Protein AF-0000000067175088 (afdb_homodimer)

Solvent-accessible surface area (backbone atoms only — not comparable to full-atom values): 27305 Å² total; per-residue (Å²): 88,80,37,66,80,88,48,68,44,28,34,41,35,31,37,27,53,50,49,50,32,29,42,34,52,53,53,39,37,74,75,57,24,34,36,32,36,27,20,91,39,57,65,51,31,52,63,72,42,65,93,52,76,58,84,48,52,44,77,38,69,52,56,45,64,36,52,68,51,34,35,51,52,48,48,51,40,31,70,73,68,71,47,64,38,35,38,35,45,47,43,73,65,45,39,50,39,48,75,67,41,55,49,71,67,56,53,52,52,47,38,32,47,39,36,45,13,46,49,29,46,45,48,48,44,46,64,57,22,49,72,65,44,24,35,31,38,35,42,51,54,28,37,45,30,76,41,52,42,56,26,31,15,67,38,11,16,28,25,11,17,40,47,22,28,48,51,4,45,32,58,62,30,50,88,31,44,27,47,47,34,37,36,17,38,40,56,47,50,39,61,52,46,34,76,86,29,26,44,66,58,95,56,74,70,85,84,44,60,68,44,55,49,50,51,52,52,47,45,65,40,53,79,67,38,53,17,26,37,67,44,43,26,50,49,55,51,48,43,51,49,65,45,60,75,43,49,49,30,41,32,11,55,64,15,48,51,53,50,52,51,39,51,52,51,51,52,48,15,49,61,70,23,41,68,65,7,54,63,14,36,61,130,89,80,36,65,79,86,47,66,41,29,34,41,35,31,37,28,54,49,48,50,32,29,43,34,52,54,54,40,37,74,74,57,26,34,35,32,35,27,20,92,40,56,66,51,32,53,63,70,40,66,94,54,76,59,85,49,52,45,77,38,70,52,56,45,64,38,51,69,51,32,35,50,52,48,49,51,40,31,69,73,68,70,47,66,38,33,39,35,45,48,44,72,65,45,39,49,37,48,75,67,39,55,49,73,66,57,54,50,52,48,38,31,47,39,35,47,13,46,50,30,47,46,48,48,44,44,64,57,22,50,73,66,44,25,34,32,40,36,40,52,54,27,36,44,30,76,41,53,42,59,28,31,14,67,38,11,15,30,25,12,17,40,46,22,29,47,51,4,44,33,59,62,30,49,88,30,44,26,46,50,34,38,36,18,38,38,56,47,49,39,59,51,45,35,76,86,28,25,43,65,57,95,57,74,70,85,85,45,62,68,46,55,50,50,50,53,52,48,46,66,42,54,80,66,36,52,18,27,37,67,45,44,27,50,48,54,52,47,44,50,50,64,43,62,75,43,48,48,30,42,31,11,54,63,16,48,52,53,51,52,50,39,51,52,51,51,52,50,17,51,62,72,24,40,69,66,7,54,64,13,36,62,130

Foldseek 3Di:
DADDDPDAAEEEEEDQLWFLNVLLVQVSVVVVHAYEYEDCDVVSSVVSNPPGDCPRYRYHYAQLLDLVRLLVSLVVSCVVPVAHAEYEYDDAFFEFDAPVLDDPVNLVVRCSTQPNSVVSNCVNRVVRCLVVLHHEYEYEAALLLLPPDGRRVSNSVSRVNVLVVQVVVQVVSVVSHYHYAYEHEYFEQICRLPCVRYPYGPDHDPPCVVSVVVNVVSNVCHRVTQHYSNVVSVVVVVCRNVSDDDRYHYGDPVSVVSNVVSVVVVVVVCVVCVVVVVVPDDD/DADDDPDAAEEEEEDQLWFLNVLLVQVSVVVVHAYEYEDCDVVSSVVSNPPGDCPRYRYHYAQLLDLVRLLVSLVVSCVVPVAHAEYEYDDAFFEFDAPVLDDPVRLVVRCSTQPNSVVSNCVNRVVRCLVVLHHEYEYEAALLLLPPDGRRVSNSVSRVNVLVVQVVVQVVSVVSHYHYAYEHEYFEQICRLPCVRYPYGPDHDPPCVVSVVVNVVSNVCHPVTQHYSNVVSVVVVVCRNVSDDDRYHYGDPVSVVSNVVSVVVVVVVCVVCVVVVVVPDDD

Structure (mmCIF, N/CA/C/O backbone):
data_AF-0000000067175088-model_v1
#
loop_
_entity.id
_entity.type
_entity.pdbx_description
1 polymer 'Oxidoreductase, short chain dehydrogenase/reductase family protein'
#
loop_
_atom_site.group_PDB
_atom_site.id
_atom_site.type_symbol
_atom_site.label_atom_id
_atom_site.label_alt_id
_atom_site.label_comp_id
_atom_site.label_asym_id
_atom_site.label_entity_id
_atom_site.label_seq_id
_atom_site.pdbx_PDB_ins_code
_atom_site.Cartn_x
_atom_site.Cartn_y
_atom_site.Cartn_z
_atom_site.occupancy
_atom_site.B_iso_or_equiv
_atom_site.auth_seq_id
_atom_site.auth_comp_id
_atom_site.auth_asym_id
_atom_site.auth_atom_id
_atom_site.pdbx_PDB_model_num
ATOM 1 N N . MET A 1 1 ? -9.602 -26.938 -1.394 1 47.47 1 MET A N 1
ATOM 2 C CA . MET A 1 1 ? -9.727 -27.438 -2.758 1 47.47 1 MET A CA 1
ATOM 3 C C . MET A 1 1 ? -8.477 -28.203 -3.174 1 47.47 1 MET A C 1
ATOM 5 O O . MET A 1 1 ? -7.355 -27.781 -2.881 1 47.47 1 MET A O 1
ATOM 9 N N . SER A 1 2 ? -8.758 -29.5 -3.451 1 56.66 2 SER A N 1
ATOM 10 C CA . SER A 1 2 ? -7.699 -30.422 -3.842 1 56.66 2 SER A CA 1
ATOM 11 C C . SER A 1 2 ? -7.027 -29.969 -5.137 1 56.66 2 SER A C 1
ATOM 13 O O . SER A 1 2 ? -7.691 -29.438 -6.035 1 56.66 2 SER A O 1
ATOM 15 N N . TYR A 1 3 ? -5.809 -29.5 -4.988 1 67.62 3 TYR A N 1
ATOM 16 C CA . TYR A 1 3 ? -4.992 -29.359 -6.188 1 67.62 3 TYR A CA 1
ATOM 17 C C . TYR A 1 3 ? -5.371 -30.406 -7.234 1 67.62 3 TYR A C 1
ATOM 19 O O . TYR A 1 3 ? -5.723 -31.531 -6.891 1 67.62 3 TYR A O 1
ATOM 27 N N . PRO A 1 4 ? -5.625 -29.922 -8.445 1 71.56 4 PRO A N 1
ATOM 28 C CA . PRO A 1 4 ? -6.078 -30.922 -9.414 1 71.56 4 PRO A CA 1
ATOM 29 C C . PRO A 1 4 ? -5.277 -32.219 -9.344 1 71.56 4 PRO A C 1
ATOM 31 O O . PRO A 1 4 ? -4.055 -32.188 -9.203 1 71.56 4 PRO A O 1
ATOM 34 N N . THR A 1 5 ? -6.035 -33.188 -9.188 1 71.5 5 THR A N 1
ATOM 35 C CA . THR A 1 5 ? -5.383 -34.5 -9.039 1 71.5 5 THR A CA 1
ATOM 36 C C . THR A 1 5 ? -5.656 -35.375 -10.25 1 71.5 5 THR A C 1
ATOM 38 O O . THR A 1 5 ? -4.945 -36.375 -10.484 1 71.5 5 THR A O 1
ATOM 41 N N . THR A 1 6 ? -6.484 -35 -11.078 1 80.38 6 THR A N 1
ATOM 42 C CA . THR A 1 6 ? -6.887 -35.906 -12.148 1 80.38 6 THR A CA 1
ATOM 43 C C . THR A 1 6 ? -6.414 -35.406 -13.508 1 80.38 6 THR A C 1
ATOM 45 O O . THR A 1 6 ? -6.672 -36 -14.539 1 80.38 6 THR A O 1
ATOM 48 N N . ARG A 1 7 ? -5.875 -34.312 -13.422 1 88.19 7 ARG A N 1
ATOM 49 C CA . ARG A 1 7 ? -5.348 -33.688 -14.625 1 88.19 7 ARG A CA 1
ATOM 50 C C . ARG A 1 7 ? -4.207 -32.719 -14.281 1 88.19 7 ARG A C 1
ATOM 52 O O . ARG A 1 7 ? -4.059 -32.312 -13.133 1 88.19 7 ARG A O 1
ATOM 59 N N . PRO A 1 8 ? -3.42 -32.438 -15.336 1 94.69 8 PRO A N 1
ATOM 60 C CA . PRO A 1 8 ? -2.461 -31.344 -15.078 1 94.69 8 PRO A CA 1
ATOM 61 C C . PRO A 1 8 ? -3.139 -30.047 -14.688 1 94.69 8 PRO A C 1
ATOM 63 O O . PRO A 1 8 ? -4.191 -29.703 -15.227 1 94.69 8 PRO A O 1
ATOM 66 N N . ALA A 1 9 ? -2.576 -29.469 -13.711 1 97.12 9 ALA A N 1
ATOM 67 C CA . ALA A 1 9 ? -3.08 -28.141 -13.344 1 97.12 9 ALA A CA 1
ATOM 68 C C . ALA A 1 9 ? -2.643 -27.094 -14.359 1 97.12 9 ALA A C 1
ATOM 70 O O . ALA A 1 9 ? -1.621 -27.25 -15.031 1 97.12 9 ALA A O 1
ATOM 71 N N . THR A 1 10 ? -3.438 -26.062 -14.562 1 98.25 10 THR A N 1
ATOM 72 C CA . THR A 1 10 ? -3.088 -24.922 -15.406 1 98.25 10 THR A CA 1
ATOM 73 C C . THR A 1 10 ? -2.717 -23.719 -14.562 1 98.25 10 THR A C 1
ATOM 75 O O . THR A 1 10 ? -3.543 -23.203 -13.797 1 98.25 10 THR A O 1
ATOM 78 N N . TRP A 1 11 ? -1.443 -23.281 -14.719 1 98.75 11 TRP A N 1
ATOM 79 C CA . TRP A 1 11 ? -0.876 -22.156 -13.984 1 98.75 11 TRP A CA 1
ATOM 80 C C . TRP A 1 11 ? -0.711 -20.938 -14.891 1 98.75 11 TRP A C 1
ATOM 82 O O . TRP A 1 11 ? -0.259 -21.062 -16.031 1 98.75 11 TRP A O 1
ATOM 92 N N . PHE A 1 12 ? -1.178 -19.766 -14.438 1 98.94 12 PHE A N 1
ATOM 93 C CA . PHE A 1 12 ? -0.837 -18.484 -15.031 1 98.94 12 PHE A CA 1
ATOM 94 C C . PHE A 1 12 ? 0.173 -17.734 -14.164 1 98.94 12 PHE A C 1
ATOM 96 O O . PHE A 1 12 ? -0.142 -17.328 -13.047 1 98.94 12 PHE A O 1
ATOM 103 N N . VAL A 1 13 ? 1.416 -17.562 -14.672 1 98.94 13 VAL A N 1
ATOM 104 C CA . VAL A 1 13 ? 2.508 -16.984 -13.891 1 98.94 13 VAL A CA 1
ATOM 105 C C . VAL A 1 13 ? 3.021 -15.719 -14.562 1 98.94 13 VAL A C 1
ATOM 107 O O . VAL A 1 13 ? 3.332 -15.727 -15.758 1 98.94 13 VAL A O 1
ATOM 110 N N . THR A 1 14 ? 3.096 -14.656 -13.789 1 98.88 14 THR A N 1
ATOM 111 C CA . THR A 1 14 ? 3.625 -13.43 -14.367 1 98.88 14 THR A CA 1
ATOM 112 C C . THR A 1 14 ? 5.086 -13.227 -13.969 1 98.88 14 THR A C 1
ATOM 114 O O . THR A 1 14 ? 5.504 -13.648 -12.891 1 98.88 14 THR A O 1
ATOM 117 N N . GLY A 1 15 ? 5.871 -12.5 -14.844 1 97.75 15 GLY A N 1
ATOM 118 C CA . GLY A 1 15 ? 7.27 -12.227 -14.555 1 97.75 15 GLY A CA 1
ATOM 119 C C . GLY A 1 15 ? 8.125 -13.477 -14.5 1 97.75 15 GLY A C 1
ATOM 120 O O . GLY A 1 15 ? 8.586 -13.875 -13.43 1 97.75 15 GLY A O 1
ATOM 121 N N . THR A 1 16 ? 8.469 -14.078 -15.758 1 98.25 16 THR A N 1
ATOM 122 C CA . THR A 1 16 ? 9.008 -15.43 -15.719 1 98.25 16 THR A CA 1
ATOM 123 C C . THR A 1 16 ? 10.336 -15.508 -16.469 1 98.25 16 THR A C 1
ATOM 125 O O . THR A 1 16 ? 10.812 -16.594 -16.797 1 98.25 16 THR A O 1
ATOM 128 N N . SER A 1 17 ? 10.953 -14.352 -16.688 1 94.31 17 SER A N 1
ATOM 129 C CA . SER A 1 17 ? 12.156 -14.375 -17.516 1 94.31 17 SER A CA 1
ATOM 130 C C . SER A 1 17 ? 13.406 -14.609 -16.672 1 94.31 17 SER A C 1
ATOM 132 O O . SER A 1 17 ? 14.484 -14.867 -17.203 1 94.31 17 SER A O 1
ATOM 134 N N . LYS A 1 18 ? 13.344 -14.477 -15.367 1 94.06 18 LYS A N 1
ATOM 135 C CA . LYS A 1 18 ? 14.469 -14.695 -14.461 1 94.06 18 LYS A CA 1
ATOM 136 C C . LYS A 1 18 ? 13.984 -14.938 -13.039 1 94.06 18 LYS A C 1
ATOM 138 O O . LYS A 1 18 ? 12.781 -14.883 -12.766 1 94.06 18 LYS A O 1
ATOM 143 N N . GLY A 1 19 ? 14.859 -15.328 -12.25 1 95.19 19 GLY A N 1
ATOM 144 C CA . GLY A 1 19 ? 14.625 -15.375 -10.812 1 95.19 19 GLY A CA 1
ATOM 145 C C . GLY A 1 19 ? 13.602 -16.422 -10.406 1 95.19 19 GLY A C 1
ATOM 146 O O . GLY A 1 19 ? 13.609 -17.547 -10.914 1 95.19 19 GLY A O 1
ATOM 147 N N . LEU A 1 20 ? 12.773 -16.062 -9.43 1 97.38 20 LEU A N 1
ATOM 148 C CA . LEU A 1 20 ? 11.773 -16.953 -8.859 1 97.38 20 LEU A CA 1
ATOM 149 C C . LEU A 1 20 ? 10.766 -17.406 -9.922 1 97.38 20 LEU A C 1
ATOM 151 O O . LEU A 1 20 ? 10.359 -18.562 -9.953 1 97.38 20 LEU A O 1
ATOM 155 N N . GLY A 1 21 ? 10.391 -16.469 -10.805 1 98.12 21 GLY A N 1
ATOM 156 C CA . GLY A 1 21 ? 9.43 -16.781 -11.852 1 98.12 21 GLY A CA 1
ATOM 157 C C . GLY A 1 21 ? 9.914 -17.844 -12.82 1 98.12 21 GLY A C 1
ATOM 158 O O . GLY A 1 21 ? 9.18 -18.781 -13.141 1 98.12 21 GLY A O 1
ATOM 159 N N . LEU A 1 22 ? 11.141 -17.688 -13.242 1 98.31 22 LEU A N 1
ATOM 160 C CA . LEU A 1 22 ? 11.719 -18.656 -14.164 1 98.31 22 LEU A CA 1
ATOM 161 C C . LEU A 1 22 ? 11.836 -20.031 -13.516 1 98.31 22 LEU A C 1
ATOM 163 O O . LEU A 1 22 ? 11.516 -21.047 -14.133 1 98.31 22 LEU A O 1
ATOM 167 N N . GLU A 1 23 ? 12.289 -20.031 -12.25 1 98.38 23 GLU A N 1
ATOM 168 C CA . GLU A 1 23 ? 12.422 -21.281 -11.523 1 98.38 23 GLU A CA 1
ATOM 169 C C . GLU A 1 23 ? 11.07 -21.953 -11.32 1 98.38 23 GLU A C 1
ATOM 171 O O . GLU A 1 23 ? 10.953 -23.188 -11.414 1 98.38 23 GLU A O 1
ATOM 176 N N . LEU A 1 24 ? 10.055 -21.188 -11.07 1 98.69 24 LEU A N 1
ATOM 177 C CA . LEU A 1 24 ? 8.703 -21.703 -10.914 1 98.69 24 LEU A CA 1
ATOM 178 C C . LEU A 1 24 ? 8.227 -22.391 -12.203 1 98.69 24 LEU A C 1
ATOM 180 O O . LEU A 1 24 ? 7.703 -23.5 -12.164 1 98.69 24 LEU A O 1
ATOM 184 N N . VAL A 1 25 ? 8.445 -21.719 -13.32 1 98.81 25 VAL A N 1
ATOM 185 C CA . VAL A 1 25 ? 8.023 -22.266 -14.602 1 98.81 25 VAL A CA 1
ATOM 186 C C . VAL A 1 25 ? 8.766 -23.578 -14.867 1 98.81 25 VAL A C 1
ATOM 188 O O . VAL A 1 25 ? 8.148 -24.578 -15.273 1 98.81 25 VAL A O 1
ATOM 191 N N . ARG A 1 26 ? 10.039 -23.625 -14.594 1 98.62 26 ARG A N 1
ATOM 192 C CA . ARG A 1 26 ? 10.852 -24.812 -14.781 1 98.62 26 ARG A CA 1
ATOM 193 C C . ARG A 1 26 ? 10.289 -25.984 -13.984 1 98.62 26 ARG A C 1
ATOM 195 O O . ARG A 1 26 ? 10.102 -27.078 -14.516 1 98.62 26 ARG A O 1
ATOM 202 N N . GLN A 1 27 ? 10 -25.766 -12.758 1 98.5 27 GLN A N 1
ATOM 203 C CA . GLN A 1 27 ? 9.539 -26.844 -11.875 1 98.5 27 GLN A CA 1
ATOM 204 C C . GLN A 1 27 ? 8.125 -27.281 -12.234 1 98.5 27 GLN A C 1
ATOM 206 O O . GLN A 1 27 ? 7.801 -28.469 -12.18 1 98.5 27 GLN A O 1
ATOM 211 N N . LEU A 1 28 ? 7.281 -26.359 -12.609 1 98.44 28 LEU A N 1
ATOM 212 C CA . LEU A 1 28 ? 5.91 -26.688 -12.984 1 98.44 28 LEU A CA 1
ATOM 213 C C . LEU A 1 28 ? 5.887 -27.547 -14.234 1 98.44 28 LEU A C 1
ATOM 215 O O . LEU A 1 28 ? 5.137 -28.531 -14.305 1 98.44 28 LEU A O 1
ATOM 219 N N . LEU A 1 29 ? 6.707 -27.203 -15.203 1 98.44 29 LEU A N 1
ATOM 220 C CA . LEU A 1 29 ? 6.785 -28 -16.422 1 98.44 29 LEU A CA 1
ATOM 221 C C . LEU A 1 29 ? 7.324 -29.391 -16.125 1 98.44 29 LEU A C 1
ATOM 223 O O . LEU A 1 29 ? 6.824 -30.391 -16.672 1 98.44 29 LEU A O 1
ATOM 227 N N . ALA A 1 30 ? 8.305 -29.453 -15.266 1 97.56 30 ALA A N 1
ATOM 228 C CA . ALA A 1 30 ? 8.875 -30.734 -14.883 1 97.56 30 ALA A CA 1
ATOM 229 C C . ALA A 1 30 ? 7.832 -31.625 -14.211 1 97.56 30 ALA A C 1
ATOM 231 O O . ALA A 1 30 ? 7.867 -32.844 -14.352 1 97.56 30 ALA A O 1
ATOM 232 N N . ARG A 1 31 ? 6.879 -31.047 -13.547 1 96.12 31 ARG A N 1
ATOM 233 C CA . ARG A 1 31 ? 5.805 -31.766 -12.859 1 96.12 31 ARG A CA 1
ATOM 234 C C . ARG A 1 31 ? 4.738 -32.219 -13.844 1 96.12 31 ARG A C 1
ATOM 236 O O . ARG A 1 31 ? 3.879 -33.031 -13.492 1 96.12 31 ARG A O 1
ATOM 243 N N . GLY A 1 32 ? 4.758 -31.594 -15.07 1 96.62 32 GLY A N 1
ATOM 244 C CA . GLY A 1 32 ? 3.777 -31.953 -16.078 1 96.62 32 GLY A CA 1
ATOM 245 C C . GLY A 1 32 ? 2.574 -31.031 -16.109 1 96.62 32 GLY A C 1
ATOM 246 O O . GLY A 1 32 ? 1.559 -31.344 -16.734 1 96.62 32 GLY A O 1
ATOM 247 N N . ASP A 1 33 ? 2.637 -29.891 -15.406 1 97.88 33 ASP A N 1
ATOM 248 C CA . ASP A 1 33 ? 1.543 -28.922 -15.375 1 97.88 33 ASP A CA 1
ATOM 249 C C . ASP A 1 33 ? 1.532 -28.078 -16.641 1 97.88 33 ASP A C 1
ATOM 251 O O . ASP A 1 33 ? 2.529 -28.016 -17.359 1 97.88 33 ASP A O 1
ATOM 255 N N . ASN A 1 34 ? 0.35 -27.5 -16.969 1 98.5 34 ASN A N 1
ATOM 256 C CA . ASN A 1 34 ? 0.241 -26.453 -17.984 1 98.5 34 ASN A CA 1
ATOM 257 C C . ASN A 1 34 ? 0.651 -25.094 -17.453 1 98.5 34 ASN A C 1
ATOM 259 O O . ASN A 1 34 ? 0.233 -24.703 -16.359 1 98.5 34 ASN A O 1
ATOM 263 N N . VAL A 1 35 ? 1.502 -24.422 -18.219 1 98.88 35 VAL A N 1
ATOM 264 C CA . VAL A 1 35 ? 2.008 -23.156 -17.688 1 98.88 35 VAL A CA 1
ATOM 265 C C . VAL A 1 35 ? 1.864 -22.062 -18.75 1 98.88 35 VAL A C 1
ATOM 267 O O . VAL A 1 35 ? 2.486 -22.125 -19.812 1 98.88 35 VAL A O 1
ATOM 270 N N . ALA A 1 36 ? 0.963 -21.109 -18.516 1 98.94 36 ALA A N 1
ATOM 271 C CA . ALA A 1 36 ? 1.033 -19.828 -19.203 1 98.94 36 ALA A CA 1
ATOM 272 C C . ALA A 1 36 ? 1.994 -18.875 -18.5 1 98.94 36 ALA A C 1
ATOM 274 O O . ALA A 1 36 ? 1.766 -18.484 -17.359 1 98.94 36 ALA A O 1
ATOM 275 N N . ALA A 1 37 ? 3.08 -18.547 -19.172 1 98.88 37 ALA A N 1
ATOM 276 C CA . ALA A 1 37 ? 4.148 -17.75 -18.578 1 98.88 37 ALA A CA 1
ATOM 277 C C . ALA A 1 37 ? 4.262 -16.391 -19.266 1 98.88 37 ALA A C 1
ATOM 279 O O . ALA A 1 37 ? 4.527 -16.312 -20.469 1 98.88 37 ALA A O 1
ATOM 280 N N . THR A 1 38 ? 4.055 -15.344 -18.469 1 98.62 38 THR A N 1
ATOM 281 C CA . THR A 1 38 ? 4.156 -14.023 -19.078 1 98.62 38 THR A CA 1
ATOM 282 C C . THR A 1 38 ? 5.57 -13.469 -18.938 1 98.62 38 THR A C 1
ATOM 284 O O . THR A 1 38 ? 6.266 -13.773 -17.969 1 98.62 38 THR A O 1
ATOM 287 N N . THR A 1 39 ? 5.965 -12.688 -19.891 1 96.69 39 THR A N 1
ATOM 288 C CA . THR A 1 39 ? 7.297 -12.102 -19.938 1 96.69 39 THR A CA 1
ATOM 289 C C . THR A 1 39 ? 7.309 -10.859 -20.828 1 96.69 39 THR A C 1
ATOM 291 O O . THR A 1 39 ? 6.34 -10.594 -21.547 1 96.69 39 THR A O 1
ATOM 294 N N . ARG A 1 40 ? 8.422 -10.086 -20.703 1 92.69 40 ARG A N 1
ATOM 295 C CA . ARG A 1 40 ? 8.648 -8.969 -21.609 1 92.69 40 ARG A CA 1
ATOM 296 C C . ARG A 1 40 ? 9.383 -9.422 -22.875 1 92.69 40 ARG A C 1
ATOM 298 O O . ARG A 1 40 ? 9.398 -8.711 -23.875 1 92.69 40 ARG A O 1
ATOM 305 N N . SER A 1 41 ? 9.898 -10.664 -22.719 1 94.12 41 SER A N 1
ATOM 306 C CA . SER A 1 41 ? 10.633 -11.227 -23.844 1 94.12 41 SER A CA 1
ATOM 307 C C . SER A 1 41 ? 10.539 -12.75 -23.859 1 94.12 41 SER A C 1
ATOM 309 O O . SER A 1 41 ? 11.172 -13.43 -23.047 1 94.12 41 SER A O 1
ATOM 311 N N . THR A 1 42 ? 9.859 -13.258 -24.906 1 96.69 42 THR A N 1
ATOM 312 C CA . THR A 1 42 ? 9.734 -14.711 -25.016 1 96.69 42 THR A CA 1
ATOM 313 C C . THR A 1 42 ? 11.086 -15.352 -25.328 1 96.69 42 THR A C 1
ATOM 315 O O . THR A 1 42 ? 11.359 -16.484 -24.938 1 96.69 42 THR A O 1
ATOM 318 N N . GLU A 1 43 ? 11.922 -14.562 -25.969 1 96.19 43 GLU A N 1
ATOM 319 C CA . GLU A 1 43 ? 13.266 -15.047 -26.266 1 96.19 43 GLU A CA 1
ATOM 320 C C . GLU A 1 43 ? 14.047 -15.328 -24.984 1 96.19 43 GLU A C 1
ATOM 322 O O . GLU A 1 43 ? 14.68 -16.375 -24.844 1 96.19 43 GLU A O 1
ATOM 327 N N . ARG A 1 44 ? 13.992 -14.453 -24.109 1 94.56 44 ARG A N 1
ATOM 328 C CA . ARG A 1 44 ? 14.695 -14.609 -22.828 1 94.56 44 ARG A CA 1
ATOM 329 C C . ARG A 1 44 ? 14.125 -15.773 -22.031 1 94.56 44 ARG A C 1
ATOM 331 O O . ARG A 1 44 ? 14.859 -16.484 -21.344 1 94.56 44 ARG A O 1
ATOM 338 N N . LEU A 1 45 ? 12.773 -15.898 -22.062 1 97.69 45 LEU A N 1
ATOM 339 C CA . LEU A 1 45 ? 12.109 -16.984 -21.359 1 97.69 45 LEU A CA 1
ATOM 340 C C . LEU A 1 45 ? 12.562 -18.344 -21.906 1 97.69 45 LEU A C 1
ATOM 342 O O . LEU A 1 45 ? 12.945 -19.234 -21.141 1 97.69 45 LEU A O 1
ATOM 346 N N . HIS A 1 46 ? 12.602 -18.484 -23.219 1 97.25 46 HIS A N 1
ATOM 347 C CA . HIS A 1 46 ? 13 -19.75 -23.844 1 97.25 46 HIS A CA 1
ATOM 348 C C . HIS A 1 46 ? 14.469 -20.062 -23.562 1 97.25 46 HIS A C 1
ATOM 350 O O . HIS A 1 46 ? 14.82 -21.219 -23.328 1 97.25 46 HIS A O 1
ATOM 356 N N . ALA A 1 47 ? 15.266 -19.016 -23.594 1 97.12 47 ALA A N 1
ATOM 357 C CA . ALA A 1 47 ? 16.672 -19.219 -23.297 1 97.12 47 ALA A CA 1
ATOM 358 C C . ALA A 1 47 ? 16.859 -19.75 -21.875 1 97.12 47 ALA A C 1
ATOM 360 O O . ALA A 1 47 ? 17.734 -20.578 -21.625 1 97.12 47 ALA A O 1
ATOM 361 N N . GLY A 1 48 ? 16.047 -19.312 -20.984 1 96.38 48 GLY A N 1
ATOM 362 C CA . GLY A 1 48 ? 16.125 -19.734 -19.594 1 96.38 48 GLY A CA 1
ATOM 363 C C . GLY A 1 48 ? 15.594 -21.141 -19.359 1 96.38 48 GLY A C 1
ATOM 364 O O . GLY A 1 48 ? 15.836 -21.734 -18.312 1 96.38 48 GLY A O 1
ATOM 365 N N . LEU A 1 49 ? 14.93 -21.656 -20.344 1 97.81 49 LEU A N 1
ATOM 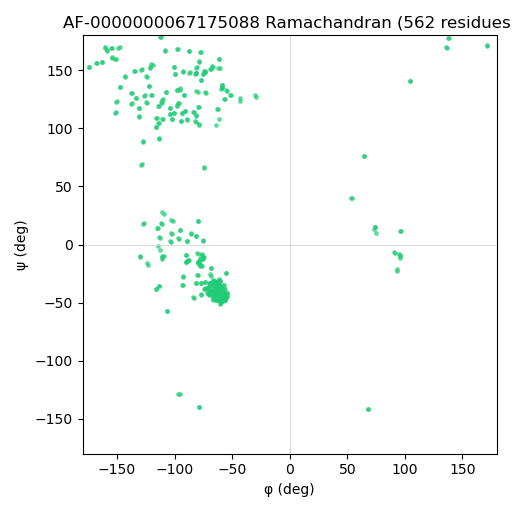366 C CA . LEU A 1 49 ? 14.32 -22.969 -20.203 1 97.81 49 LEU A CA 1
ATOM 367 C C . LEU A 1 49 ? 15.016 -23.984 -21.109 1 97.81 49 LEU A C 1
ATOM 369 O O . LEU A 1 49 ? 14.422 -24.984 -21.5 1 97.81 49 LEU A O 1
ATOM 373 N N . GLU A 1 50 ? 16.156 -23.641 -21.516 1 96 50 GLU A N 1
ATOM 374 C CA . GLU A 1 50 ? 16.922 -24.578 -22.328 1 96 50 GLU A CA 1
ATOM 375 C C . GLU A 1 50 ? 17 -25.953 -21.672 1 96 50 GLU A C 1
ATOM 377 O O . GLU A 1 50 ? 17.281 -26.047 -20.469 1 96 50 GLU A O 1
ATOM 382 N N . GLY A 1 51 ? 16.672 -26.984 -22.359 1 95.81 51 GLY A N 1
ATOM 383 C CA . GLY A 1 51 ? 16.766 -28.359 -21.859 1 95.81 51 GLY A CA 1
ATOM 384 C C . GLY A 1 51 ? 15.484 -28.812 -21.188 1 95.81 51 GLY A C 1
ATOM 385 O O . GLY A 1 51 ? 15.383 -29.969 -20.766 1 95.81 51 GLY A O 1
ATOM 386 N N . VAL A 1 52 ? 14.57 -27.953 -21.031 1 96.81 52 VAL A N 1
ATOM 387 C CA . VAL A 1 52 ? 13.289 -28.281 -20.406 1 96.81 52 VAL A CA 1
ATOM 388 C C . VAL A 1 52 ? 12.258 -28.609 -21.484 1 96.81 52 VAL A C 1
ATOM 390 O O . VAL A 1 52 ? 12.211 -27.969 -22.531 1 96.81 52 VAL A O 1
ATOM 393 N N . ASP A 1 53 ? 11.508 -29.641 -21.344 1 97.69 53 ASP A N 1
ATOM 394 C CA . ASP A 1 53 ? 10.375 -29.922 -22.219 1 97.69 53 ASP A CA 1
ATOM 395 C C . ASP A 1 53 ? 9.312 -28.828 -22.109 1 97.69 53 ASP A C 1
ATOM 397 O O . ASP A 1 53 ? 8.688 -28.672 -21.062 1 97.69 53 ASP A O 1
ATOM 401 N N . THR A 1 54 ? 9.055 -28.125 -23.156 1 97.81 54 THR A N 1
ATOM 402 C CA . THR A 1 54 ? 8.164 -26.969 -23.109 1 97.81 54 THR A CA 1
ATOM 403 C C . THR A 1 54 ? 6.871 -27.25 -23.875 1 97.81 54 THR A C 1
ATOM 405 O O . THR A 1 54 ? 6.238 -26.344 -24.391 1 97.81 54 THR A O 1
ATOM 408 N N . GLY A 1 55 ? 6.484 -28.453 -23.953 1 97.44 55 GLY A N 1
ATOM 409 C CA . GLY A 1 55 ? 5.266 -28.828 -24.656 1 97.44 55 GLY A CA 1
ATOM 410 C C . GLY A 1 55 ? 4.016 -28.234 -24.031 1 97.44 55 GLY A C 1
ATOM 411 O O . GLY A 1 55 ? 3.041 -27.953 -24.75 1 97.44 55 GLY A O 1
ATOM 412 N N . SER A 1 56 ? 4.027 -28.094 -22.719 1 98.06 56 SER A N 1
ATOM 413 C CA . SER A 1 56 ? 2.867 -27.578 -22 1 98.06 56 SER A CA 1
ATOM 414 C C . SER A 1 56 ? 3.07 -26.125 -21.594 1 98.06 56 SER A C 1
ATOM 416 O O . SER A 1 56 ? 2.414 -25.641 -20.672 1 98.06 56 SER A O 1
ATOM 418 N N . LEU A 1 57 ? 3.99 -25.453 -22.281 1 98.69 57 LEU A N 1
ATOM 419 C CA . LEU A 1 57 ? 4.258 -24.047 -22.031 1 98.69 57 LEU A CA 1
ATOM 420 C C . LEU A 1 57 ? 3.514 -23.156 -23.031 1 98.69 57 LEU A C 1
ATOM 422 O O . LEU A 1 57 ? 3.471 -23.469 -24.234 1 98.69 57 LEU A O 1
ATOM 426 N N . LEU A 1 58 ? 2.842 -22.125 -22.609 1 98.81 58 LEU A N 1
ATOM 427 C CA . LEU A 1 58 ? 2.328 -21.016 -23.406 1 98.81 58 LEU A CA 1
ATOM 428 C C . LEU A 1 58 ? 3.033 -19.719 -23.047 1 98.81 58 LEU A C 1
ATOM 430 O O . LEU A 1 58 ? 2.654 -19.047 -22.078 1 98.81 58 LEU A O 1
ATOM 434 N N . PRO A 1 59 ? 4.145 -19.406 -23.766 1 98.62 59 PRO A N 1
ATOM 435 C CA . PRO A 1 59 ? 4.832 -18.125 -23.5 1 98.62 59 PRO A CA 1
ATOM 436 C C . PRO A 1 59 ? 4.059 -16.922 -24.031 1 98.62 59 PRO A C 1
ATOM 438 O O . PRO A 1 59 ? 3.6 -16.938 -25.172 1 98.62 59 PRO A O 1
ATOM 441 N N . ILE A 1 60 ? 3.867 -15.906 -23.219 1 98.62 60 ILE A N 1
ATOM 442 C CA . ILE A 1 60 ? 3.062 -14.758 -23.625 1 98.62 60 ILE A CA 1
ATOM 443 C C . ILE A 1 60 ? 3.822 -13.461 -23.328 1 98.62 60 ILE A C 1
ATOM 445 O O . ILE A 1 60 ? 4.172 -13.195 -22.172 1 98.62 60 ILE A O 1
ATOM 449 N N . GLU A 1 61 ? 4.129 -12.703 -24.328 1 98.38 61 GLU A N 1
ATOM 450 C CA . GLU A 1 61 ? 4.605 -11.336 -24.125 1 98.38 61 GLU A CA 1
ATOM 451 C C . GLU A 1 61 ? 3.447 -10.383 -23.844 1 98.38 61 GLU A C 1
ATOM 453 O O . GLU A 1 61 ? 2.539 -10.234 -24.656 1 98.38 61 GLU A O 1
ATOM 458 N N . VAL A 1 62 ? 3.469 -9.773 -22.672 1 98.06 62 VAL A N 1
ATOM 459 C CA . VAL A 1 62 ? 2.33 -8.938 -22.297 1 98.06 62 VAL A CA 1
ATOM 460 C C . V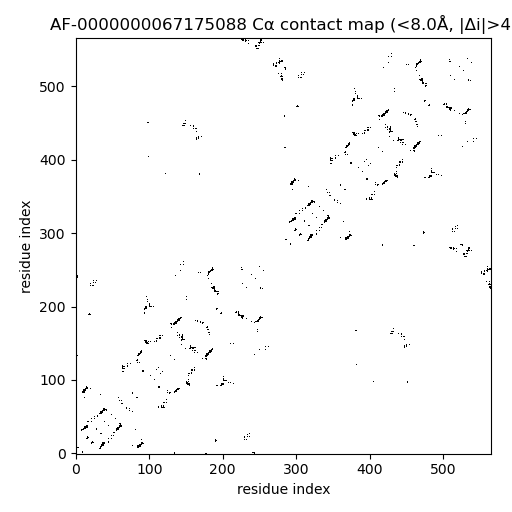AL A 1 62 ? 2.801 -7.77 -21.438 1 98.06 62 VAL A C 1
ATOM 462 O O . VAL A 1 62 ? 3.676 -7.934 -20.578 1 98.06 62 VAL A O 1
ATOM 465 N N . ASP A 1 63 ? 2.301 -6.578 -21.734 1 98 63 ASP A N 1
ATOM 466 C CA . ASP A 1 63 ? 2.379 -5.445 -20.812 1 98 63 ASP A CA 1
ATOM 467 C C . ASP A 1 63 ? 1.283 -5.523 -19.766 1 98 63 ASP A C 1
ATOM 469 O O . ASP A 1 63 ? 0.113 -5.266 -20.047 1 98 63 ASP A O 1
ATOM 473 N N . LEU A 1 64 ? 1.67 -5.766 -18.562 1 98.31 64 LEU A N 1
ATOM 474 C CA . LEU A 1 64 ? 0.713 -6.035 -17.484 1 98.31 64 LEU A CA 1
ATOM 475 C C . LEU A 1 64 ? -0.089 -4.785 -17.156 1 98.31 64 LEU A C 1
ATOM 477 O O . LEU A 1 64 ? -1.144 -4.871 -16.516 1 98.31 64 LEU A O 1
ATOM 481 N N . ALA A 1 65 ? 0.426 -3.619 -17.531 1 97.94 65 ALA A N 1
ATOM 482 C CA . ALA A 1 65 ? -0.292 -2.377 -17.25 1 97.94 65 ALA A CA 1
ATOM 483 C C . ALA A 1 65 ? -1.436 -2.17 -18.234 1 97.94 65 ALA A C 1
ATOM 485 O O . ALA A 1 65 ? -2.279 -1.292 -18.047 1 97.94 65 ALA A O 1
ATOM 486 N N . ASP A 1 66 ? -1.46 -2.941 -19.281 1 98.31 66 ASP A N 1
ATOM 487 C CA . ASP A 1 66 ? -2.518 -2.865 -20.297 1 98.31 66 ASP A CA 1
ATOM 488 C C . ASP A 1 66 ? -3.617 -3.887 -20 1 98.31 66 ASP A C 1
ATOM 490 O O . ASP A 1 66 ? -3.463 -5.07 -20.312 1 98.31 66 ASP A O 1
ATOM 494 N N . PRO A 1 67 ? -4.738 -3.434 -19.531 1 98.25 67 PRO A N 1
ATOM 495 C CA . PRO A 1 67 ? -5.785 -4.375 -19.125 1 98.25 67 PRO A CA 1
ATOM 496 C C . PRO A 1 67 ? -6.289 -5.234 -20.281 1 98.25 67 PRO A C 1
ATOM 498 O O . PRO A 1 67 ? -6.605 -6.41 -20.094 1 98.25 67 PRO A O 1
ATOM 501 N N . SER A 1 68 ? -6.344 -4.68 -21.469 1 98.5 68 SER A N 1
ATOM 502 C CA . SER A 1 68 ? -6.805 -5.445 -22.609 1 98.5 68 SER A CA 1
ATOM 503 C C . SER A 1 68 ? -5.824 -6.559 -22.969 1 98.5 68 SER A C 1
ATOM 505 O O . SER A 1 68 ? -6.234 -7.68 -23.281 1 98.5 68 SER A O 1
ATOM 507 N N . ALA A 1 69 ? -4.535 -6.266 -22.922 1 98.69 69 ALA A N 1
ATOM 508 C CA . ALA A 1 69 ? -3.506 -7.262 -23.203 1 98.69 69 ALA A CA 1
ATOM 509 C C . ALA A 1 69 ? -3.529 -8.391 -22.172 1 98.69 69 ALA A C 1
ATOM 511 O O . ALA A 1 69 ? -3.375 -9.562 -22.531 1 98.69 69 ALA A O 1
ATOM 512 N N . VAL A 1 70 ? -3.77 -8.031 -20.969 1 98.81 70 VAL A N 1
ATOM 513 C CA . VAL A 1 70 ? -3.811 -9.023 -19.891 1 98.81 70 VAL A CA 1
ATOM 514 C C . VAL A 1 70 ? -5.035 -9.914 -20.062 1 98.81 70 VAL A C 1
ATOM 516 O O . VAL A 1 70 ? -4.945 -11.141 -19.891 1 98.81 70 VAL A O 1
ATOM 519 N N . HIS A 1 71 ? -6.129 -9.297 -20.375 1 98.69 71 HIS A N 1
ATOM 520 C CA . HIS A 1 71 ? -7.34 -10.078 -20.609 1 98.69 71 HIS A CA 1
ATOM 521 C C . HIS A 1 71 ? -7.133 -11.086 -21.734 1 98.69 71 HIS A C 1
ATOM 523 O O . HIS A 1 71 ? -7.543 -12.242 -21.625 1 98.69 71 HIS A O 1
ATOM 529 N N . LYS A 1 72 ? -6.504 -10.664 -22.797 1 98.81 72 LYS A N 1
ATOM 530 C CA . LYS A 1 72 ? -6.211 -11.555 -23.906 1 98.81 72 LYS A CA 1
ATOM 531 C C . LYS A 1 72 ? -5.289 -12.695 -23.484 1 98.81 72 LYS A C 1
ATOM 533 O O . LYS A 1 72 ? -5.445 -13.828 -23.938 1 98.81 72 LYS A O 1
ATOM 538 N N . ALA A 1 73 ? -4.34 -12.383 -22.641 1 98.88 73 ALA A N 1
ATOM 539 C CA . ALA A 1 73 ? -3.391 -13.391 -22.172 1 98.88 73 ALA A CA 1
ATOM 540 C C . ALA A 1 73 ? -4.098 -14.469 -21.359 1 98.88 73 ALA A C 1
ATOM 542 O O . ALA A 1 73 ? -3.854 -15.664 -21.562 1 98.88 73 ALA A O 1
ATOM 543 N N . VAL A 1 74 ? -5.004 -14.078 -20.469 1 98.94 74 VAL A N 1
ATOM 544 C CA . VAL A 1 74 ? -5.734 -15.031 -19.641 1 98.94 74 VAL A CA 1
ATOM 545 C C . VAL A 1 74 ? -6.699 -15.836 -20.5 1 98.94 74 VAL A C 1
ATOM 547 O O . VAL A 1 74 ? -6.824 -17.047 -20.328 1 98.94 74 VAL A O 1
ATOM 550 N N . THR A 1 75 ? -7.312 -15.148 -21.453 1 98.75 75 THR A N 1
ATOM 551 C CA . THR A 1 75 ? -8.219 -15.828 -22.375 1 98.75 75 THR A CA 1
ATOM 552 C C . THR A 1 75 ? -7.465 -16.875 -23.188 1 98.75 75 THR A C 1
ATOM 554 O O . THR A 1 75 ? -7.938 -18.016 -23.344 1 98.75 75 THR A O 1
ATOM 557 N N . ALA A 1 76 ? -6.316 -16.547 -23.703 1 98.88 76 ALA A N 1
ATOM 558 C CA . ALA A 1 76 ? -5.496 -17.469 -24.469 1 98.88 76 ALA A CA 1
ATOM 559 C C . ALA A 1 76 ? -5.121 -18.703 -23.641 1 98.88 76 ALA A C 1
ATOM 561 O O . ALA A 1 76 ? -5.043 -19.812 -24.156 1 98.88 76 ALA A O 1
ATOM 562 N N . THR A 1 77 ? -4.875 -18.469 -22.359 1 98.88 77 THR A N 1
ATOM 563 C CA . THR A 1 77 ? -4.539 -19.547 -21.438 1 98.88 77 THR A CA 1
ATOM 564 C C . THR A 1 77 ? -5.695 -20.531 -21.328 1 98.88 77 THR A C 1
ATOM 566 O O . THR A 1 77 ? -5.5 -21.75 -21.453 1 98.88 77 THR A O 1
ATOM 569 N N . VAL A 1 78 ? -6.875 -20.031 -21.141 1 98.56 78 VAL A N 1
ATOM 570 C CA . VAL A 1 78 ? -8.055 -20.875 -20.969 1 98.56 78 VAL A CA 1
ATOM 571 C C . VAL A 1 78 ? -8.398 -21.578 -22.281 1 98.56 78 VAL A C 1
ATOM 573 O O . VAL A 1 78 ? -8.812 -22.734 -22.297 1 98.56 78 VAL A O 1
ATOM 576 N N . GLU A 1 79 ? -8.227 -20.844 -23.359 1 98.56 79 GLU A N 1
ATOM 577 C CA . GLU A 1 79 ? -8.492 -21.422 -24.672 1 98.56 79 GLU A CA 1
ATOM 578 C C . GLU A 1 79 ? -7.535 -22.578 -24.969 1 98.56 79 GLU A C 1
ATOM 580 O O . GLU A 1 79 ? -7.941 -23.609 -25.5 1 98.56 79 GLU A O 1
ATOM 585 N N . ARG A 1 80 ? -6.336 -22.438 -24.562 1 98.44 80 ARG A N 1
ATOM 586 C CA . ARG A 1 80 ? -5.316 -23.438 -24.859 1 98.44 80 ARG A CA 1
ATOM 587 C C . ARG A 1 80 ? -5.477 -24.656 -23.953 1 98.44 80 ARG A C 1
ATOM 589 O O . ARG A 1 80 ? -5.348 -25.797 -24.422 1 98.44 80 ARG A O 1
ATOM 596 N N . PHE A 1 81 ? -5.73 -24.406 -22.703 1 98 81 PHE A N 1
ATOM 597 C CA . PHE A 1 81 ? -5.586 -25.5 -21.75 1 98 81 PHE A CA 1
ATOM 598 C C . PHE A 1 81 ? -6.945 -25.922 -21.203 1 98 81 PHE A C 1
ATOM 600 O O . PHE A 1 81 ? -7.051 -26.938 -20.516 1 98 81 PHE A O 1
ATOM 607 N N . GLY A 1 82 ? -7.992 -25.109 -21.453 1 96.94 82 GLY A N 1
ATOM 608 C CA . GLY A 1 82 ? -9.359 -25.484 -21.125 1 96.94 82 GLY A CA 1
ATOM 609 C C . GLY A 1 82 ? -9.797 -24.984 -19.75 1 96.94 82 GLY A C 1
ATOM 610 O O . GLY A 1 82 ? -10.992 -24.906 -19.469 1 96.94 82 GLY A O 1
ATOM 611 N N . HIS A 1 83 ? -8.859 -24.719 -18.891 1 96.06 83 HIS A N 1
ATOM 612 C CA . HIS A 1 83 ? -9.172 -24.297 -17.531 1 96.06 83 HIS A CA 1
ATOM 613 C C . HIS A 1 83 ? -8.031 -23.469 -16.938 1 96.06 83 HIS A C 1
ATOM 615 O O . HIS A 1 83 ? -6.969 -23.344 -17.547 1 96.06 83 HIS A O 1
ATOM 621 N N . LEU A 1 84 ? -8.281 -22.844 -15.797 1 97.94 84 LEU A N 1
ATOM 622 C CA . LEU A 1 84 ? -7.316 -22.094 -14.992 1 97.94 84 LEU A CA 1
ATOM 623 C C . LEU A 1 84 ? -7.434 -22.484 -13.516 1 97.94 84 LEU A C 1
ATOM 625 O O . LEU A 1 84 ? -8.516 -22.391 -12.93 1 97.94 84 LEU A O 1
ATOM 629 N N . ASP A 1 85 ? -6.281 -22.891 -12.93 1 97.81 85 ASP A N 1
ATOM 630 C CA . ASP A 1 85 ? -6.348 -23.422 -11.57 1 97.81 85 ASP A CA 1
ATOM 631 C C . ASP A 1 85 ? -5.57 -22.531 -10.602 1 97.81 85 ASP A C 1
ATOM 633 O O . ASP A 1 85 ? -5.977 -22.359 -9.445 1 97.81 85 ASP A O 1
ATOM 637 N N . VAL A 1 86 ? -4.418 -22 -11.031 1 98.38 86 VAL A N 1
ATOM 638 C CA . VAL A 1 86 ? -3.549 -21.234 -10.133 1 98.38 86 VAL A CA 1
ATOM 639 C C . VAL A 1 86 ? -3.035 -20 -10.852 1 98.38 86 VAL A C 1
ATOM 641 O O . VAL A 1 86 ? -2.627 -20.062 -12.016 1 98.38 86 VAL A O 1
ATOM 644 N N . VAL A 1 87 ? -3.148 -18.891 -10.258 1 98.81 87 VAL A N 1
ATOM 645 C CA . VAL A 1 87 ? -2.555 -17.641 -10.711 1 98.81 87 VAL A CA 1
ATOM 646 C C . VAL A 1 87 ? -1.428 -17.234 -9.773 1 98.81 87 VAL A C 1
ATOM 648 O O . VAL A 1 87 ? -1.621 -17.156 -8.555 1 98.81 87 VAL A O 1
ATOM 651 N N . VAL A 1 88 ? -0.251 -17.016 -1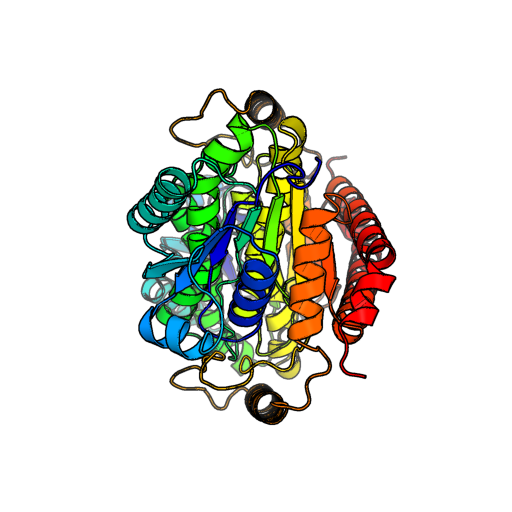0.281 1 98.94 88 VAL A N 1
ATOM 652 C CA . VAL A 1 88 ? 0.873 -16.516 -9.508 1 98.94 88 VAL A CA 1
ATOM 653 C C . VAL A 1 88 ? 1.293 -15.148 -10.039 1 98.94 88 VAL A C 1
ATOM 655 O O . VAL A 1 88 ? 1.934 -15.055 -11.086 1 98.94 88 VAL A O 1
ATOM 658 N N . ASN A 1 89 ? 0.889 -14.164 -9.367 1 98.88 89 ASN A N 1
ATOM 659 C CA . ASN A 1 89 ? 1.39 -12.82 -9.648 1 98.88 89 ASN A CA 1
ATOM 660 C C . ASN A 1 89 ? 2.779 -12.609 -9.055 1 98.88 89 ASN A C 1
ATOM 662 O O . ASN A 1 89 ? 2.912 -12.312 -7.867 1 98.88 89 ASN A O 1
ATOM 666 N N . ASN A 1 90 ? 3.746 -12.664 -9.883 1 98.62 90 ASN A N 1
ATOM 667 C CA . ASN A 1 90 ? 5.137 -12.664 -9.445 1 98.62 90 ASN A CA 1
ATOM 668 C C . ASN A 1 90 ? 5.922 -11.516 -10.07 1 98.62 90 ASN A C 1
ATOM 670 O O . ASN A 1 90 ? 6.988 -11.141 -9.578 1 98.62 90 ASN A O 1
ATOM 674 N N . ALA A 1 91 ? 5.359 -10.922 -11.172 1 98 91 ALA A N 1
ATOM 675 C CA . ALA A 1 91 ? 6.055 -9.852 -11.875 1 98 91 ALA A CA 1
ATOM 676 C C . ALA A 1 91 ? 6.336 -8.672 -10.945 1 98 91 ALA A C 1
ATOM 678 O O . ALA A 1 91 ? 5.465 -8.266 -10.172 1 98 91 ALA A O 1
ATOM 679 N N . GLY A 1 92 ? 7.5 -8.18 -11 1 96 92 GLY A N 1
ATOM 680 C CA . GLY A 1 92 ? 7.883 -7.016 -10.211 1 96 92 GLY A CA 1
ATOM 681 C C . GLY A 1 92 ? 9.375 -6.723 -10.258 1 96 92 GLY A C 1
ATOM 682 O O . GLY A 1 92 ? 10.133 -7.465 -10.891 1 96 92 GLY A O 1
ATOM 683 N N . TYR A 1 93 ? 9.781 -5.625 -9.75 1 97.31 93 TYR A N 1
ATOM 684 C CA . TYR A 1 93 ? 11.164 -5.191 -9.625 1 97.31 93 TYR A CA 1
ATOM 685 C C . TYR A 1 93 ? 11.344 -4.27 -8.422 1 97.31 93 TYR A C 1
ATOM 687 O O . TYR A 1 93 ? 10.367 -3.777 -7.859 1 97.31 93 TYR A O 1
ATOM 695 N N . GLY A 1 94 ? 12.586 -4.176 -7.988 1 97.75 94 GLY A N 1
ATOM 696 C CA . GLY A 1 94 ? 12.898 -3.281 -6.883 1 97.75 94 GLY A CA 1
ATOM 697 C C . GLY A 1 94 ? 13.211 -1.865 -7.332 1 97.75 94 GLY A C 1
ATOM 698 O O . GLY A 1 94 ? 13.375 -1.609 -8.523 1 97.75 94 GLY A O 1
ATOM 699 N N . PHE A 1 95 ? 13.234 -0.961 -6.422 1 98.5 95 PHE A N 1
ATOM 700 C CA . PHE A 1 95 ? 13.617 0.428 -6.652 1 98.5 95 PHE A CA 1
ATOM 701 C C . PHE A 1 95 ? 14.227 1.036 -5.398 1 98.5 95 PHE A C 1
ATOM 703 O O . PHE A 1 95 ? 13.625 0.993 -4.324 1 98.5 95 PHE A O 1
ATOM 710 N N . LEU A 1 96 ? 15.453 1.536 -5.504 1 98.5 96 LEU A N 1
ATOM 711 C CA . LEU A 1 96 ? 16.109 2.164 -4.367 1 98.5 96 LEU A CA 1
ATOM 712 C C . LEU A 1 96 ? 16.266 3.666 -4.586 1 98.5 96 LEU A C 1
ATOM 714 O O . LEU A 1 96 ? 16.906 4.094 -5.551 1 98.5 96 LEU A O 1
ATOM 718 N N . ALA A 1 97 ? 15.734 4.445 -3.721 1 98.38 97 ALA A N 1
ATOM 719 C CA . ALA A 1 97 ? 15.859 5.902 -3.672 1 98.38 97 ALA A CA 1
A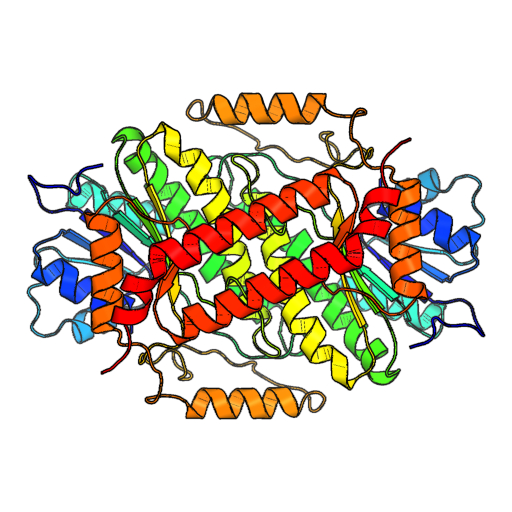TOM 720 C C . ALA A 1 97 ? 15.203 6.465 -2.416 1 98.38 97 ALA A C 1
ATOM 722 O O . ALA A 1 97 ? 14.336 5.824 -1.813 1 98.38 97 ALA A O 1
ATOM 723 N N . SER A 1 98 ? 15.695 7.609 -1.979 1 98.56 98 SER A N 1
ATOM 724 C CA . SER A 1 98 ? 14.875 8.352 -1.034 1 98.56 98 SER A CA 1
ATOM 725 C C . SER A 1 98 ? 13.531 8.742 -1.656 1 98.56 98 SER A C 1
ATOM 727 O O . SER A 1 98 ? 13.398 8.781 -2.881 1 98.56 98 SER A O 1
ATOM 729 N N . VAL A 1 99 ? 12.555 9.031 -0.812 1 98.62 99 VAL A N 1
ATOM 730 C CA . VAL A 1 99 ? 11.266 9.508 -1.294 1 98.62 99 VAL A CA 1
ATOM 731 C C . VAL A 1 99 ? 11.461 10.766 -2.137 1 98.62 99 VAL A C 1
ATOM 733 O O . VAL A 1 99 ? 10.891 10.891 -3.221 1 98.62 99 VAL A O 1
ATOM 736 N N . GLU A 1 100 ? 12.328 11.633 -1.717 1 98.19 100 GLU A N 1
ATOM 737 C CA . GLU A 1 100 ? 12.578 12.906 -2.383 1 98.19 100 GLU A CA 1
ATOM 738 C C . GLU A 1 100 ? 13.211 12.695 -3.754 1 98.19 100 GLU A C 1
ATOM 740 O O . GLU A 1 100 ? 12.961 13.469 -4.688 1 98.19 100 GLU A O 1
ATOM 745 N N . ASP A 1 101 ? 14.008 11.617 -3.91 1 98.25 101 ASP A N 1
ATOM 746 C CA . ASP A 1 101 ? 14.797 11.43 -5.125 1 98.25 101 ASP A CA 1
ATOM 747 C C . ASP A 1 101 ? 14.016 10.656 -6.18 1 98.25 101 ASP A C 1
ATOM 749 O O . ASP A 1 101 ? 14.523 10.383 -7.266 1 98.25 101 ASP A O 1
ATOM 753 N N . THR A 1 102 ? 12.797 10.312 -5.934 1 98.5 102 THR A N 1
ATOM 754 C CA . THR A 1 102 ? 11.961 9.656 -6.926 1 98.5 102 THR A CA 1
ATOM 755 C C . THR A 1 102 ? 11.375 10.68 -7.898 1 98.5 102 THR A C 1
ATOM 757 O O . THR A 1 102 ? 11.203 11.844 -7.555 1 98.5 102 THR A O 1
ATOM 760 N N . THR A 1 103 ? 11.094 10.242 -9.109 1 97.94 103 THR A N 1
ATOM 761 C CA . THR A 1 103 ? 10.43 11.078 -10.094 1 97.94 103 THR A CA 1
ATOM 762 C C . THR A 1 103 ? 8.992 10.609 -10.32 1 97.94 103 THR A C 1
ATOM 764 O O . THR A 1 103 ? 8.609 9.523 -9.875 1 97.94 103 THR A O 1
ATOM 767 N N . ASP A 1 104 ? 8.203 11.438 -10.984 1 97.5 104 ASP A N 1
ATOM 768 C CA . ASP A 1 104 ? 6.844 11.055 -11.352 1 97.5 104 ASP A CA 1
ATOM 769 C C . ASP A 1 104 ? 6.844 9.742 -12.148 1 97.5 104 ASP A C 1
ATOM 771 O O . ASP A 1 104 ? 6.016 8.867 -11.898 1 97.5 104 ASP A O 1
ATOM 775 N N . ALA A 1 105 ? 7.742 9.672 -13.039 1 97.88 105 ALA A N 1
ATOM 776 C CA . ALA A 1 105 ? 7.82 8.492 -13.898 1 97.88 105 ALA A CA 1
ATOM 777 C C . ALA A 1 105 ? 8.156 7.246 -13.086 1 97.88 105 ALA A C 1
ATOM 779 O O . ALA A 1 105 ? 7.59 6.172 -13.32 1 97.88 105 ALA A O 1
ATOM 780 N N . ASP A 1 106 ? 9.109 7.344 -12.102 1 98.38 106 ASP A N 1
ATOM 781 C CA . ASP A 1 106 ? 9.469 6.223 -11.234 1 98.38 106 ASP A CA 1
ATOM 782 C C . ASP A 1 106 ? 8.25 5.695 -10.484 1 98.38 106 ASP A C 1
ATOM 784 O O . ASP A 1 106 ? 8.008 4.484 -10.453 1 98.38 106 ASP A O 1
ATOM 788 N N . ILE A 1 107 ? 7.508 6.605 -9.93 1 98.69 107 ILE A N 1
ATOM 789 C CA . ILE A 1 107 ? 6.371 6.273 -9.07 1 98.69 107 ILE A CA 1
ATOM 790 C C . ILE A 1 107 ? 5.281 5.602 -9.906 1 98.69 107 ILE A C 1
ATOM 792 O O . ILE A 1 107 ? 4.781 4.535 -9.539 1 98.69 107 ILE A O 1
ATOM 796 N N . ARG A 1 108 ? 4.973 6.188 -11.023 1 98.06 108 ARG A N 1
ATOM 797 C CA . ARG A 1 108 ? 3.914 5.66 -11.875 1 98.06 108 ARG A CA 1
ATOM 798 C C . ARG A 1 108 ? 4.285 4.285 -12.422 1 98.06 108 ARG A C 1
ATOM 800 O O . ARG A 1 108 ? 3.449 3.385 -12.469 1 98.06 108 ARG A O 1
ATOM 807 N N . GLN A 1 109 ? 5.52 4.109 -12.82 1 97.94 109 GLN A N 1
ATOM 808 C CA . GLN A 1 109 ? 5.949 2.826 -13.367 1 97.94 109 GLN A CA 1
ATOM 809 C C . GLN A 1 109 ? 5.867 1.726 -12.312 1 97.94 109 GLN A C 1
ATOM 811 O O . GLN A 1 109 ? 5.438 0.609 -12.609 1 97.94 109 GLN A O 1
ATOM 816 N N . MET A 1 110 ? 6.301 2.004 -11.086 1 98.31 110 MET A N 1
ATOM 817 C CA . MET A 1 110 ? 6.219 1.046 -9.992 1 98.31 110 MET A CA 1
ATOM 818 C C . MET A 1 110 ? 4.777 0.619 -9.742 1 98.31 110 MET A C 1
ATOM 820 O O . MET A 1 110 ? 4.48 -0.576 -9.68 1 98.31 110 MET A O 1
ATOM 824 N N . LEU A 1 111 ? 3.846 1.576 -9.664 1 98.56 111 LEU A N 1
ATOM 825 C CA . LEU A 1 111 ? 2.445 1.284 -9.383 1 98.56 111 LEU A CA 1
ATOM 826 C C . LEU A 1 111 ? 1.789 0.57 -10.562 1 98.56 111 LEU A C 1
ATOM 828 O O . LEU A 1 111 ? 0.943 -0.306 -10.367 1 98.56 111 LEU A O 1
ATOM 832 N N . ASP A 1 112 ? 2.23 0.909 -11.781 1 98 112 ASP A N 1
ATOM 833 C CA . ASP A 1 112 ? 1.691 0.28 -12.984 1 98 112 ASP A CA 1
ATOM 834 C C . ASP A 1 112 ? 1.998 -1.216 -13.008 1 98 112 ASP A C 1
ATOM 836 O O . ASP A 1 112 ? 1.116 -2.033 -13.281 1 98 112 ASP A O 1
ATOM 840 N N . VAL A 1 113 ? 3.17 -1.544 -12.664 1 96.44 113 VAL A N 1
ATOM 841 C CA . VAL A 1 113 ? 3.602 -2.932 -12.797 1 96.44 113 VAL A CA 1
ATOM 842 C C . VAL A 1 113 ? 3.141 -3.736 -11.586 1 96.44 113 VAL A C 1
ATOM 844 O O . VAL A 1 113 ? 2.504 -4.785 -11.734 1 96.44 113 VAL A O 1
ATOM 847 N N . GLN A 1 114 ? 3.33 -3.205 -10.445 1 96.69 114 GLN A N 1
ATOM 848 C CA . GLN A 1 114 ? 3.219 -4.047 -9.258 1 96.69 114 GLN A CA 1
ATOM 849 C C . GLN A 1 114 ? 1.806 -4.008 -8.688 1 96.69 114 GLN A C 1
ATOM 851 O O . GLN A 1 114 ? 1.362 -4.965 -8.047 1 96.69 114 GLN A O 1
ATOM 856 N N . VAL A 1 115 ? 1.123 -2.928 -8.914 1 98.69 115 VAL A N 1
ATOM 857 C CA . VAL A 1 115 ? -0.216 -2.82 -8.344 1 98.69 115 VAL A CA 1
ATOM 858 C C . VAL A 1 115 ? -1.261 -2.982 -9.445 1 98.69 115 VAL A C 1
ATOM 860 O O . VAL A 1 115 ? -2.01 -3.961 -9.461 1 98.69 115 VAL A O 1
ATOM 863 N N . ILE A 1 116 ? -1.2 -2.146 -10.461 1 98.81 116 ILE A N 1
ATOM 864 C CA . ILE A 1 116 ? -2.199 -2.15 -11.523 1 98.81 116 ILE A CA 1
ATOM 865 C C . ILE A 1 116 ? -2.072 -3.434 -12.344 1 98.81 116 ILE A C 1
ATOM 867 O O . ILE A 1 116 ? -3.08 -4.051 -12.695 1 98.81 116 ILE A O 1
ATOM 871 N N . GLY A 1 117 ? -0.839 -3.832 -12.633 1 98.81 117 GLY A N 1
ATOM 872 C CA . GLY A 1 117 ? -0.63 -5.07 -13.367 1 98.81 117 GLY A CA 1
ATOM 873 C C . GLY A 1 117 ? -1.239 -6.277 -12.68 1 98.81 117 GLY A C 1
ATOM 874 O O . GLY A 1 117 ? -1.908 -7.09 -13.32 1 98.81 117 GLY A O 1
ATOM 875 N N . THR A 1 118 ? -1.018 -6.402 -11.383 1 98.88 118 THR A N 1
ATOM 876 C CA . THR A 1 118 ? -1.613 -7.484 -10.602 1 98.88 118 THR A CA 1
ATOM 877 C C . THR A 1 118 ? -3.137 -7.398 -10.633 1 98.88 118 THR A C 1
ATOM 879 O O . THR A 1 118 ? -3.818 -8.414 -10.797 1 98.88 118 THR A O 1
ATOM 882 N N . TRP A 1 119 ? -3.643 -6.188 -10.492 1 98.88 119 TRP A N 1
ATOM 883 C CA . TRP A 1 119 ? -5.086 -5.969 -10.523 1 98.88 119 TRP A CA 1
ATOM 884 C C . TRP A 1 119 ? -5.684 -6.43 -11.844 1 98.88 119 TRP A C 1
ATOM 886 O O . TRP A 1 119 ? -6.75 -7.043 -11.875 1 98.88 119 TRP A O 1
ATOM 896 N N . ASN A 1 120 ? -5.008 -6.094 -12.93 1 98.88 120 ASN A N 1
ATOM 897 C CA . ASN A 1 120 ? -5.465 -6.5 -14.25 1 98.88 120 ASN A CA 1
ATOM 898 C C . ASN A 1 120 ? -5.531 -8.016 -14.383 1 98.88 120 ASN A C 1
ATOM 900 O O . ASN A 1 120 ? -6.504 -8.562 -14.914 1 98.88 120 ASN A O 1
ATOM 904 N N . VAL A 1 121 ? -4.531 -8.68 -13.891 1 98.94 121 VAL A N 1
ATOM 905 C CA . VAL A 1 121 ? -4.504 -10.133 -13.945 1 98.94 121 VAL A CA 1
ATOM 906 C C . VAL A 1 121 ? -5.656 -10.703 -13.117 1 98.94 121 VAL A C 1
ATOM 908 O O . VAL A 1 121 ? -6.355 -11.617 -13.562 1 98.94 121 VAL A O 1
ATOM 911 N N . LEU A 1 122 ? -5.852 -10.164 -11.93 1 98.94 122 LEU A N 1
ATOM 912 C CA . LEU A 1 122 ? -6.91 -10.648 -11.047 1 98.94 122 LEU A CA 1
ATOM 913 C C . LEU A 1 122 ? -8.281 -10.469 -11.688 1 98.94 122 LEU A C 1
ATOM 915 O O . LEU A 1 122 ? -9.086 -11.406 -11.719 1 98.94 122 LEU A O 1
ATOM 919 N N . ARG A 1 123 ? -8.539 -9.328 -12.25 1 98.69 123 ARG A N 1
ATOM 920 C CA . ARG A 1 123 ? -9.844 -9.062 -12.852 1 98.69 123 ARG A CA 1
ATOM 921 C C . ARG A 1 123 ? -10.094 -9.984 -14.039 1 98.69 123 ARG A C 1
ATOM 923 O O . ARG A 1 123 ? -11.234 -10.375 -14.297 1 98.69 123 ARG A O 1
ATOM 930 N N . ALA A 1 124 ? -9.031 -10.352 -14.742 1 98.88 124 ALA A N 1
ATOM 931 C CA . ALA A 1 124 ? -9.156 -11.25 -15.891 1 98.88 124 ALA A CA 1
ATOM 932 C C . ALA A 1 124 ? -9.336 -12.695 -15.438 1 98.88 124 ALA A C 1
ATOM 934 O O . ALA A 1 124 ? -10.047 -13.469 -16.078 1 98.88 124 ALA A O 1
ATOM 935 N N . ALA A 1 125 ? -8.734 -13.078 -14.32 1 98.88 125 ALA A N 1
ATOM 936 C CA . ALA A 1 125 ? -8.648 -14.484 -13.914 1 98.88 125 ALA A CA 1
ATOM 937 C C . ALA A 1 125 ? -9.805 -14.859 -12.992 1 98.88 125 ALA A C 1
ATOM 939 O O . ALA A 1 125 ? -10.297 -15.984 -13.039 1 98.88 125 ALA A O 1
ATOM 940 N N . ILE A 1 126 ? -10.258 -13.938 -12.133 1 98.75 126 ILE A N 1
ATOM 941 C CA . ILE A 1 126 ? -11.188 -14.203 -11.047 1 98.75 126 ILE A CA 1
ATOM 942 C C . ILE A 1 126 ? -12.477 -14.805 -11.609 1 98.75 126 ILE A C 1
ATOM 944 O O . ILE A 1 126 ? -13 -15.781 -11.062 1 98.75 126 ILE A O 1
ATOM 948 N N . PRO A 1 127 ? -13.016 -14.266 -12.758 1 98.25 127 PRO A N 1
ATOM 949 C CA . PRO A 1 127 ? -14.258 -14.852 -13.258 1 98.25 127 PRO A CA 1
ATOM 950 C C . PRO A 1 127 ? -14.133 -16.344 -13.547 1 98.25 127 PRO A C 1
ATOM 952 O O . PRO A 1 127 ? -15.078 -17.109 -13.312 1 98.25 127 PRO A O 1
ATOM 955 N N . HIS A 1 128 ? -12.969 -16.828 -14.016 1 98.19 128 HIS A N 1
ATOM 956 C CA . HIS A 1 128 ? -12.75 -18.234 -14.312 1 98.19 128 HIS A CA 1
ATOM 957 C C . HIS A 1 128 ? -12.656 -19.062 -13.039 1 98.19 128 HIS A C 1
ATOM 959 O O . HIS A 1 128 ? -13.242 -20.141 -12.953 1 98.19 128 HIS A O 1
ATOM 965 N N . LEU A 1 129 ? -11.969 -18.531 -12.055 1 97.88 129 LEU A N 1
ATOM 966 C CA . LEU A 1 129 ? -11.789 -19.234 -10.789 1 97.88 129 LEU A CA 1
ATOM 967 C C . LEU A 1 129 ? -13.102 -19.297 -10.016 1 97.88 129 LEU A C 1
ATOM 969 O O . LEU A 1 129 ? -13.453 -20.344 -9.461 1 97.88 129 LEU A O 1
ATOM 973 N N . ARG A 1 130 ? -13.805 -18.172 -10.016 1 97 130 ARG A N 1
ATOM 974 C CA . ARG A 1 130 ? -15.094 -18.094 -9.336 1 97 130 ARG A CA 1
ATOM 975 C C . ARG A 1 130 ? -16.094 -19.078 -9.938 1 97 130 ARG A C 1
ATOM 977 O O . ARG A 1 130 ? -16.781 -19.797 -9.203 1 97 130 ARG A O 1
ATOM 984 N N . ALA A 1 131 ? -16.125 -19.125 -11.227 1 96.44 131 ALA A N 1
ATOM 985 C CA . ALA A 1 131 ? -17.047 -20.031 -11.914 1 96.44 131 ALA A CA 1
ATOM 986 C C . ALA A 1 131 ? -16.703 -21.484 -11.609 1 96.44 131 ALA A C 1
ATOM 988 O O . ALA A 1 131 ? -17.609 -22.328 -11.453 1 96.44 131 ALA A O 1
ATOM 989 N N . ALA A 1 132 ? -15.461 -21.828 -11.516 1 95.69 132 ALA A N 1
ATOM 990 C CA . ALA A 1 132 ? -15 -23.188 -11.234 1 95.69 132 ALA A CA 1
ATOM 991 C C . ALA A 1 132 ? -15.172 -23.531 -9.758 1 95.69 132 ALA A C 1
ATOM 993 O O . ALA A 1 132 ? -15.094 -24.703 -9.375 1 95.69 132 ALA A O 1
ATOM 994 N N . ARG A 1 133 ? -15.328 -22.484 -8.922 1 96.38 133 ARG A N 1
ATOM 995 C CA . ARG A 1 133 ? -15.414 -22.609 -7.473 1 96.38 133 ARG A CA 1
ATOM 996 C C . ARG A 1 133 ? -14.227 -23.375 -6.914 1 96.38 133 ARG A C 1
ATOM 998 O O . ARG A 1 133 ? -14.391 -24.266 -6.078 1 96.38 133 ARG A O 1
ATOM 1005 N N . SER A 1 134 ? -13.141 -23.062 -7.484 1 94.94 134 SER A N 1
ATOM 1006 C CA . SER A 1 134 ? -11.859 -23.641 -7.102 1 94.94 134 SER A CA 1
ATOM 1007 C C . SER A 1 134 ? -10.695 -22.812 -7.637 1 94.94 134 SER A C 1
ATOM 1009 O O . SER A 1 134 ? -10.859 -22.062 -8.602 1 94.94 134 SER A O 1
ATOM 1011 N N . GLY A 1 135 ? -9.586 -22.938 -7.004 1 96.5 135 GLY A N 1
ATOM 1012 C CA . GLY A 1 135 ? -8.383 -22.281 -7.496 1 96.5 135 GLY A CA 1
ATOM 1013 C C . GLY A 1 135 ? -7.574 -21.609 -6.398 1 96.5 135 GLY A C 1
ATOM 1014 O O . GLY A 1 135 ? -8 -21.562 -5.246 1 96.5 135 GLY A O 1
ATOM 1015 N N . HIS A 1 136 ? -6.391 -21.203 -6.773 1 98.06 136 HIS A N 1
ATOM 1016 C CA . HIS A 1 136 ? -5.484 -20.547 -5.836 1 98.06 136 HIS A CA 1
ATOM 1017 C C . HIS A 1 136 ? -4.793 -19.344 -6.477 1 98.06 136 HIS A C 1
ATOM 1019 O O . HIS A 1 136 ? -4.223 -19.469 -7.562 1 98.06 136 HIS A O 1
ATOM 1025 N N . ILE A 1 137 ? -4.988 -18.219 -5.871 1 98.56 137 ILE A N 1
ATOM 1026 C CA . ILE A 1 137 ? -4.262 -17.016 -6.246 1 98.56 137 ILE A CA 1
ATOM 1027 C C . ILE A 1 137 ? -3.076 -16.812 -5.305 1 98.56 137 ILE A C 1
ATOM 1029 O O . ILE A 1 137 ? -3.248 -16.734 -4.086 1 98.56 137 ILE A O 1
ATOM 1033 N N . VAL A 1 138 ? -1.893 -16.797 -5.848 1 98.81 138 VAL A N 1
ATOM 1034 C CA . VAL A 1 138 ? -0.674 -16.516 -5.102 1 98.81 138 VAL A CA 1
ATOM 1035 C C . VAL A 1 138 ? -0.112 -15.164 -5.527 1 98.81 138 VAL A C 1
ATOM 1037 O O . VAL A 1 138 ? 0.365 -15.008 -6.656 1 98.81 138 VAL A O 1
ATOM 1040 N N . ASN A 1 139 ? -0.215 -14.195 -4.699 1 98.88 139 ASN A N 1
ATOM 1041 C CA . ASN A 1 139 ? 0.433 -12.906 -4.93 1 98.88 139 ASN A CA 1
ATOM 1042 C C . ASN A 1 139 ? 1.802 -12.836 -4.258 1 98.88 139 ASN A C 1
ATOM 1044 O O . ASN A 1 139 ? 1.898 -12.883 -3.031 1 98.88 139 ASN A O 1
ATOM 1048 N N . VAL A 1 140 ? 2.85 -12.773 -5.059 1 98.81 140 VAL A N 1
ATOM 1049 C CA . VAL A 1 140 ? 4.211 -12.703 -4.539 1 98.81 140 VAL A CA 1
ATOM 1050 C C . VAL A 1 140 ? 4.547 -11.266 -4.152 1 98.81 140 VAL A C 1
ATOM 1052 O O . VAL A 1 140 ? 4.789 -10.422 -5.02 1 98.81 140 VAL A O 1
ATOM 1055 N N . SER A 1 141 ? 4.555 -11.047 -2.912 1 98.75 141 SER A N 1
ATOM 1056 C CA . SER A 1 141 ? 4.93 -9.758 -2.336 1 98.75 141 SER A CA 1
ATOM 1057 C C . SER A 1 141 ? 6.398 -9.742 -1.926 1 98.75 141 SER A C 1
ATOM 1059 O O . SER A 1 141 ? 7.277 -10.07 -2.727 1 98.75 141 SER A O 1
ATOM 1061 N N . SER A 1 142 ? 6.73 -9.383 -0.783 1 98.69 142 SER A N 1
ATOM 1062 C CA . SER A 1 142 ? 8.047 -9.266 -0.153 1 98.69 142 SER A CA 1
ATOM 1063 C C . SER A 1 142 ? 7.918 -9.062 1.353 1 98.69 142 SER A C 1
ATOM 1065 O O . SER A 1 142 ? 6.867 -8.641 1.842 1 98.69 142 SER A O 1
ATOM 1067 N N . ILE A 1 143 ? 8.969 -9.43 2.07 1 98.81 143 ILE A N 1
ATOM 1068 C CA . ILE A 1 143 ? 8.992 -8.984 3.459 1 98.81 143 ILE A CA 1
ATOM 1069 C C . ILE A 1 143 ? 8.859 -7.465 3.516 1 98.81 143 ILE A C 1
ATOM 1071 O O . ILE A 1 143 ? 8.305 -6.922 4.469 1 98.81 143 ILE A O 1
ATOM 1075 N N . LEU A 1 144 ? 9.234 -6.789 2.453 1 98.75 144 LEU A N 1
ATOM 1076 C CA . LEU A 1 144 ? 9.133 -5.336 2.379 1 98.75 144 LEU A CA 1
ATOM 1077 C C . LEU A 1 144 ? 7.711 -4.91 2.01 1 98.75 144 LEU A C 1
ATOM 1079 O O . LEU A 1 144 ? 7.453 -3.727 1.783 1 98.75 144 LEU A O 1
ATOM 1083 N N . GLY A 1 145 ? 6.793 -5.801 1.957 1 98.81 145 GLY A N 1
ATOM 1084 C CA . GLY A 1 145 ? 5.363 -5.535 1.93 1 98.81 145 GLY A CA 1
ATOM 1085 C C . GLY A 1 145 ? 4.738 -5.477 3.312 1 98.81 145 GLY A C 1
ATOM 1086 O O . GLY A 1 145 ? 3.586 -5.066 3.461 1 98.81 145 GLY A O 1
ATOM 1087 N N . LEU A 1 146 ? 5.559 -5.863 4.328 1 98.75 146 LEU A N 1
ATOM 1088 C CA . LEU A 1 146 ? 5.109 -5.848 5.715 1 98.75 146 LEU A CA 1
ATOM 1089 C C . LEU A 1 146 ? 5.879 -4.812 6.527 1 98.75 146 LEU A C 1
ATOM 1091 O O . LEU A 1 146 ? 5.336 -4.219 7.461 1 98.75 146 LEU A O 1
ATOM 1095 N N . THR A 1 147 ? 7.16 -4.676 6.188 1 98.5 147 THR A N 1
ATOM 1096 C CA . THR A 1 147 ? 8.016 -3.709 6.875 1 98.5 147 THR A CA 1
ATOM 1097 C C . THR A 1 147 ? 8.734 -2.818 5.871 1 98.5 147 THR A C 1
ATOM 1099 O O . THR A 1 147 ? 8.969 -3.221 4.727 1 98.5 147 THR A O 1
ATOM 1102 N N . ALA A 1 148 ? 9.031 -1.626 6.285 1 98.56 148 ALA A N 1
ATOM 1103 C CA . ALA A 1 148 ? 9.695 -0.697 5.375 1 98.56 148 ALA A CA 1
ATOM 1104 C C . ALA A 1 148 ? 11.047 -0.257 5.93 1 98.56 148 ALA A C 1
ATOM 1106 O O . ALA A 1 148 ? 11.289 -0.337 7.141 1 98.56 148 ALA A O 1
ATOM 1107 N N . MET A 1 149 ? 11.922 0.139 5.016 1 97.75 149 MET A N 1
ATOM 1108 C CA . MET A 1 149 ? 13.266 0.616 5.336 1 97.75 149 MET A CA 1
ATOM 1109 C C . MET A 1 149 ? 13.594 1.878 4.547 1 97.75 149 MET A C 1
ATOM 1111 O O . MET A 1 149 ? 13.188 2.02 3.395 1 97.75 149 MET A O 1
ATOM 1115 N N . PRO A 1 150 ? 14.445 2.75 5.191 1 98.38 150 PRO A N 1
ATOM 1116 C CA . PRO A 1 150 ? 14.875 3.92 4.422 1 98.38 150 PRO A CA 1
ATOM 1117 C C . PRO A 1 150 ? 15.523 3.545 3.092 1 98.38 150 PRO A C 1
ATOM 1119 O O . PRO A 1 150 ? 16.359 2.639 3.037 1 98.38 150 PRO A O 1
ATOM 1122 N N . GLY A 1 151 ? 15.109 4.195 2.064 1 98.5 151 GLY A N 1
ATOM 1123 C CA . GLY A 1 151 ? 15.656 3.955 0.742 1 98.5 151 GLY A CA 1
ATOM 1124 C C . GLY A 1 151 ? 14.844 2.975 -0.078 1 98.5 151 GLY A C 1
ATOM 1125 O O . GLY A 1 151 ? 15.07 2.818 -1.278 1 98.5 151 GLY A O 1
ATOM 1126 N N . TRP A 1 152 ? 13.836 2.328 0.556 1 98.75 152 TRP A N 1
ATOM 1127 C CA . TRP A 1 152 ? 13 1.338 -0.113 1 98.75 152 TRP A CA 1
ATOM 1128 C C . TRP A 1 152 ? 11.555 1.822 -0.205 1 98.75 152 TRP A C 1
ATOM 1130 O O . TRP A 1 152 ? 10.656 1.045 -0.524 1 98.75 152 TRP A O 1
ATOM 1140 N N . GLY A 1 153 ? 11.32 3.078 0.026 1 98.81 153 GLY A N 1
ATOM 1141 C CA . GLY A 1 153 ? 9.977 3.607 0.183 1 98.81 153 GLY A CA 1
ATOM 1142 C C . GLY A 1 153 ? 9.078 3.316 -1.005 1 98.81 153 GLY A C 1
ATOM 1143 O O . GLY A 1 153 ? 7.918 2.932 -0.833 1 98.81 153 GLY A O 1
ATOM 1144 N N . LEU A 1 154 ? 9.57 3.561 -2.213 1 98.88 154 LEU A N 1
ATOM 1145 C CA . LEU A 1 154 ? 8.758 3.367 -3.406 1 98.88 154 LEU A CA 1
ATOM 1146 C C . LEU A 1 154 ? 8.422 1.894 -3.602 1 98.88 154 LEU A C 1
ATOM 1148 O O . LEU A 1 154 ? 7.266 1.548 -3.867 1 98.88 154 LEU A O 1
ATOM 1152 N N . TYR A 1 155 ? 9.398 1.023 -3.453 1 98.81 155 TYR A N 1
ATOM 1153 C CA . T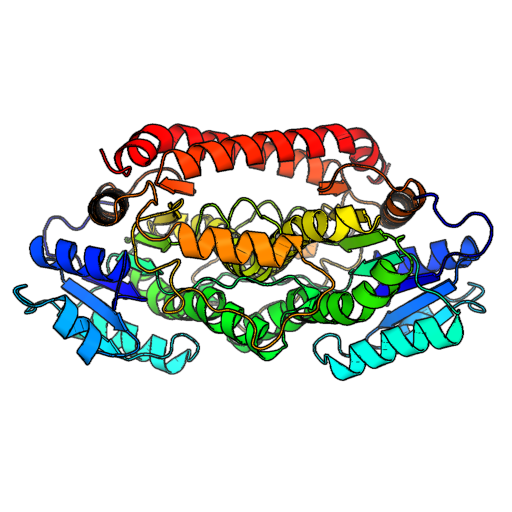YR A 1 155 ? 9.172 -0.415 -3.541 1 98.81 155 TYR A CA 1
ATOM 1154 C C . TYR A 1 155 ? 8.195 -0.877 -2.467 1 98.81 155 TYR A C 1
ATOM 1156 O O . TYR A 1 155 ? 7.266 -1.637 -2.748 1 98.81 155 TYR A O 1
ATOM 1164 N N . CYS A 1 156 ? 8.383 -0.43 -1.229 1 98.88 156 CYS A N 1
ATOM 1165 C CA . CYS A 1 156 ? 7.504 -0.781 -0.122 1 98.88 156 CYS A CA 1
ATOM 1166 C C . CYS A 1 156 ? 6.07 -0.338 -0.403 1 98.88 156 CYS A C 1
ATOM 1168 O O . CYS A 1 156 ? 5.125 -1.083 -0.145 1 98.88 156 CYS A O 1
ATOM 1170 N N . ALA A 1 157 ? 5.891 0.833 -0.941 1 98.88 157 ALA A N 1
ATOM 1171 C CA . ALA A 1 157 ? 4.547 1.308 -1.261 1 98.88 157 ALA A CA 1
ATOM 1172 C C . ALA A 1 157 ? 3.82 0.326 -2.178 1 98.88 157 ALA A C 1
ATOM 1174 O O . ALA A 1 157 ? 2.658 -0.013 -1.939 1 98.88 157 ALA A O 1
ATOM 1175 N N . GLY A 1 158 ? 4.488 -0.104 -3.207 1 98.81 158 GLY A N 1
ATOM 1176 C CA . GLY A 1 158 ? 3.895 -1.066 -4.121 1 98.81 158 GLY A CA 1
ATOM 1177 C C . GLY A 1 158 ? 3.523 -2.375 -3.453 1 98.81 158 GLY A C 1
ATOM 1178 O O . GLY A 1 158 ? 2.41 -2.877 -3.635 1 98.81 158 GLY A O 1
ATOM 1179 N N . LYS A 1 159 ? 4.43 -2.918 -2.682 1 98.94 159 LYS A N 1
ATOM 1180 C CA . LYS A 1 159 ? 4.207 -4.23 -2.078 1 98.94 159 LYS A CA 1
ATOM 1181 C C . LYS A 1 159 ? 3.195 -4.145 -0.938 1 98.94 159 LYS A C 1
ATOM 1183 O O . LYS A 1 159 ? 2.424 -5.082 -0.716 1 98.94 159 LYS A O 1
ATOM 1188 N N . PHE A 1 160 ? 3.152 -2.998 -0.208 1 98.94 160 PHE A N 1
ATOM 1189 C CA . PHE A 1 160 ? 2.102 -2.781 0.78 1 98.94 160 PHE A CA 1
ATOM 1190 C C . PHE A 1 160 ? 0.732 -2.736 0.112 1 98.94 160 PHE A C 1
ATOM 1192 O O . PHE A 1 160 ? -0.224 -3.338 0.603 1 98.94 160 PHE A O 1
ATOM 1199 N N . ALA A 1 161 ? 0.67 -1.999 -0.962 1 98.94 161 ALA A N 1
ATOM 1200 C CA . ALA A 1 161 ? -0.592 -1.92 -1.694 1 98.94 161 ALA A CA 1
ATOM 1201 C C . ALA A 1 161 ? -1.068 -3.307 -2.117 1 98.94 161 ALA A C 1
ATOM 1203 O O . ALA A 1 161 ? -2.25 -3.633 -1.977 1 98.94 161 ALA A O 1
ATOM 1204 N N . LEU A 1 162 ? -0.16 -4.094 -2.617 1 98.88 162 LEU A N 1
ATOM 1205 C CA . LEU A 1 162 ? -0.461 -5.465 -3.016 1 98.88 162 LEU A CA 1
ATOM 1206 C C . LEU A 1 162 ? -1.009 -6.266 -1.839 1 98.88 162 LEU A C 1
ATOM 1208 O O . LEU A 1 162 ? -1.993 -6.992 -1.982 1 98.88 162 LEU A O 1
ATOM 1212 N N . ASN A 1 163 ? -0.372 -6.137 -0.686 1 98.94 163 ASN A N 1
ATOM 1213 C CA . ASN A 1 163 ? -0.813 -6.867 0.496 1 98.94 163 ASN A CA 1
ATOM 1214 C C . ASN A 1 163 ? -2.221 -6.457 0.917 1 98.94 163 ASN A C 1
ATOM 1216 O O . ASN A 1 163 ? -3.066 -7.309 1.191 1 98.94 163 ASN A O 1
ATOM 1220 N N . GLY A 1 164 ? -2.477 -5.133 0.959 1 98.88 164 GLY A N 1
ATOM 1221 C CA . GLY A 1 164 ? -3.799 -4.66 1.337 1 98.88 164 GLY A CA 1
ATOM 1222 C C . GLY A 1 164 ? -4.898 -5.184 0.433 1 98.88 164 GLY A C 1
ATOM 1223 O O . GLY A 1 164 ? -5.926 -5.668 0.914 1 98.88 164 GLY A O 1
ATOM 1224 N N . MET A 1 165 ? -4.664 -5.094 -0.846 1 98.88 165 MET A N 1
ATOM 1225 C CA . MET A 1 165 ? -5.625 -5.605 -1.817 1 98.88 165 MET A CA 1
ATOM 1226 C C . MET A 1 165 ? -5.812 -7.109 -1.653 1 98.88 165 MET A C 1
ATOM 1228 O O . MET A 1 165 ? -6.941 -7.609 -1.692 1 98.88 165 MET A O 1
ATOM 1232 N N . SER A 1 166 ? -4.734 -7.855 -1.427 1 98.94 166 SER A N 1
ATOM 1233 C CA . SER A 1 166 ? -4.77 -9.312 -1.327 1 98.94 166 SER A CA 1
ATOM 1234 C C . SER A 1 166 ? -5.543 -9.766 -0.094 1 98.94 166 SER A C 1
ATOM 1236 O O . SER A 1 166 ? -6.266 -10.758 -0.139 1 98.94 166 SER A O 1
ATOM 1238 N N . GLU A 1 167 ? -5.336 -9.055 1.014 1 98.88 167 GLU A N 1
ATOM 1239 C CA . GLU A 1 167 ? -6.07 -9.375 2.234 1 98.88 167 GLU A CA 1
ATOM 1240 C C . GLU A 1 167 ? -7.578 -9.234 2.025 1 98.88 167 GLU A C 1
ATOM 1242 O O . GLU A 1 167 ? -8.352 -10.094 2.445 1 98.88 167 GLU A O 1
ATOM 1247 N N . ALA A 1 168 ? -8 -8.141 1.409 1 98.88 168 ALA A N 1
ATOM 1248 C CA . ALA A 1 168 ? -9.414 -7.957 1.104 1 98.88 168 ALA A CA 1
ATOM 1249 C C . ALA A 1 168 ? -9.914 -9.039 0.149 1 98.88 168 ALA A C 1
ATOM 1251 O O . ALA A 1 168 ? -10.992 -9.609 0.35 1 98.88 168 ALA A O 1
ATOM 1252 N N . LEU A 1 169 ? -9.102 -9.336 -0.84 1 98.88 169 LEU A N 1
ATOM 1253 C CA . LEU A 1 169 ? -9.453 -10.312 -1.864 1 98.88 169 LEU A CA 1
ATOM 1254 C C . LEU A 1 169 ? -9.672 -11.695 -1.248 1 98.88 169 LEU A C 1
ATOM 1256 O O . LEU A 1 169 ? -10.555 -12.438 -1.677 1 98.88 169 LEU A O 1
ATOM 1260 N N . ALA A 1 170 ? -8.828 -12.062 -0.294 1 98.75 170 ALA A N 1
ATOM 1261 C CA . ALA A 1 170 ? -8.945 -13.367 0.352 1 98.75 170 ALA A CA 1
ATOM 1262 C C . ALA A 1 170 ? -10.344 -13.555 0.933 1 98.75 170 ALA A C 1
ATOM 1264 O O . ALA A 1 170 ? -10.945 -14.625 0.779 1 98.75 170 ALA A O 1
ATOM 1265 N N . GLY A 1 171 ? -10.844 -12.5 1.614 1 98.12 171 GLY A N 1
ATOM 1266 C CA . GLY A 1 171 ? -12.195 -12.57 2.141 1 98.12 171 GLY A CA 1
ATOM 1267 C C . GLY A 1 171 ? -13.258 -12.625 1.057 1 98.12 171 GLY A C 1
ATOM 1268 O O . GLY A 1 171 ? -14.266 -13.32 1.202 1 98.12 171 GLY A O 1
ATOM 1269 N N . GLU A 1 172 ? -13.031 -11.945 -0.053 1 98.5 172 GLU A N 1
ATOM 1270 C CA . GLU A 1 172 ? -13.984 -11.898 -1.154 1 98.5 172 GLU A CA 1
ATOM 1271 C C . GLU A 1 172 ? -14.094 -13.258 -1.851 1 98.5 172 GLU A C 1
ATOM 1273 O O . GLU A 1 172 ? -15.164 -13.633 -2.33 1 98.5 172 GLU A O 1
ATOM 1278 N N . MET A 1 173 ? -12.992 -13.992 -1.9 1 97.94 173 MET A N 1
ATOM 1279 C CA . MET A 1 173 ? -12.906 -15.211 -2.697 1 97.94 173 MET A CA 1
ATOM 1280 C C . MET A 1 173 ? -13.328 -16.422 -1.881 1 97.94 173 MET A C 1
ATOM 1282 O O . MET A 1 173 ? -13.602 -17.484 -2.439 1 97.94 173 MET A O 1
ATOM 1286 N N . ALA A 1 174 ? -13.383 -16.219 -0.553 1 96.5 174 ALA A N 1
ATOM 1287 C CA . ALA A 1 174 ? -13.578 -17.344 0.362 1 96.5 174 ALA A CA 1
ATOM 1288 C C . ALA A 1 174 ? -14.852 -18.109 0.026 1 96.5 174 ALA A C 1
ATOM 1290 O O . ALA A 1 174 ? -14.859 -19.344 0.028 1 96.5 174 ALA A O 1
ATOM 1291 N N . GLU A 1 175 ? -15.938 -17.422 -0.361 1 95.62 175 GLU A N 1
ATOM 1292 C CA . GLU A 1 175 ? -17.219 -18.094 -0.583 1 95.62 175 GLU A CA 1
ATOM 1293 C C . GLU A 1 175 ? -17.219 -18.875 -1.894 1 95.62 175 GLU A C 1
ATOM 1295 O O . GLU A 1 175 ? -18.109 -19.688 -2.139 1 95.62 175 GLU A O 1
ATOM 1300 N N . PHE A 1 176 ? -16.188 -18.656 -2.705 1 96.5 176 PHE A N 1
ATOM 1301 C CA . PHE A 1 176 ? -16.141 -19.297 -4.012 1 96.5 176 PHE A CA 1
ATOM 1302 C C . PHE A 1 176 ? -15.18 -20.469 -4.004 1 96.5 176 PHE A C 1
ATOM 1304 O O . PHE A 1 176 ? -14.867 -21.031 -5.059 1 96.5 176 PHE A O 1
ATOM 1311 N N . GLY A 1 177 ? -14.586 -20.75 -2.826 1 95.31 177 GLY A N 1
ATOM 1312 C CA . GLY A 1 177 ? -13.641 -21.859 -2.754 1 95.31 177 GLY A CA 1
ATOM 1313 C C . GLY A 1 177 ? -12.305 -21.531 -3.4 1 95.31 177 GLY A C 1
ATOM 1314 O O . GLY A 1 177 ? -11.555 -22.438 -3.771 1 95.31 177 GLY A O 1
ATOM 1315 N N . VAL A 1 178 ? -12.039 -20.25 -3.656 1 96.88 178 VAL A N 1
ATOM 1316 C CA . VAL A 1 178 ? -10.773 -19.797 -4.215 1 96.88 178 VAL A CA 1
ATOM 1317 C C . VAL A 1 178 ? -9.852 -19.328 -3.096 1 96.88 178 VAL A C 1
ATOM 1319 O O . VAL A 1 178 ? -10.227 -18.453 -2.307 1 96.88 178 VAL A O 1
ATOM 1322 N N . ASN A 1 179 ? -8.688 -19.906 -2.973 1 97.56 179 ASN A N 1
ATOM 1323 C CA . ASN A 1 179 ? -7.727 -19.531 -1.943 1 97.56 179 ASN A CA 1
ATOM 1324 C C . ASN A 1 179 ? -6.832 -18.391 -2.408 1 97.56 179 ASN A C 1
ATOM 1326 O O . ASN A 1 179 ? -6.562 -18.25 -3.602 1 97.56 179 ASN A O 1
ATOM 1330 N N . VAL A 1 180 ? -6.422 -17.562 -1.479 1 98.5 180 VAL A N 1
ATOM 1331 C CA . VAL A 1 180 ? -5.473 -16.484 -1.728 1 98.5 180 VAL A CA 1
ATOM 1332 C C . VAL A 1 180 ? -4.305 -16.594 -0.748 1 98.5 180 VAL A C 1
ATOM 1334 O O . VAL A 1 180 ? -4.512 -16.766 0.455 1 98.5 180 VAL A O 1
ATOM 1337 N N . SER A 1 181 ? -3.098 -16.578 -1.258 1 98.69 181 SER A N 1
ATOM 1338 C CA . SER A 1 181 ? -1.891 -16.516 -0.441 1 98.69 181 SER A CA 1
ATOM 1339 C C . SER A 1 181 ? -1.04 -15.305 -0.805 1 98.69 181 SER A C 1
ATOM 1341 O O . SER A 1 181 ? -0.909 -14.961 -1.982 1 98.69 181 SER A O 1
ATOM 1343 N N . ILE A 1 182 ? -0.569 -14.672 0.193 1 98.94 182 ILE A N 1
ATOM 1344 C CA . ILE A 1 182 ? 0.442 -13.633 0.035 1 98.94 182 ILE A CA 1
ATOM 1345 C C . ILE A 1 182 ? 1.815 -14.188 0.406 1 98.94 182 ILE A C 1
ATOM 1347 O O . ILE A 1 182 ? 2.1 -14.43 1.582 1 98.94 182 ILE A O 1
ATOM 1351 N N . VAL A 1 183 ? 2.631 -14.398 -0.566 1 98.88 183 VAL A N 1
ATOM 1352 C CA . VAL A 1 183 ? 3.967 -14.938 -0.337 1 98.88 183 VAL A CA 1
ATOM 1353 C C . VAL A 1 183 ? 4.961 -13.797 -0.149 1 98.88 183 VAL A C 1
ATOM 1355 O O . VAL A 1 183 ? 5.035 -12.883 -0.977 1 98.88 183 VAL A O 1
ATOM 1358 N N . GLU A 1 184 ? 5.703 -13.859 0.899 1 98.88 184 GLU A N 1
ATOM 1359 C CA . GLU A 1 184 ? 6.578 -12.75 1.265 1 98.88 184 GLU A CA 1
ATOM 1360 C C . GLU A 1 184 ? 8.016 -13.227 1.48 1 98.88 184 GLU A C 1
ATOM 1362 O O . GLU A 1 184 ? 8.43 -13.461 2.615 1 98.88 184 GLU A O 1
ATOM 1367 N N . PRO A 1 185 ? 8.789 -13.258 0.435 1 98.81 185 PRO A N 1
ATOM 1368 C CA . PRO A 1 185 ? 10.195 -13.656 0.521 1 98.81 185 PRO A CA 1
ATOM 1369 C C . PRO A 1 185 ? 11.07 -12.578 1.164 1 98.81 185 PRO A C 1
ATOM 1371 O O . PRO A 1 185 ? 10.781 -11.391 1.045 1 98.81 185 PRO A O 1
ATOM 1374 N N . GLY A 1 186 ? 12.125 -13.039 1.857 1 98.44 186 GLY A N 1
ATOM 1375 C CA . GLY A 1 186 ? 13.258 -12.18 2.152 1 98.44 186 GLY A CA 1
ATOM 1376 C C . GLY A 1 186 ? 14.203 -12.016 0.978 1 98.44 186 GLY A C 1
ATOM 1377 O O . GLY A 1 186 ? 13.766 -11.805 -0.153 1 98.44 186 GLY A O 1
ATOM 1378 N N . TYR A 1 187 ? 15.477 -12.023 1.23 1 97.44 187 TYR A N 1
ATOM 1379 C CA . TYR A 1 187 ? 16.469 -11.867 0.168 1 97.44 187 TYR A CA 1
ATOM 1380 C C . TYR A 1 187 ? 16.844 -13.219 -0.421 1 97.44 187 TYR A C 1
ATOM 1382 O O . TYR A 1 187 ? 17.562 -13.992 0.209 1 97.44 187 TYR A O 1
ATOM 1390 N N . PHE A 1 188 ? 16.359 -13.469 -1.666 1 97.56 188 PHE A N 1
ATOM 1391 C CA . PHE A 1 188 ? 16.656 -14.711 -2.359 1 97.56 188 PHE A CA 1
ATOM 1392 C C . PHE A 1 188 ? 17.781 -14.516 -3.369 1 97.56 188 PHE A C 1
ATOM 1394 O O . PHE A 1 188 ? 17.906 -13.453 -3.979 1 97.56 188 PHE A O 1
ATOM 1401 N N . ARG A 1 189 ? 18.562 -15.508 -3.543 1 95.38 189 ARG A N 1
ATOM 1402 C CA . ARG A 1 189 ? 19.719 -15.445 -4.434 1 95.38 189 ARG A CA 1
ATOM 1403 C C . ARG A 1 189 ? 19.297 -15.492 -5.895 1 95.38 189 ARG A C 1
ATOM 1405 O O . ARG A 1 189 ? 19.547 -16.469 -6.59 1 95.38 189 ARG A O 1
ATOM 1412 N N . THR A 1 190 ? 18.594 -14.445 -6.336 1 94.19 190 THR A N 1
ATOM 1413 C CA . THR A 1 190 ? 18.25 -14.125 -7.719 1 94.19 190 THR A CA 1
ATOM 1414 C C . THR A 1 190 ? 18.984 -12.875 -8.188 1 94.19 190 THR A C 1
ATOM 1416 O O . THR A 1 190 ? 19.812 -12.328 -7.465 1 94.19 190 THR A O 1
ATOM 1419 N N . SER A 1 191 ? 18.812 -12.492 -9.359 1 92.19 191 SER A N 1
ATOM 1420 C CA . SER A 1 191 ? 19.422 -11.266 -9.852 1 92.19 191 SER A CA 1
ATOM 1421 C C . SER A 1 191 ? 18.641 -10.039 -9.406 1 92.19 191 SER A C 1
ATOM 1423 O O . SER A 1 191 ? 18.766 -8.969 -10.008 1 92.19 191 SER A O 1
ATOM 1425 N N . PHE A 1 192 ? 17.828 -10.164 -8.359 1 92.44 192 PHE A N 1
ATOM 1426 C CA . PHE A 1 192 ? 16.953 -9.094 -7.91 1 92.44 192 PHE A CA 1
ATOM 1427 C C . PHE A 1 192 ? 17.75 -7.879 -7.465 1 92.44 192 PHE A C 1
ATOM 1429 O O . PHE A 1 192 ? 17.328 -6.738 -7.648 1 92.44 192 PHE A O 1
ATOM 1436 N N . LEU A 1 193 ? 18.969 -8.094 -6.906 1 94 193 LEU A N 1
ATOM 1437 C CA . LEU A 1 193 ? 19.75 -6.996 -6.352 1 94 193 LEU A CA 1
ATOM 1438 C C . LEU A 1 193 ? 20.75 -6.473 -7.379 1 94 193 LEU A C 1
ATOM 1440 O O . LEU A 1 193 ? 21.672 -5.727 -7.027 1 94 193 LEU A O 1
ATOM 1444 N N . THR A 1 194 ? 20.547 -6.902 -8.609 1 93.25 194 THR A N 1
ATOM 1445 C CA . THR A 1 194 ? 21.312 -6.297 -9.703 1 93.25 194 THR A CA 1
ATOM 1446 C C . THR A 1 194 ? 20.484 -5.219 -10.398 1 93.25 194 THR A C 1
ATOM 1448 O O . THR A 1 194 ? 19.25 -5.199 -10.281 1 93.25 194 THR A O 1
ATOM 1451 N N . THR A 1 195 ? 21.094 -4.445 -11.211 1 93.12 195 THR A N 1
ATOM 1452 C CA . THR A 1 195 ? 20.406 -3.34 -11.875 1 93.12 195 THR A CA 1
ATOM 1453 C C . THR A 1 195 ? 19.516 -3.854 -13 1 93.12 195 THR A C 1
ATOM 1455 O O . THR A 1 195 ? 18.766 -3.086 -13.602 1 93.12 195 THR A O 1
ATOM 1458 N N . ASP A 1 196 ? 19.453 -5.152 -13.164 1 90.06 196 ASP A N 1
ATOM 1459 C CA . ASP A 1 196 ? 18.516 -5.762 -14.102 1 90.06 196 ASP A CA 1
ATOM 1460 C C . ASP A 1 196 ? 17.109 -5.848 -13.508 1 90.06 196 ASP A C 1
ATOM 1462 O O . ASP A 1 196 ? 16.125 -5.938 -14.234 1 90.06 196 ASP A O 1
ATOM 1466 N N . SER A 1 197 ? 17.031 -5.895 -12.172 1 93.81 197 SER A N 1
ATOM 1467 C CA . SER A 1 197 ? 15.75 -6.07 -11.5 1 93.81 197 SER A CA 1
ATOM 1468 C C . SER A 1 197 ? 15.562 -5.027 -10.406 1 93.81 197 SER A C 1
ATOM 1470 O O . SER A 1 197 ? 14.484 -4.934 -9.812 1 93.81 197 SER A O 1
ATOM 1472 N N . LEU A 1 198 ? 16.672 -4.332 -10.141 1 96.12 198 LEU A N 1
ATOM 1473 C CA . LEU A 1 198 ? 16.688 -3.246 -9.172 1 96.12 198 LEU A CA 1
ATOM 1474 C C . LEU A 1 198 ? 16.938 -1.907 -9.859 1 96.12 198 LEU A C 1
ATOM 1476 O O . LEU A 1 198 ? 18.078 -1.59 -10.203 1 96.12 198 LEU A O 1
ATOM 1480 N N . ALA A 1 199 ? 15.852 -1.153 -9.969 1 97.06 199 ALA A N 1
ATOM 1481 C CA . ALA A 1 199 ? 15.977 0.14 -10.641 1 97.06 199 ALA A CA 1
ATOM 1482 C C . ALA A 1 199 ? 16.516 1.197 -9.688 1 97.06 199 ALA A C 1
ATOM 1484 O O . ALA A 1 199 ? 16.297 1.128 -8.477 1 97.06 199 ALA A O 1
ATOM 1485 N N . LEU A 1 200 ? 17.25 2.082 -10.195 1 97.19 200 LEU A N 1
ATOM 1486 C CA . LEU A 1 200 ? 17.797 3.232 -9.492 1 97.19 200 LEU A CA 1
ATOM 1487 C C . LEU A 1 200 ? 17.344 4.535 -10.141 1 97.19 200 LEU A C 1
ATOM 1489 O O . LEU A 1 200 ? 17.031 4.57 -11.328 1 97.19 200 LEU A O 1
ATOM 1493 N N . PRO A 1 201 ? 17.281 5.566 -9.328 1 96.62 201 PRO A N 1
ATOM 1494 C CA . PRO A 1 201 ? 16.906 6.852 -9.93 1 96.62 201 PRO A CA 1
ATOM 1495 C C . PRO A 1 201 ? 17.969 7.371 -10.898 1 96.62 201 PRO A C 1
ATOM 1497 O O . PRO A 1 201 ? 19.156 7.07 -10.742 1 96.62 201 PRO A O 1
ATOM 1500 N N . GLU A 1 202 ? 17.516 8.148 -11.836 1 94 202 GLU A N 1
ATOM 1501 C CA . GLU A 1 202 ? 18.422 8.727 -12.812 1 94 202 GLU A CA 1
ATOM 1502 C C . GLU A 1 202 ? 19.422 9.664 -12.141 1 94 202 GLU A C 1
ATOM 1504 O O . GLU A 1 202 ? 20.578 9.781 -12.586 1 94 202 GLU A O 1
ATOM 1509 N N . ALA A 1 203 ? 19 10.391 -11.117 1 93.81 203 ALA A N 1
ATOM 1510 C CA . ALA A 1 203 ? 19.828 11.32 -10.344 1 93.81 203 ALA A CA 1
ATOM 1511 C C . ALA A 1 203 ? 19.453 11.289 -8.867 1 93.81 203 ALA A C 1
ATOM 1513 O O . ALA A 1 203 ? 18.297 11.039 -8.523 1 93.81 203 ALA A O 1
ATOM 1514 N N . THR A 1 204 ? 20.469 11.445 -8.062 1 94.69 204 THR A N 1
ATOM 1515 C CA . THR A 1 204 ? 20.234 11.539 -6.625 1 94.69 204 THR A CA 1
ATOM 1516 C C . THR A 1 204 ? 20.828 12.82 -6.059 1 94.69 204 THR A C 1
ATOM 1518 O O . THR A 1 204 ? 21.812 13.344 -6.578 1 94.69 204 THR A O 1
ATOM 1521 N N . SER A 1 205 ? 20.141 13.383 -5.09 1 93.56 205 SER A N 1
ATOM 1522 C CA . SER A 1 205 ? 20.703 14.531 -4.383 1 93.56 205 SER A CA 1
ATOM 1523 C C . SER A 1 205 ? 21.766 14.086 -3.379 1 93.56 205 SER A C 1
ATOM 1525 O O . SER A 1 205 ? 21.859 12.906 -3.049 1 93.56 205 SER A O 1
ATOM 1527 N N . ASP A 1 206 ? 22.531 15.062 -2.922 1 95.62 206 ASP A N 1
ATOM 1528 C CA . ASP A 1 206 ? 23.562 14.789 -1.922 1 95.62 206 ASP A CA 1
ATOM 1529 C C . ASP A 1 206 ? 22.984 14.828 -0.511 1 95.62 206 ASP A C 1
ATOM 1531 O O . ASP A 1 206 ? 23.703 14.641 0.47 1 95.62 206 ASP A O 1
ATOM 1535 N N . ALA A 1 207 ? 21.766 14.898 -0.458 1 96.62 207 ALA A N 1
ATOM 1536 C CA . ALA A 1 207 ? 21.141 15.133 0.835 1 96.62 207 ALA A CA 1
ATOM 1537 C C . ALA A 1 207 ? 21.062 13.844 1.652 1 96.62 207 ALA A C 1
ATOM 1539 O O . ALA A 1 207 ? 20.859 13.891 2.869 1 96.62 207 ALA A O 1
ATOM 1540 N N . TYR A 1 208 ? 21.266 12.695 0.954 1 97.62 208 TYR A N 1
ATOM 1541 C CA . TYR A 1 208 ? 21.031 11.438 1.642 1 97.62 208 TYR A CA 1
ATOM 1542 C C . TYR A 1 208 ? 22.234 10.5 1.513 1 97.62 208 TYR A C 1
ATOM 1544 O O . TYR A 1 208 ? 22.125 9.414 0.938 1 97.62 208 TYR A O 1
ATOM 1552 N N . PRO A 1 209 ? 23.312 10.789 2.111 1 97.06 209 PRO A N 1
ATOM 1553 C CA . PRO A 1 209 ? 24.484 9.914 2.008 1 97.06 209 PRO A CA 1
ATOM 1554 C C . PRO A 1 209 ? 24.219 8.516 2.559 1 97.06 209 PRO A C 1
ATOM 1556 O O . PRO A 1 209 ? 24.766 7.531 2.045 1 97.06 209 PRO A O 1
ATOM 1559 N N . GLY A 1 210 ? 23.422 8.43 3.617 1 97.25 210 GLY A N 1
ATOM 1560 C CA . GLY A 1 210 ? 23.094 7.133 4.176 1 97.25 210 GLY A CA 1
ATOM 1561 C C . GLY A 1 210 ? 22.359 6.234 3.195 1 97.25 210 GLY A C 1
ATOM 1562 O O . GLY A 1 210 ? 22.594 5.023 3.158 1 97.25 210 GLY A O 1
ATOM 1563 N N . ILE A 1 211 ? 21.484 6.816 2.393 1 97.56 211 ILE A N 1
ATOM 1564 C CA . ILE A 1 211 ? 20.734 6.047 1.408 1 97.56 211 ILE A CA 1
ATOM 1565 C C . ILE A 1 211 ? 21.672 5.617 0.271 1 97.56 211 ILE A C 1
ATOM 1567 O O . ILE A 1 211 ? 21.531 4.52 -0.269 1 97.56 211 ILE A O 1
ATOM 1571 N N . HIS A 1 212 ? 22.594 6.496 -0.098 1 96.94 212 HIS A N 1
ATOM 1572 C CA . HIS A 1 212 ? 23.578 6.125 -1.101 1 96.94 212 HIS A CA 1
ATOM 1573 C C . HIS A 1 212 ? 24.406 4.922 -0.642 1 96.94 212 HIS A C 1
ATOM 1575 O O . HIS A 1 212 ? 24.625 3.988 -1.413 1 96.94 212 HIS A O 1
ATOM 1581 N N . GLU A 1 213 ? 24.781 5.012 0.603 1 97.25 213 GLU A N 1
ATOM 1582 C CA . GLU A 1 213 ? 25.547 3.904 1.164 1 97.25 213 GLU A CA 1
ATOM 1583 C C . GLU A 1 213 ? 24.719 2.625 1.208 1 97.25 213 GLU A C 1
ATOM 1585 O O . GLU A 1 213 ? 25.219 1.55 0.855 1 97.25 213 GLU A O 1
ATOM 1590 N N . MET A 1 214 ? 23.531 2.725 1.652 1 96.69 214 MET A N 1
ATOM 1591 C CA . MET A 1 214 ? 22.625 1.589 1.707 1 96.69 214 MET A CA 1
ATOM 1592 C C . MET A 1 214 ? 22.438 0.966 0.326 1 96.69 214 MET A C 1
ATOM 1594 O O . MET A 1 214 ? 22.422 -0.259 0.191 1 96.69 214 MET A O 1
ATOM 1598 N N . THR A 1 215 ? 22.297 1.825 -0.692 1 96.75 215 THR A N 1
ATOM 1599 C CA . THR A 1 215 ? 22.141 1.368 -2.068 1 96.75 215 THR A CA 1
ATOM 1600 C C . THR A 1 215 ? 23.344 0.547 -2.512 1 96.75 215 THR A C 1
ATOM 1602 O O . THR A 1 215 ? 23.188 -0.558 -3.035 1 96.75 215 THR A O 1
ATOM 1605 N N . GLN A 1 216 ? 24.516 1.049 -2.229 1 96.5 216 GLN A N 1
ATOM 1606 C CA . GLN A 1 216 ? 25.734 0.347 -2.59 1 96.5 216 GLN A CA 1
ATOM 1607 C C . GLN A 1 216 ? 25.859 -0.978 -1.842 1 96.5 216 GLN A C 1
ATOM 1609 O O . GLN A 1 216 ? 26.281 -1.983 -2.412 1 96.5 216 GLN A O 1
ATOM 1614 N N . ASN A 1 217 ? 25.5 -0.923 -0.611 1 96.62 217 ASN A N 1
ATOM 1615 C CA . ASN A 1 217 ? 25.547 -2.139 0.195 1 96.62 217 ASN A CA 1
ATOM 1616 C C . ASN A 1 217 ? 24.609 -3.211 -0.347 1 96.62 217 ASN A C 1
ATOM 1618 O O . ASN A 1 217 ? 24.953 -4.395 -0.35 1 96.62 217 ASN A O 1
ATOM 1622 N N . HIS A 1 218 ? 23.438 -2.824 -0.783 1 96.44 218 HIS A N 1
ATOM 1623 C CA . HIS A 1 218 ? 22.484 -3.785 -1.322 1 96.44 218 HIS A CA 1
ATOM 1624 C C . HIS A 1 218 ? 22.984 -4.383 -2.633 1 96.44 218 HIS A C 1
ATOM 1626 O O . HIS A 1 218 ? 22.844 -5.586 -2.863 1 96.44 218 HIS A O 1
ATOM 1632 N N . LEU A 1 219 ? 23.516 -3.537 -3.457 1 95 219 LEU A N 1
ATOM 1633 C CA . LEU A 1 219 ? 24.078 -4.031 -4.707 1 95 219 LEU A CA 1
ATOM 1634 C C . LEU A 1 219 ? 25.203 -5.027 -4.441 1 95 219 LEU A C 1
ATOM 1636 O O . LEU A 1 219 ? 25.328 -6.031 -5.148 1 95 219 LEU A O 1
ATOM 1640 N N . ALA A 1 220 ? 25.906 -4.855 -3.385 1 95.38 220 ALA A N 1
ATOM 1641 C CA . ALA A 1 220 ? 27.047 -5.691 -3.045 1 95.38 220 ALA A CA 1
ATOM 1642 C C . ALA A 1 220 ? 26.594 -7.016 -2.43 1 95.38 220 ALA A C 1
ATOM 1644 O O . ALA A 1 220 ? 27.375 -7.973 -2.363 1 95.38 220 ALA A O 1
ATOM 1645 N N . LEU A 1 221 ? 25.328 -7.062 -2.016 1 93.69 221 LEU A N 1
ATOM 1646 C CA . LEU A 1 221 ? 24.781 -8.258 -1.375 1 93.69 221 LEU A CA 1
ATOM 1647 C C . LEU A 1 221 ? 24.484 -9.336 -2.408 1 93.69 221 LEU A C 1
ATOM 1649 O O . LEU A 1 221 ? 24.234 -10.492 -2.051 1 93.69 221 LEU A O 1
ATOM 1653 N N . GLN A 1 222 ? 24.578 -8.961 -3.695 1 93.44 222 GLN A N 1
ATOM 1654 C CA . GLN A 1 222 ? 24.25 -9.898 -4.762 1 93.44 222 GLN A CA 1
ATOM 1655 C C . GLN A 1 222 ? 25.078 -11.172 -4.656 1 93.44 222 GLN A C 1
ATOM 1657 O O . GLN A 1 222 ? 26.312 -11.109 -4.586 1 93.44 222 GLN A O 1
ATOM 1662 N N . GLY A 1 223 ? 24.391 -12.289 -4.609 1 93 223 GLY A N 1
ATOM 1663 C CA . GLY A 1 223 ? 25.078 -13.57 -4.559 1 93 223 GLY A CA 1
ATOM 1664 C C . GLY A 1 223 ? 25.234 -14.109 -3.148 1 93 223 GLY A C 1
ATOM 1665 O O . GLY A 1 223 ? 25.531 -15.289 -2.957 1 93 223 GLY A O 1
ATOM 1666 N N . SER A 1 224 ? 24.938 -13.234 -2.137 1 94.31 224 SER A N 1
ATOM 1667 C CA . SER A 1 224 ? 25.109 -13.633 -0.743 1 94.31 224 SER A CA 1
ATOM 1668 C C . SER A 1 224 ? 23.766 -13.727 -0.031 1 94.31 224 SER A C 1
ATOM 1670 O O . SER A 1 224 ? 23.719 -13.906 1.188 1 94.31 224 SER A O 1
ATOM 1672 N N . GLN A 1 225 ? 22.766 -13.57 -0.761 1 95.44 225 GLN A N 1
ATOM 1673 C CA . GLN A 1 225 ? 21.422 -13.641 -0.185 1 95.44 225 GLN A CA 1
ATOM 1674 C C . GLN A 1 225 ? 21.156 -15.008 0.432 1 95.44 225 GLN A C 1
ATOM 1676 O O . GLN A 1 225 ? 21.609 -16.031 -0.096 1 95.44 225 GLN A O 1
ATOM 1681 N N . LEU A 1 226 ? 20.312 -15.047 1.415 1 96.81 226 LEU A N 1
ATOM 1682 C CA . LEU A 1 226 ? 20.078 -16.25 2.203 1 96.81 226 LEU A CA 1
ATOM 1683 C C . LEU A 1 226 ? 19.109 -17.188 1.487 1 96.81 226 LEU A C 1
ATOM 1685 O O . LEU A 1 226 ? 19.203 -18.406 1.646 1 96.81 226 LEU A O 1
ATOM 1689 N N . GLY A 1 227 ? 18.172 -16.641 0.762 1 98 227 GLY A N 1
ATOM 1690 C CA . GLY A 1 227 ? 17.094 -17.422 0.178 1 98 227 GLY A CA 1
ATOM 1691 C C . GLY A 1 227 ? 17.531 -18.203 -1.056 1 98 227 GLY A C 1
ATOM 1692 O O . GLY A 1 227 ? 18.312 -17.688 -1.869 1 98 227 GLY A O 1
ATOM 1693 N N . ASP A 1 228 ? 17.047 -19.406 -1.222 1 98.56 228 ASP A N 1
ATOM 1694 C CA . ASP A 1 228 ? 17.297 -20.297 -2.361 1 98.56 228 ASP A CA 1
ATOM 1695 C C . ASP A 1 228 ? 16.109 -20.266 -3.328 1 98.56 228 ASP A C 1
ATOM 1697 O O . ASP A 1 228 ? 15.031 -20.781 -3.01 1 98.56 228 ASP A O 1
ATOM 1701 N N . PRO A 1 229 ? 16.312 -19.75 -4.512 1 97.88 229 PRO A N 1
ATOM 1702 C CA . PRO A 1 229 ? 15.188 -19.609 -5.438 1 97.88 229 PRO A CA 1
ATOM 1703 C C . PRO A 1 229 ? 14.578 -20.953 -5.812 1 97.88 229 PRO A C 1
ATOM 1705 O O . PRO A 1 229 ? 13.367 -21.047 -6.07 1 97.88 229 PRO A O 1
ATOM 1708 N N . VAL A 1 230 ? 15.359 -22.016 -5.875 1 98.5 230 VAL A N 1
ATOM 1709 C CA . VAL A 1 230 ? 14.828 -23.344 -6.176 1 98.5 230 VAL A CA 1
ATOM 1710 C C . VAL A 1 230 ? 13.859 -23.766 -5.078 1 98.5 230 VAL A C 1
ATOM 1712 O O . VAL A 1 230 ? 12.734 -24.188 -5.363 1 98.5 230 VAL A O 1
ATOM 1715 N N . LYS A 1 231 ? 14.258 -23.594 -3.816 1 98.75 231 LYS A N 1
ATOM 1716 C CA . LYS A 1 231 ? 13.414 -23.938 -2.678 1 98.75 231 LYS A CA 1
ATOM 1717 C C . LYS A 1 231 ? 12.227 -22.984 -2.562 1 98.75 231 LYS A C 1
ATOM 1719 O O . LYS A 1 231 ? 11.141 -23.391 -2.137 1 98.75 231 LYS A O 1
ATOM 1724 N N . GLY A 1 232 ? 12.43 -21.703 -2.887 1 98.75 232 GLY A N 1
ATOM 1725 C CA . GLY A 1 232 ? 11.336 -20.75 -2.904 1 98.75 232 GLY A CA 1
ATOM 1726 C C . GLY A 1 232 ? 10.227 -21.141 -3.875 1 98.75 232 GLY A C 1
ATOM 1727 O O . GLY A 1 232 ? 9.047 -21.109 -3.521 1 98.75 232 GLY A O 1
ATOM 1728 N N . ALA A 1 233 ? 10.656 -21.5 -5.109 1 98.75 233 ALA A N 1
ATOM 1729 C CA . ALA A 1 233 ? 9.688 -21.922 -6.113 1 98.75 233 ALA A CA 1
ATOM 1730 C C . ALA A 1 233 ? 8.945 -23.188 -5.664 1 98.75 233 ALA A C 1
ATOM 1732 O O . ALA A 1 233 ? 7.73 -23.297 -5.84 1 98.75 233 ALA A O 1
ATOM 1733 N N . GLU A 1 234 ? 9.688 -24.125 -5.086 1 98.62 234 GLU A N 1
ATOM 1734 C CA . GLU A 1 234 ? 9.078 -25.344 -4.555 1 98.62 234 GLU A CA 1
ATOM 1735 C C . GLU A 1 234 ? 8.039 -25.016 -3.486 1 98.62 234 GLU A C 1
ATOM 1737 O O . GLU A 1 234 ? 6.965 -25.625 -3.447 1 98.62 234 GLU A O 1
ATOM 1742 N N . ALA A 1 235 ? 8.359 -24.062 -2.611 1 98.62 235 ALA A N 1
ATOM 1743 C CA . ALA A 1 235 ? 7.449 -23.656 -1.543 1 98.62 235 ALA A CA 1
ATOM 1744 C C . ALA A 1 235 ? 6.164 -23.078 -2.113 1 98.62 235 ALA A C 1
ATOM 1746 O O . ALA A 1 235 ? 5.07 -23.359 -1.617 1 98.62 235 ALA A O 1
ATOM 1747 N N . ILE A 1 236 ? 6.273 -22.266 -3.137 1 98.56 236 ILE A N 1
ATOM 1748 C CA . ILE A 1 236 ? 5.105 -21.656 -3.766 1 98.56 236 ILE A CA 1
ATOM 1749 C C . ILE A 1 236 ? 4.215 -22.734 -4.371 1 98.56 236 ILE A C 1
ATOM 1751 O O . ILE A 1 236 ? 2.992 -22.688 -4.227 1 98.56 236 ILE A O 1
ATOM 1755 N N . ILE A 1 237 ? 4.836 -23.734 -5.035 1 98.12 237 ILE A N 1
ATOM 1756 C CA . ILE A 1 237 ? 4.086 -24.844 -5.605 1 98.12 237 ILE A CA 1
ATOM 1757 C C . ILE A 1 237 ? 3.391 -25.625 -4.492 1 98.12 237 ILE A C 1
ATOM 1759 O O . ILE A 1 237 ? 2.209 -25.969 -4.602 1 98.12 237 ILE A O 1
ATOM 1763 N N . ASP A 1 238 ? 4.098 -25.828 -3.361 1 97.06 238 ASP A N 1
ATOM 1764 C CA . ASP A 1 238 ? 3.549 -26.578 -2.234 1 97.06 238 ASP A CA 1
ATOM 1765 C C . ASP A 1 238 ? 2.34 -25.859 -1.638 1 97.06 238 ASP A C 1
ATOM 1767 O O . ASP A 1 238 ? 1.364 -26.5 -1.241 1 97.06 238 ASP A O 1
ATOM 1771 N N . ILE A 1 239 ? 2.412 -24.547 -1.543 1 96.88 239 ILE A N 1
ATOM 1772 C CA . ILE A 1 239 ? 1.315 -23.75 -1.016 1 96.88 239 ILE A CA 1
ATOM 1773 C C . ILE A 1 239 ? 0.066 -23.953 -1.868 1 96.88 239 ILE A C 1
ATOM 1775 O O . ILE A 1 239 ? -1.022 -24.188 -1.338 1 96.88 239 ILE A O 1
ATOM 1779 N N . ALA A 1 240 ? 0.265 -23.922 -3.158 1 95.81 240 ALA A N 1
ATOM 1780 C CA . ALA A 1 240 ? -0.863 -24.062 -4.074 1 95.81 240 ALA A CA 1
ATOM 1781 C C . ALA A 1 240 ? -1.408 -25.5 -4.047 1 95.81 240 ALA A C 1
ATOM 1783 O O . ALA A 1 240 ? -2.623 -25.703 -4.059 1 95.81 240 ALA A O 1
ATOM 1784 N N . VAL A 1 241 ? -0.523 -26.5 -3.996 1 93.5 241 VAL A N 1
ATOM 1785 C CA . VAL A 1 241 ? -0.904 -27.906 -4.027 1 93.5 241 VAL A CA 1
ATOM 1786 C C . VAL A 1 241 ? -1.612 -28.281 -2.729 1 93.5 241 VAL A C 1
ATOM 1788 O O . VAL A 1 241 ? -2.615 -29 -2.746 1 93.5 241 VAL A O 1
ATOM 1791 N N . ALA A 1 242 ? -1.116 -27.766 -1.628 1 91.62 242 ALA A N 1
ATOM 1792 C CA . ALA A 1 242 ? -1.733 -28.047 -0.335 1 91.62 242 ALA A CA 1
ATOM 1793 C C . ALA A 1 242 ? -3.129 -27.438 -0.248 1 91.62 242 ALA A C 1
ATOM 1795 O O . ALA A 1 242 ? -4.035 -28.031 0.352 1 91.62 242 ALA A O 1
ATOM 1796 N N . GLY A 1 243 ? -3.344 -26.297 -0.824 1 89.81 243 GLY A N 1
ATOM 1797 C CA . GLY A 1 243 ? -4.641 -25.641 -0.882 1 89.81 243 GLY A CA 1
ATOM 1798 C C . GLY A 1 243 ? -5.066 -25.047 0.446 1 89.81 243 GLY A C 1
ATOM 1799 O O . GLY A 1 243 ? -6.258 -24.828 0.681 1 89.81 243 GLY A O 1
ATOM 1800 N N . GLN A 1 244 ? -4.129 -24.953 1.4 1 87 244 GLN A N 1
ATOM 1801 C CA . GLN A 1 244 ? -4.367 -24.344 2.705 1 87 244 GLN A CA 1
ATOM 1802 C C . GLN A 1 244 ? -3.1 -23.703 3.252 1 87 244 GLN A C 1
ATOM 1804 O O . GLN A 1 244 ? -2.021 -23.844 2.67 1 87 244 GLN A O 1
ATOM 1809 N N . GLY A 1 245 ? -3.293 -22.953 4.309 1 93.5 245 GLY A N 1
ATOM 1810 C CA . GLY A 1 245 ? -2.162 -22.25 4.906 1 93.5 245 GLY A CA 1
ATOM 1811 C C . GLY A 1 245 ? -2.482 -20.828 5.309 1 93.5 245 GLY A C 1
ATOM 1812 O O . GLY A 1 245 ? -3.607 -20.359 5.117 1 93.5 245 GLY A O 1
ATOM 1813 N N . PRO A 1 246 ? -1.463 -20.266 5.875 1 98.25 246 PRO A N 1
ATOM 1814 C CA . PRO A 1 246 ? -1.684 -18.875 6.305 1 98.25 246 PRO A CA 1
ATOM 1815 C C . PRO A 1 246 ? -1.823 -17.906 5.129 1 98.25 246 PRO A C 1
ATOM 1817 O O . PRO A 1 246 ? -1.312 -18.188 4.039 1 98.25 246 PRO A O 1
ATOM 1820 N N . LEU A 1 247 ? -2.561 -16.828 5.32 1 98.69 247 LEU A N 1
ATOM 1821 C CA . LEU A 1 247 ? -2.695 -15.812 4.289 1 98.69 247 LEU A CA 1
ATOM 1822 C C . LEU A 1 247 ? -1.341 -15.203 3.945 1 98.69 247 LEU A C 1
ATOM 1824 O O . LEU A 1 247 ? -0.985 -15.086 2.77 1 98.69 247 LEU A O 1
ATOM 1828 N N . HIS A 1 248 ? -0.638 -14.781 5.008 1 98.88 248 HIS A N 1
ATOM 1829 C CA . HIS A 1 248 ? 0.737 -14.32 4.848 1 98.88 248 HIS A CA 1
ATOM 1830 C C . HIS A 1 248 ? 1.727 -15.469 5.027 1 98.88 248 HIS A C 1
ATOM 1832 O O . HIS A 1 248 ? 1.83 -16.047 6.117 1 98.88 248 HIS A O 1
ATOM 1838 N N . GLN A 1 249 ? 2.43 -15.82 4.023 1 98.94 249 GLN A N 1
ATOM 1839 C CA . GLN A 1 249 ? 3.453 -16.859 4.082 1 98.94 249 GLN A CA 1
ATOM 1840 C C . GLN A 1 249 ? 4.84 -16.281 3.809 1 98.94 249 GLN A C 1
ATOM 1842 O O . GLN A 1 249 ? 5.148 -15.906 2.676 1 98.94 249 GLN A O 1
ATOM 1847 N N . LEU A 1 250 ? 5.605 -16.234 4.828 1 98.88 250 LEU A N 1
ATOM 1848 C CA . LEU A 1 250 ? 6.988 -15.789 4.695 1 98.88 250 LEU A CA 1
ATOM 1849 C C . LEU A 1 250 ? 7.848 -16.875 4.059 1 98.88 250 LEU A C 1
ATOM 1851 O O . LEU A 1 250 ? 7.586 -18.062 4.238 1 98.88 250 LEU A O 1
ATOM 1855 N N . LEU A 1 251 ? 8.812 -16.516 3.305 1 98.88 251 LEU A N 1
ATOM 1856 C CA . LEU A 1 251 ? 9.867 -17.391 2.824 1 98.88 251 LEU A CA 1
ATOM 1857 C C . LEU A 1 251 ? 11.242 -16.859 3.195 1 98.88 251 LEU A C 1
ATOM 1859 O O . LEU A 1 251 ? 11.609 -15.75 2.799 1 98.88 251 LEU A O 1
ATOM 1863 N N . GLY A 1 252 ? 12.008 -17.609 3.896 1 98.81 252 GLY A N 1
ATOM 1864 C CA . GLY A 1 252 ? 13.32 -17.219 4.391 1 98.81 252 GLY A CA 1
ATOM 1865 C C . GLY A 1 252 ? 13.328 -16.906 5.871 1 98.81 252 GLY A C 1
ATOM 1866 O O . GLY A 1 252 ? 12.391 -16.281 6.383 1 98.81 252 GLY A O 1
ATOM 1867 N N . SER A 1 253 ? 14.406 -17.312 6.594 1 98.56 253 SER A N 1
ATOM 1868 C CA . SER A 1 253 ? 14.539 -17 8.016 1 98.56 253 SER A CA 1
ATOM 1869 C C . SER A 1 253 ? 14.695 -15.508 8.25 1 98.56 253 SER A C 1
ATOM 1871 O O . SER A 1 253 ? 14.258 -14.984 9.273 1 98.56 253 SER A O 1
ATOM 1873 N N . ASP A 1 254 ? 15.312 -14.852 7.277 1 98.44 254 ASP A N 1
ATOM 1874 C CA . ASP A 1 254 ? 15.43 -13.398 7.387 1 98.44 254 ASP A CA 1
ATOM 1875 C C . ASP A 1 254 ? 14.055 -12.734 7.32 1 98.44 254 ASP A C 1
ATOM 1877 O O . ASP A 1 254 ? 13.766 -11.82 8.102 1 98.44 254 ASP A O 1
ATOM 1881 N N . SER A 1 255 ? 13.219 -13.227 6.398 1 98.75 255 SER A N 1
ATOM 1882 C CA . SER A 1 255 ? 11.859 -12.719 6.309 1 98.75 255 SER A CA 1
ATOM 1883 C C . SER A 1 255 ? 11.109 -12.922 7.621 1 98.75 255 SER A C 1
ATOM 1885 O O . SER A 1 255 ? 10.398 -12.023 8.086 1 98.75 255 SER A O 1
ATOM 1887 N N . TYR A 1 256 ? 11.258 -14.078 8.219 1 98.81 256 TYR A N 1
ATOM 1888 C CA . TYR A 1 256 ? 10.625 -14.383 9.5 1 98.81 256 TYR A CA 1
ATOM 1889 C C . TYR A 1 256 ? 11.07 -13.398 10.57 1 98.81 256 TYR A C 1
ATOM 1891 O O . TYR A 1 256 ? 10.25 -12.859 11.312 1 98.81 256 TYR A O 1
ATOM 1899 N N . GLU A 1 257 ? 12.359 -13.125 10.641 1 98.69 257 GLU A N 1
ATOM 1900 C CA . GLU A 1 257 ? 12.914 -12.234 11.664 1 98.69 257 GLU A CA 1
ATOM 1901 C C . GLU A 1 257 ? 12.414 -10.805 11.469 1 98.69 257 GLU A C 1
ATOM 1903 O O . GLU A 1 257 ? 12.055 -10.133 12.438 1 98.69 257 GLU A O 1
ATOM 1908 N N . TYR A 1 258 ? 12.414 -10.367 10.219 1 98.75 258 TYR A N 1
ATOM 1909 C CA . TYR A 1 258 ? 11.922 -9.023 9.93 1 98.75 258 TYR A CA 1
ATOM 1910 C C . TYR A 1 258 ? 10.445 -8.891 10.281 1 98.75 258 TYR A C 1
ATOM 1912 O O . TYR A 1 258 ? 10.008 -7.863 10.805 1 98.75 258 TYR A O 1
ATOM 1920 N N . ALA A 1 259 ? 9.664 -9.93 9.977 1 98.88 259 ALA A N 1
ATOM 1921 C CA . ALA A 1 259 ? 8.234 -9.906 10.258 1 98.88 259 ALA A CA 1
ATOM 1922 C C . ALA A 1 259 ? 7.973 -9.867 11.766 1 98.88 259 ALA A C 1
ATOM 1924 O O . ALA A 1 259 ? 7.086 -9.148 12.234 1 98.88 259 ALA A O 1
ATOM 1925 N N . GLN A 1 260 ? 8.773 -10.633 12.5 1 98.75 260 GLN A N 1
ATOM 1926 C CA . GLN A 1 260 ? 8.641 -10.625 13.953 1 98.75 260 GLN A CA 1
ATOM 1927 C C . GLN A 1 260 ? 8.953 -9.242 14.523 1 98.75 260 GLN A C 1
ATOM 1929 O O . GLN A 1 260 ? 8.242 -8.758 15.406 1 98.75 260 GLN A O 1
ATOM 1934 N N . ALA A 1 261 ? 9.977 -8.664 14 1 98.75 261 ALA A N 1
ATOM 1935 C CA . ALA A 1 261 ? 10.344 -7.32 14.445 1 98.75 261 ALA A CA 1
ATOM 1936 C C . ALA A 1 261 ? 9.242 -6.312 14.117 1 98.75 261 ALA A C 1
ATOM 1938 O O . ALA A 1 261 ? 8.961 -5.414 14.906 1 98.75 261 ALA A O 1
ATOM 1939 N N . LYS A 1 262 ? 8.633 -6.484 12.992 1 98.75 262 LYS A N 1
ATOM 1940 C CA . LYS A 1 262 ? 7.547 -5.605 12.578 1 98.75 262 LYS A CA 1
ATOM 1941 C C . LYS A 1 262 ? 6.355 -5.727 13.523 1 98.75 262 LYS A C 1
ATOM 1943 O O . LYS A 1 262 ? 5.762 -4.719 13.922 1 98.75 262 LYS A O 1
ATOM 1948 N N . VAL A 1 263 ? 5.973 -6.953 13.82 1 98.75 263 VAL A N 1
ATOM 1949 C CA . VAL A 1 263 ? 4.844 -7.195 14.719 1 98.75 263 VAL A CA 1
ATOM 1950 C C . VAL A 1 263 ? 5.117 -6.566 16.078 1 98.75 263 VAL A C 1
ATOM 1952 O O . VAL A 1 263 ? 4.242 -5.93 16.672 1 98.75 263 VAL A O 1
ATOM 1955 N N . ALA A 1 264 ? 6.32 -6.723 16.547 1 98.75 264 ALA A N 1
ATOM 1956 C CA . ALA A 1 264 ? 6.695 -6.148 17.844 1 98.75 264 ALA A CA 1
ATOM 1957 C C . ALA A 1 264 ? 6.629 -4.625 17.797 1 98.75 264 ALA A C 1
ATOM 1959 O O . ALA A 1 264 ? 6.105 -3.998 18.719 1 98.75 264 ALA A O 1
ATOM 1960 N N . ALA A 1 265 ? 7.16 -4.047 16.766 1 98.62 265 ALA A N 1
ATOM 1961 C CA . ALA A 1 265 ? 7.176 -2.592 16.641 1 98.62 265 ALA A CA 1
ATOM 1962 C C . ALA A 1 265 ? 5.754 -2.037 16.547 1 98.62 265 ALA A C 1
ATOM 1964 O O . ALA A 1 265 ? 5.434 -1.037 17.203 1 98.62 265 ALA A O 1
ATOM 1965 N N . LEU A 1 266 ? 4.926 -2.662 15.727 1 98.81 266 LEU A N 1
ATOM 1966 C CA . LEU A 1 266 ? 3.547 -2.211 15.57 1 98.81 266 LEU A CA 1
ATOM 1967 C C . LEU A 1 266 ? 2.779 -2.344 16.875 1 98.81 266 LEU A C 1
ATOM 1969 O O . LEU A 1 266 ? 2.01 -1.452 17.25 1 98.81 266 LEU A O 1
ATOM 1973 N N . SER A 1 267 ? 2.977 -3.484 17.562 1 98.81 267 SER A N 1
ATOM 1974 C CA . SER A 1 267 ? 2.357 -3.66 18.875 1 98.81 267 SER A CA 1
ATOM 1975 C C . SER A 1 267 ? 2.779 -2.557 19.828 1 98.81 267 SER A C 1
ATOM 1977 O O . SER A 1 267 ? 1.961 -2.053 20.609 1 98.81 267 SER A O 1
ATOM 1979 N N . GLY A 1 268 ? 4.055 -2.232 19.797 1 98.81 268 GLY A N 1
ATOM 1980 C CA . GLY A 1 268 ? 4.559 -1.145 20.625 1 98.81 268 GLY A CA 1
ATOM 1981 C C . GLY A 1 268 ? 3.898 0.187 20.312 1 98.81 268 GLY A C 1
ATOM 1982 O O . GLY A 1 268 ? 3.518 0.921 21.234 1 98.81 268 GLY A O 1
ATOM 1983 N N . ASP A 1 269 ? 3.742 0.503 19.062 1 98.75 269 ASP A N 1
ATOM 1984 C CA . ASP A 1 269 ? 3.094 1.747 18.656 1 98.75 269 ASP A CA 1
ATOM 1985 C C . ASP A 1 269 ? 1.643 1.791 19.125 1 98.75 269 ASP A C 1
ATOM 1987 O O . ASP A 1 269 ? 1.177 2.818 19.625 1 98.75 269 ASP A O 1
ATOM 1991 N N . ILE A 1 270 ? 0.932 0.666 18.906 1 98.81 270 ILE A N 1
ATOM 1992 C CA . ILE A 1 270 ? -0.478 0.562 19.266 1 98.81 270 ILE A CA 1
ATOM 1993 C C . ILE A 1 270 ? -0.651 0.839 20.75 1 98.81 270 ILE A C 1
ATOM 1995 O O . ILE A 1 270 ? -1.507 1.635 21.156 1 98.81 270 ILE A O 1
ATOM 1999 N N . GLU A 1 271 ? 0.207 0.252 21.531 1 98.75 271 GLU A N 1
ATOM 2000 C CA . GLU A 1 271 ? 0.082 0.418 22.969 1 98.75 271 GLU A CA 1
ATOM 2001 C C . GLU A 1 271 ? 0.521 1.812 23.406 1 98.75 271 GLU A C 1
ATOM 2003 O O . GLU A 1 271 ? -0.091 2.414 24.297 1 98.75 271 GLU A O 1
ATOM 2008 N N . ALA A 1 272 ? 1.559 2.346 22.797 1 98.5 272 ALA A N 1
ATOM 2009 C CA . ALA A 1 272 ? 2.059 3.672 23.141 1 98.5 272 ALA A CA 1
ATOM 2010 C C . ALA A 1 272 ? 1.021 4.746 22.844 1 98.5 272 ALA A C 1
ATOM 2012 O O . ALA A 1 272 ? 0.952 5.77 23.531 1 98.5 272 ALA A O 1
ATOM 2013 N N . GLY A 1 273 ? 0.223 4.516 21.797 1 98.38 273 GLY A N 1
ATOM 2014 C CA . GLY A 1 273 ? -0.743 5.512 21.359 1 98.38 273 GLY A CA 1
ATOM 2015 C C . GLY A 1 273 ? -2.137 5.27 21.922 1 98.38 273 GLY A C 1
ATOM 2016 O O . GLY A 1 273 ? -3.072 6.004 21.594 1 98.38 273 GLY A O 1
ATOM 2017 N N . ARG A 1 274 ? -2.322 4.273 22.812 1 98.5 274 ARG A N 1
ATOM 2018 C CA . ARG A 1 274 ? -3.631 3.787 23.234 1 98.5 274 ARG A CA 1
ATOM 2019 C C . ARG A 1 274 ? -4.438 4.895 23.906 1 98.5 274 ARG A C 1
ATOM 2021 O O . ARG A 1 274 ? -5.613 5.094 23.578 1 98.5 274 ARG A O 1
ATOM 2028 N N . GLU A 1 275 ? -3.859 5.609 24.797 1 98.19 275 GLU A N 1
ATOM 2029 C CA . GLU A 1 275 ? -4.594 6.625 25.547 1 98.19 275 GLU A CA 1
ATOM 2030 C C . GLU A 1 275 ? -5.18 7.68 24.609 1 98.19 275 GLU A C 1
ATOM 2032 O O . GLU A 1 275 ? -6.371 7.988 24.688 1 98.19 275 GLU A O 1
ATOM 2037 N N . LEU A 1 276 ? -4.367 8.203 23.734 1 98.25 276 LEU A N 1
ATOM 2038 C CA . LEU A 1 276 ? -4.848 9.219 22.797 1 98.25 276 LEU A CA 1
ATOM 2039 C C . LEU A 1 276 ? -5.941 8.648 21.906 1 98.25 276 LEU A C 1
ATOM 2041 O O . LEU A 1 276 ? -6.938 9.32 21.641 1 98.25 276 LEU A O 1
ATOM 2045 N N . ALA A 1 277 ? -5.773 7.41 21.422 1 98.31 277 ALA A N 1
ATOM 2046 C CA . ALA A 1 277 ? -6.758 6.766 20.562 1 98.31 277 ALA A CA 1
ATOM 2047 C C . ALA A 1 277 ? -8.141 6.762 21.219 1 98.31 277 ALA A C 1
ATOM 2049 O O . ALA A 1 277 ? -9.141 7.09 20.562 1 98.31 277 ALA A O 1
ATOM 2050 N N . PHE A 1 278 ? -8.172 6.496 22.484 1 98.31 278 PHE A N 1
ATOM 2051 C CA . PHE A 1 278 ? -9.438 6.316 23.172 1 98.31 278 PHE A CA 1
ATOM 2052 C C . PHE A 1 278 ? -10.078 7.66 23.484 1 98.31 278 PHE A C 1
ATOM 2054 O O . PHE A 1 278 ? -11.273 7.73 23.797 1 98.31 278 PHE A O 1
ATOM 2061 N N . THR A 1 279 ? -9.359 8.773 23.406 1 98.38 279 THR A N 1
ATOM 2062 C CA . THR A 1 279 ? -9.906 10.086 23.719 1 98.38 279 THR A CA 1
ATOM 2063 C C . THR A 1 279 ? -10.711 10.633 22.531 1 98.38 279 THR A C 1
ATOM 2065 O O . THR A 1 279 ? -11.414 11.633 22.672 1 98.38 279 THR A O 1
ATOM 2068 N N . THR A 1 280 ? -10.68 9.93 21.328 1 98.56 280 THR A N 1
ATOM 2069 C CA . THR A 1 280 ? -11.211 10.562 20.125 1 98.56 280 THR A CA 1
ATOM 2070 C C . THR A 1 280 ? -12.586 10 19.781 1 98.56 280 THR A C 1
ATOM 2072 O O . THR A 1 280 ? -13.156 10.336 18.734 1 98.56 280 THR A O 1
ATOM 2075 N N . ASP A 1 281 ? -13.195 9.195 20.688 1 97.81 281 ASP A N 1
ATOM 2076 C CA . ASP A 1 281 ? -14.562 8.703 20.531 1 97.81 281 ASP A CA 1
ATOM 2077 C C . ASP A 1 281 ? -15.578 9.75 20.969 1 97.81 281 ASP A C 1
ATOM 2079 O O . ASP A 1 281 ? -15.281 10.602 21.812 1 97.81 281 ASP A O 1
ATOM 2083 N N . HIS A 1 282 ? -16.719 9.703 20.281 1 95.19 282 HIS A N 1
ATOM 2084 C CA . HIS A 1 282 ? -17.828 10.438 20.875 1 95.19 282 HIS A CA 1
ATOM 2085 C C . HIS A 1 282 ? -18.156 9.922 22.266 1 95.19 282 HIS A C 1
ATOM 2087 O O . HIS A 1 282 ? -18.062 8.727 22.531 1 95.19 282 HIS A O 1
ATOM 2093 N N . ARG A 1 283 ? -18.422 10.867 23.234 1 82.88 283 ARG A N 1
ATOM 2094 C CA . ARG A 1 283 ? -18.859 10.5 24.578 1 82.88 283 ARG A CA 1
ATOM 2095 C C . ARG A 1 283 ? -20.359 10.281 24.641 1 82.88 283 ARG A C 1
ATOM 2097 O O . ARG A 1 283 ? -21.109 10.906 23.891 1 82.88 283 ARG A O 1
ATOM 2104 N N . MET B 1 1 ? 11.664 18.047 18.469 1 46.62 1 MET B N 1
ATOM 2105 C CA . MET B 1 1 ? 11.609 19.344 17.812 1 46.62 1 MET B CA 1
ATOM 2106 C C . MET B 1 1 ? 10.43 20.172 18.312 1 46.62 1 MET B C 1
ATOM 2108 O O . MET B 1 1 ? 9.32 19.641 18.453 1 46.62 1 MET B O 1
ATOM 2112 N N . SER B 1 2 ? 10.828 21.297 18.938 1 55.47 2 SER B N 1
ATOM 2113 C CA . SER B 1 2 ? 9.875 22.172 19.594 1 55.47 2 SER B CA 1
ATOM 2114 C C . SER B 1 2 ? 8.906 22.781 18.594 1 55.47 2 SER B C 1
ATOM 2116 O O . SER B 1 2 ? 9.297 23.141 17.469 1 55.47 2 SER B O 1
ATOM 2118 N N . TYR B 1 3 ? 7.68 22.188 18.594 1 65.81 3 TYR B N 1
ATOM 2119 C CA . TYR B 1 3 ? 6.625 22.938 17.938 1 65.81 3 TYR B CA 1
ATOM 2120 C C . TYR B 1 3 ? 6.887 24.438 18.031 1 65.81 3 TYR B C 1
ATOM 2122 O O . TYR B 1 3 ? 7.402 24.922 19.047 1 65.81 3 TYR B O 1
ATOM 2130 N N . PRO B 1 4 ? 6.871 25.109 16.875 1 69.69 4 PRO B N 1
ATOM 2131 C CA . PRO B 1 4 ? 7.23 26.516 17 1 69.69 4 PRO B CA 1
ATOM 2132 C C . PRO B 1 4 ? 6.582 27.188 18.203 1 69.69 4 PRO B C 1
ATOM 2134 O O . PRO B 1 4 ? 5.41 26.938 18.5 1 69.69 4 PRO B O 1
ATOM 2137 N N . THR B 1 5 ? 7.469 27.688 18.938 1 69.56 5 THR B N 1
ATOM 2138 C CA . THR B 1 5 ? 6.98 28.297 20.172 1 69.56 5 THR B CA 1
ATOM 2139 C C . THR B 1 5 ? 7.113 29.812 20.109 1 69.56 5 THR B C 1
ATOM 2141 O O . THR B 1 5 ? 6.457 30.531 20.875 1 69.56 5 THR B O 1
ATOM 2144 N N . THR B 1 6 ? 7.758 30.297 19.172 1 79.69 6 THR B N 1
ATOM 2145 C CA . THR B 1 6 ? 8.031 31.734 19.219 1 79.69 6 THR B CA 1
ATOM 2146 C C . THR B 1 6 ? 7.312 32.438 18.078 1 79.69 6 THR B C 1
ATOM 2148 O O . THR B 1 6 ? 7.449 33.656 17.906 1 79.69 6 THR B O 1
ATOM 2151 N N . ARG B 1 7 ? 6.695 31.688 17.359 1 87.81 7 ARG B N 1
ATOM 2152 C CA . ARG B 1 7 ? 5.93 32.219 16.234 1 87.81 7 ARG B CA 1
ATOM 2153 C C . ARG B 1 7 ? 4.785 31.266 15.867 1 87.81 7 ARG B C 1
ATOM 2155 O O . ARG B 1 7 ? 4.785 30.094 16.266 1 87.81 7 ARG B O 1
ATOM 2162 N N . PRO B 1 8 ? 3.814 31.859 15.133 1 94.5 8 PRO B N 1
ATOM 2163 C CA . PRO B 1 8 ? 2.824 30.922 14.602 1 94.5 8 PRO B CA 1
ATOM 2164 C C . PRO B 1 8 ? 3.445 29.844 13.703 1 94.5 8 PRO B C 1
ATOM 2166 O O . PRO B 1 8 ? 4.371 30.141 12.945 1 94.5 8 PRO B O 1
ATOM 2169 N N . ALA B 1 9 ? 3.002 28.688 13.945 1 97 9 ALA B N 1
ATOM 2170 C CA . ALA B 1 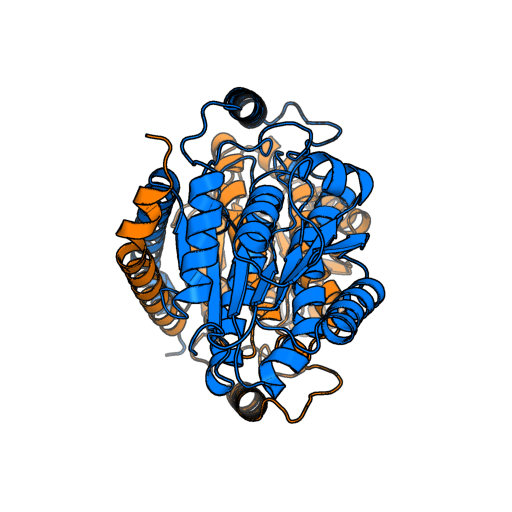9 ? 3.449 27.625 13.055 1 97 9 ALA B CA 1
ATOM 2171 C C . ALA B 1 9 ? 2.77 27.719 11.695 1 97 9 ALA B C 1
ATOM 2173 O O . ALA B 1 9 ? 1.67 28.266 11.578 1 97 9 ALA B O 1
ATOM 2174 N N . THR B 1 10 ? 3.432 27.312 10.633 1 98.12 10 THR B N 1
ATOM 2175 C CA . THR B 1 10 ? 2.859 27.234 9.297 1 98.12 10 THR B CA 1
ATOM 2176 C C . THR B 1 10 ? 2.535 25.797 8.922 1 98.12 10 THR B C 1
ATOM 2178 O O . THR B 1 10 ? 3.43 24.953 8.852 1 98.12 10 THR B O 1
ATOM 2181 N N . TRP B 1 11 ? 1.219 25.547 8.695 1 98.69 11 TRP B N 1
ATOM 2182 C CA . TRP B 1 11 ? 0.693 24.234 8.352 1 98.69 11 TRP B CA 1
ATOM 2183 C C . TRP B 1 11 ? 0.285 24.172 6.887 1 98.69 11 TRP B C 1
ATOM 2185 O O . TRP B 1 11 ? -0.332 25.109 6.367 1 98.69 11 TRP B O 1
ATOM 2195 N N . PHE B 1 12 ? 0.721 23.125 6.168 1 98.94 12 PHE B N 1
ATOM 2196 C CA . PHE B 1 12 ? 0.188 22.75 4.859 1 98.94 12 PHE B CA 1
ATOM 2197 C C . PHE B 1 12 ? -0.724 21.547 4.969 1 98.94 12 PHE B C 1
ATOM 2199 O O . PHE B 1 12 ? -0.265 20.438 5.277 1 98.94 12 PHE B O 1
ATOM 2206 N N . VAL B 1 13 ? -2.037 21.719 4.73 1 98.94 13 VAL B N 1
ATOM 2207 C CA . VAL B 1 13 ? -3.027 20.672 4.938 1 98.94 13 VAL B CA 1
ATOM 2208 C C . VAL B 1 13 ? -3.742 20.375 3.621 1 98.94 13 VAL B C 1
ATOM 2210 O O . VAL B 1 13 ? -4.238 21.281 2.953 1 98.94 13 VAL B O 1
ATOM 2213 N N . THR B 1 14 ? -3.779 19.094 3.281 1 98.88 14 THR B N 1
ATOM 2214 C CA . THR B 1 14 ? -4.492 18.734 2.059 1 98.88 14 THR B CA 1
ATOM 2215 C C . THR B 1 14 ? -5.879 18.188 2.381 1 98.88 14 THR B C 1
ATOM 2217 O O . THR B 1 14 ? -6.082 17.578 3.43 1 98.88 14 THR B O 1
ATOM 2220 N N . GLY B 1 15 ? -6.852 18.359 1.405 1 97.69 15 GLY B N 1
ATOM 2221 C CA . GLY B 1 15 ? -8.203 17.844 1.599 1 97.69 15 GLY B CA 1
ATOM 2222 C C . GLY B 1 15 ? -8.93 18.516 2.748 1 97.69 15 GLY B C 1
ATOM 2223 O O . GLY B 1 15 ? -9.172 17.891 3.783 1 97.69 15 GLY B O 1
ATOM 2224 N N . THR B 1 16 ? -9.438 19.844 2.518 1 98.19 16 THR B N 1
ATOM 2225 C CA . THR B 1 16 ? -9.852 20.609 3.682 1 98.19 16 THR B CA 1
ATOM 2226 C C . THR B 1 16 ? -11.273 21.141 3.508 1 98.19 16 THR B C 1
ATOM 2228 O O . THR B 1 16 ? -11.711 22.016 4.242 1 98.19 16 THR B O 1
ATOM 2231 N N . SER B 1 17 ? -12.008 20.547 2.564 1 94.31 17 SER B N 1
ATOM 2232 C CA . SER B 1 17 ? -13.32 21.125 2.279 1 94.31 17 SER B CA 1
ATOM 2233 C C . SER B 1 17 ? -14.391 20.516 3.18 1 94.31 17 SER B C 1
ATOM 2235 O O . SER B 1 17 ? -15.516 21.016 3.244 1 94.31 17 SER B O 1
ATOM 2237 N N . LYS B 1 18 ? -14.117 19.422 3.85 1 93.88 18 LYS B N 1
ATOM 2238 C CA . LYS B 1 18 ? -15.07 18.766 4.746 1 93.88 18 LYS B CA 1
ATOM 2239 C C . LYS B 1 18 ? -14.344 17.828 5.723 1 93.88 18 LYS B C 1
ATOM 2241 O O . LYS B 1 18 ? -13.125 17.672 5.652 1 93.88 18 LYS B O 1
ATOM 2246 N N . GLY B 1 19 ? -15.062 17.406 6.648 1 95 19 GLY B N 1
ATOM 2247 C CA . GLY B 1 19 ? -14.602 16.328 7.52 1 95 19 GLY B CA 1
ATOM 2248 C C . GLY B 1 19 ? -13.445 16.75 8.406 1 95 19 GLY B C 1
ATOM 2249 O O . GLY B 1 19 ? -13.445 17.844 8.969 1 95 19 GLY B O 1
ATOM 2250 N N . LEU B 1 20 ? -12.508 15.82 8.578 1 97.25 20 LEU B N 1
ATOM 2251 C CA . LEU B 1 20 ? -11.359 16 9.461 1 97.25 20 LEU B CA 1
ATOM 2252 C C . LEU B 1 20 ? -10.508 17.188 9.008 1 97.25 20 LEU B C 1
ATOM 2254 O O . LEU B 1 20 ? -10.016 17.953 9.828 1 97.25 20 LEU B O 1
ATOM 2258 N N . GLY B 1 21 ? -10.344 17.328 7.691 1 98.06 21 GLY B N 1
ATOM 2259 C CA . GLY B 1 21 ? -9.539 18.422 7.145 1 98.06 21 GLY B CA 1
ATOM 2260 C C . GLY B 1 21 ? -10.094 19.797 7.469 1 98.06 21 GLY B C 1
ATOM 2261 O O . GLY B 1 21 ? -9.344 20.688 7.883 1 98.06 21 GLY B O 1
ATOM 2262 N N . LEU B 1 22 ? -11.375 19.922 7.289 1 98.25 22 LEU B N 1
ATOM 2263 C CA . LEU B 1 22 ? -12.008 21.203 7.574 1 98.25 22 LEU B CA 1
ATOM 2264 C C . LEU B 1 22 ? -11.914 21.547 9.062 1 98.25 22 LEU B C 1
ATOM 2266 O O . LEU B 1 22 ? -11.617 22.688 9.422 1 98.25 22 LEU B O 1
ATOM 2270 N N . GLU B 1 23 ? -12.164 20.516 9.898 1 98.31 23 GLU B N 1
ATOM 2271 C CA . GLU B 1 23 ? -12.07 20.719 11.336 1 98.31 23 GLU B CA 1
ATOM 2272 C C . GLU B 1 23 ? -10.656 21.094 11.758 1 98.31 23 GLU B C 1
ATOM 2274 O O . GLU B 1 23 ? -10.461 21.922 12.641 1 98.31 23 GLU B O 1
ATOM 2279 N N . LEU B 1 24 ? -9.68 20.5 11.148 1 98.69 24 LEU B N 1
ATOM 2280 C CA . LEU B 1 24 ? -8.273 20.812 11.422 1 98.69 24 LEU B CA 1
ATOM 2281 C C . LEU B 1 24 ? -7.965 22.266 11.094 1 98.69 24 LEU B C 1
ATOM 2283 O O . LEU B 1 24 ? -7.352 22.969 11.906 1 98.69 24 LEU B O 1
ATOM 2287 N N . VAL B 1 25 ? -8.406 22.703 9.938 1 98.81 25 VAL B N 1
ATOM 2288 C CA . VAL B 1 25 ? -8.164 24.094 9.523 1 98.81 25 VAL B CA 1
ATOM 2289 C C . VAL B 1 25 ? -8.82 25.047 10.508 1 98.81 25 VAL B C 1
ATOM 2291 O O . VAL B 1 25 ? -8.211 26.031 10.938 1 98.81 25 VAL B O 1
ATOM 2294 N N . ARG B 1 26 ? -10.031 24.766 10.906 1 98.62 26 ARG B N 1
ATOM 2295 C CA . ARG B 1 26 ? -10.758 25.594 11.859 1 98.62 26 ARG B CA 1
ATOM 2296 C C . ARG B 1 26 ? -9.984 25.734 13.164 1 98.62 26 ARG B C 1
ATOM 2298 O O . ARG B 1 26 ? -9.805 26.844 13.656 1 98.62 26 ARG B O 1
ATOM 2305 N N . GLN B 1 27 ? -9.516 24.672 13.688 1 98.5 27 GLN B N 1
ATOM 2306 C CA . GLN B 1 27 ? -8.836 24.672 14.977 1 98.5 27 GLN B CA 1
ATOM 2307 C C . GLN B 1 27 ? -7.465 25.344 14.867 1 98.5 27 GLN B C 1
ATOM 2309 O O . GLN B 1 27 ? -7.047 26.062 15.773 1 98.5 27 GLN B O 1
ATOM 2314 N N . LEU B 1 28 ? -6.773 25.125 13.789 1 98.38 28 LEU B N 1
ATOM 2315 C CA . LEU B 1 28 ? -5.465 25.734 13.586 1 98.38 28 LEU B CA 1
ATOM 2316 C C . LEU B 1 28 ? -5.574 27.25 13.508 1 98.38 28 LEU B C 1
ATOM 2318 O O . LEU B 1 28 ? -4.77 27.969 14.109 1 98.38 28 LEU B O 1
ATOM 2322 N N . LEU B 1 29 ? -6.566 27.719 12.789 1 98.44 29 LEU B N 1
ATOM 2323 C CA . LEU B 1 29 ? -6.777 29.172 12.68 1 98.44 29 LEU B CA 1
ATOM 2324 C C . LEU B 1 29 ? -7.148 29.766 14.031 1 98.44 29 LEU B C 1
ATOM 2326 O O . LEU B 1 29 ? -6.672 30.844 14.391 1 98.44 29 LEU B O 1
ATOM 2330 N N . ALA B 1 30 ? -7.969 29.047 14.75 1 97.5 30 ALA B N 1
ATOM 2331 C CA . ALA B 1 30 ? -8.367 29.5 16.078 1 97.5 30 ALA B CA 1
ATOM 2332 C C . ALA B 1 30 ? -7.156 29.609 17 1 97.5 30 ALA B C 1
ATOM 2334 O O . ALA B 1 30 ? -7.117 30.484 17.875 1 97.5 30 ALA B O 1
ATOM 2335 N N . ARG B 1 31 ? -6.16 28.812 16.812 1 96 31 ARG B N 1
ATOM 2336 C CA . ARG B 1 31 ? -4.938 28.797 17.609 1 96 31 ARG B CA 1
ATOM 2337 C C . ARG B 1 31 ? -4.012 29.953 17.203 1 96 31 ARG B C 1
ATOM 2339 O O . ARG B 1 31 ? -3.049 30.25 17.906 1 96 31 ARG B O 1
ATOM 2346 N N . GLY B 1 32 ? -4.273 30.516 15.969 1 96.5 32 GLY B N 1
ATOM 2347 C CA . GLY B 1 32 ? -3.447 31.594 15.477 1 96.5 32 GLY B CA 1
ATOM 2348 C C . GLY B 1 32 ? -2.342 31.125 14.547 1 96.5 32 GLY B C 1
ATOM 2349 O O . GLY B 1 32 ? -1.42 31.891 14.242 1 96.5 32 GLY B O 1
ATOM 2350 N N . ASP B 1 33 ? -2.379 29.875 14.094 1 97.75 33 ASP B N 1
ATOM 2351 C CA . ASP B 1 33 ? -1.375 29.344 13.18 1 97.75 33 ASP B CA 1
ATOM 2352 C C . ASP B 1 33 ? -1.638 29.797 11.742 1 97.75 33 ASP B C 1
ATOM 2354 O O . ASP B 1 33 ? -2.74 30.234 11.422 1 97.75 33 ASP B O 1
ATOM 2358 N N . ASN B 1 34 ? -0.573 29.766 10.906 1 98.44 34 ASN B N 1
ATOM 2359 C CA . ASN B 1 34 ? -0.713 29.938 9.461 1 98.44 34 ASN B CA 1
ATOM 2360 C C . ASN B 1 34 ? -1.138 28.625 8.789 1 98.44 34 ASN B C 1
ATOM 2362 O O . ASN B 1 34 ? -0.578 27.562 9.07 1 98.44 34 ASN B O 1
ATOM 2366 N N . VAL B 1 35 ? -2.16 28.75 7.938 1 98.81 35 VAL B N 1
ATOM 2367 C CA . VAL B 1 35 ? -2.672 27.516 7.359 1 98.81 35 VAL B CA 1
ATOM 2368 C C . VAL B 1 35 ? -2.789 27.656 5.844 1 98.81 35 VAL B C 1
ATOM 2370 O O . VAL B 1 35 ? -3.566 28.484 5.352 1 98.81 35 VAL B O 1
ATOM 2373 N N . ALA B 1 36 ? -1.944 26.969 5.094 1 98.94 36 ALA B N 1
ATOM 2374 C CA . ALA B 1 36 ? -2.227 26.703 3.686 1 98.94 36 ALA B CA 1
ATOM 2375 C C . ALA B 1 36 ? -3.129 25.484 3.527 1 98.94 36 ALA B C 1
ATOM 2377 O O . ALA B 1 36 ? -2.746 24.359 3.885 1 98.94 36 ALA B O 1
ATOM 2378 N N . ALA B 1 37 ? -4.332 25.703 3.047 1 98.88 37 ALA B N 1
ATOM 2379 C CA . ALA B 1 37 ? -5.348 24.656 2.953 1 98.88 37 ALA B CA 1
ATOM 2380 C C . ALA B 1 37 ? -5.676 24.344 1.497 1 98.88 37 ALA B C 1
ATOM 2382 O O . ALA B 1 37 ? -6.137 25.219 0.754 1 98.88 37 ALA B O 1
ATOM 2383 N N . THR B 1 38 ? -5.43 23.094 1.138 1 98.62 38 THR B N 1
ATOM 2384 C CA . THR B 1 38 ? -5.734 22.734 -0.242 1 98.62 38 THR B CA 1
ATOM 2385 C C . THR B 1 38 ? -7.148 22.172 -0.354 1 98.62 38 THR B C 1
ATOM 2387 O O . THR B 1 38 ? -7.652 21.562 0.586 1 98.62 38 THR B O 1
ATOM 2390 N N . THR B 1 39 ? -7.75 22.406 -1.479 1 96.62 39 THR B N 1
ATOM 2391 C CA . THR B 1 39 ? -9.117 21.969 -1.748 1 96.62 39 THR B CA 1
ATOM 2392 C C . THR B 1 39 ? -9.375 21.891 -3.25 1 96.62 39 THR B C 1
ATOM 2394 O O . THR B 1 39 ? -8.562 22.359 -4.051 1 96.62 39 THR B O 1
ATOM 2397 N N . ARG B 1 40 ? -10.516 21.234 -3.6 1 92.62 40 ARG B N 1
ATOM 2398 C CA . ARG B 1 40 ? -10.977 21.219 -4.984 1 92.62 40 ARG B CA 1
ATOM 2399 C C . ARG B 1 40 ? -11.867 22.422 -5.27 1 92.62 40 ARG B C 1
ATOM 2401 O O . ARG B 1 40 ? -12.109 22.766 -6.43 1 92.62 40 ARG B O 1
ATOM 2408 N N . SER B 1 41 ? -12.242 23.047 -4.121 1 94.19 41 SER B N 1
ATOM 2409 C CA . SER B 1 41 ? -13.109 24.219 -4.238 1 94.19 41 SER B CA 1
ATOM 2410 C C . SER B 1 41 ? -12.891 25.188 -3.082 1 94.19 41 SER B C 1
ATOM 2412 O O . SER B 1 41 ? -13.32 24.922 -1.957 1 94.19 41 SER B O 1
ATOM 2414 N N . THR B 1 42 ? -12.359 26.359 -3.434 1 96.75 42 THR B N 1
ATOM 2415 C CA . THR B 1 42 ? -12.141 27.344 -2.389 1 96.75 42 THR B CA 1
ATOM 2416 C C . THR B 1 42 ? -13.461 27.891 -1.868 1 96.75 42 THR B C 1
ATOM 2418 O O . THR B 1 42 ? -13.57 28.266 -0.696 1 96.75 42 THR B O 1
ATOM 2421 N N . GLU B 1 43 ? -14.445 27.828 -2.719 1 96.19 43 GLU B N 1
ATOM 2422 C CA . GLU B 1 43 ? -15.781 28.266 -2.301 1 96.19 43 GLU B CA 1
ATOM 2423 C C . GLU B 1 43 ? -16.312 27.391 -1.183 1 96.19 43 GLU B C 1
ATOM 2425 O O . GLU B 1 43 ? -16.828 27.891 -0.179 1 96.19 43 GLU B O 1
ATOM 2430 N N . ARG B 1 44 ? -16.203 26.156 -1.341 1 94.62 44 ARG B N 1
ATOM 2431 C CA . ARG B 1 44 ? -16.672 25.219 -0.334 1 94.62 44 ARG B CA 1
ATOM 2432 C C . ARG B 1 44 ? -15.891 25.359 0.963 1 94.62 44 ARG B C 1
ATOM 2434 O O . ARG B 1 44 ? -16.453 25.234 2.055 1 94.62 44 ARG B O 1
ATOM 2441 N N . LEU B 1 45 ? -14.555 25.547 0.816 1 97.69 45 LEU B N 1
ATOM 2442 C CA . LEU B 1 45 ? -13.695 25.734 1.985 1 97.69 45 LEU B CA 1
ATOM 2443 C C . LEU B 1 45 ? -14.117 26.969 2.779 1 97.69 45 LEU B C 1
ATOM 2445 O O . LEU B 1 45 ? -14.305 26.891 3.996 1 97.69 45 LEU B O 1
ATOM 2449 N N . HIS B 1 46 ? -14.352 28.078 2.111 1 97.25 46 HIS B N 1
ATOM 2450 C CA . HIS B 1 46 ? -14.742 29.328 2.777 1 97.25 46 HIS B CA 1
ATOM 2451 C C . HIS B 1 46 ? -16.109 29.188 3.432 1 97.25 46 HIS B C 1
ATOM 2453 O O . HIS B 1 46 ? -16.328 29.688 4.535 1 97.25 46 HIS B O 1
ATOM 2459 N N . ALA B 1 47 ? -16.984 28.5 2.73 1 97.12 47 ALA B N 1
ATOM 2460 C CA . ALA B 1 47 ? -18.312 28.281 3.299 1 97.12 47 ALA B CA 1
ATOM 2461 C C . ALA B 1 47 ? -18.234 27.484 4.602 1 97.12 47 ALA B C 1
ATOM 2463 O O . ALA B 1 47 ? -18.969 27.734 5.543 1 97.12 47 ALA B O 1
ATOM 2464 N N . GLY B 1 48 ? -17.312 26.594 4.664 1 96.38 48 GLY B N 1
ATOM 2465 C CA . GLY B 1 48 ? -17.125 25.766 5.844 1 96.38 48 GLY B CA 1
ATOM 2466 C C . GLY B 1 48 ? -16.453 26.5 6.992 1 96.38 48 GLY B C 1
ATOM 2467 O O . GLY B 1 48 ? -16.484 26.031 8.133 1 96.38 48 GLY B O 1
ATOM 2468 N N . LEU B 1 49 ? -15.922 27.625 6.699 1 97.81 49 LEU B N 1
ATOM 2469 C CA . LEU B 1 49 ? -15.195 28.391 7.703 1 97.81 49 LEU B CA 1
ATOM 2470 C C . LEU B 1 49 ? -15.953 29.672 8.07 1 97.81 49 LEU B C 1
ATOM 2472 O O . LEU B 1 49 ? -15.352 30.641 8.516 1 97.81 49 LEU B O 1
ATOM 2476 N N . GLU B 1 50 ? -17.172 29.672 7.746 1 95.94 50 GLU B N 1
ATOM 2477 C CA . GLU B 1 50 ? -17.984 30.828 8.109 1 95.94 50 GLU B CA 1
ATOM 2478 C C . GLU B 1 50 ? -17.844 31.156 9.594 1 95.94 50 GLU B C 1
ATOM 2480 O O . GLU B 1 50 ? -17.906 30.266 10.445 1 95.94 50 GLU B O 1
ATOM 2485 N N . GLY B 1 51 ? -17.547 32.375 9.93 1 95.81 51 GLY B N 1
ATOM 2486 C CA . GLY B 1 51 ? -17.438 32.812 11.312 1 95.81 51 GLY B CA 1
ATOM 2487 C C . GLY B 1 51 ? -16.031 32.688 11.875 1 95.81 51 GLY B C 1
ATOM 2488 O O . GLY B 1 51 ? -15.773 33.094 13.008 1 95.81 51 GLY B O 1
ATOM 2489 N N . VAL B 1 52 ? -15.172 32.094 11.133 1 96.81 52 VAL B N 1
ATOM 2490 C CA . VAL B 1 52 ? -13.789 31.922 11.555 1 96.81 52 VAL B CA 1
ATOM 2491 C C . VAL B 1 52 ? -12.922 33.031 10.992 1 96.81 52 VAL B C 1
ATOM 2493 O O . VAL B 1 52 ? -13.102 33.469 9.844 1 96.81 52 VAL B O 1
ATOM 2496 N N . ASP B 1 53 ? -12.078 33.656 11.758 1 97.62 53 ASP B N 1
ATOM 2497 C CA . ASP B 1 53 ? -11.094 34.594 11.25 1 97.62 53 ASP B CA 1
ATOM 2498 C C . ASP B 1 53 ? -10.117 33.906 10.297 1 97.62 53 ASP B C 1
ATOM 2500 O O . ASP B 1 53 ? -9.344 33.031 10.703 1 97.62 53 ASP B O 1
ATOM 2504 N N . THR B 1 54 ? -10.094 34.281 9.07 1 97.81 54 THR B N 1
ATOM 2505 C CA . THR B 1 54 ? -9.305 33.625 8.047 1 97.81 54 THR B CA 1
ATOM 2506 C C . THR B 1 54 ? -8.133 34.469 7.602 1 97.81 54 THR B C 1
ATOM 2508 O O . THR B 1 54 ? -7.664 34.375 6.465 1 97.81 54 THR B O 1
ATOM 2511 N N . GLY B 1 55 ? -7.668 35.312 8.414 1 97.38 55 GLY B N 1
ATOM 2512 C CA . GLY B 1 55 ? -6.555 36.188 8.086 1 97.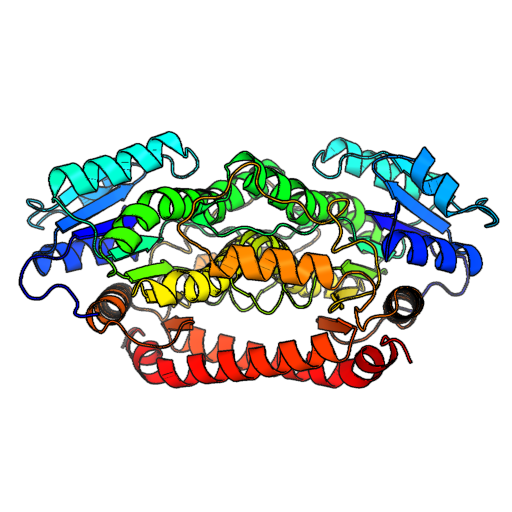38 55 GLY B CA 1
ATOM 2513 C C . GLY B 1 55 ? -5.273 35.438 7.793 1 97.38 55 GLY B C 1
ATOM 2514 O O . GLY B 1 55 ? -4.449 35.906 6.996 1 97.38 55 GLY B O 1
ATOM 2515 N N . SER B 1 56 ? -5.086 34.344 8.484 1 98 56 SER B N 1
ATOM 2516 C CA . SER B 1 56 ? -3.865 33.531 8.328 1 98 56 SER B CA 1
ATOM 2517 C C . SER B 1 56 ? -4.113 32.312 7.477 1 98 56 SER B C 1
ATOM 2519 O O . SER B 1 56 ? -3.359 31.328 7.555 1 98 56 SER B O 1
ATOM 2521 N N . LEU B 1 57 ? -5.184 32.375 6.688 1 98.69 57 LEU B N 1
ATOM 2522 C CA . LEU B 1 57 ? -5.523 31.266 5.785 1 98.69 57 LEU B CA 1
ATOM 2523 C C . LEU B 1 57 ? -5.016 31.547 4.375 1 98.69 57 LEU B C 1
ATOM 2525 O O . LEU B 1 57 ? -5.141 32.688 3.881 1 98.69 57 LEU B O 1
ATOM 2529 N N . LEU B 1 58 ? -4.371 30.641 3.715 1 98.81 58 LEU B N 1
ATOM 2530 C CA . LEU B 1 58 ? -4.082 30.609 2.285 1 98.81 58 LEU B CA 1
ATOM 2531 C C . LEU B 1 58 ? -4.82 29.453 1.608 1 98.81 58 LEU B C 1
ATOM 2533 O O . LEU B 1 58 ? -4.344 28.312 1.61 1 98.81 58 LEU B O 1
ATOM 2537 N N . PRO B 1 59 ? -6.051 29.734 1.104 1 98.62 59 PRO B N 1
ATOM 2538 C CA . PRO B 1 59 ? -6.785 28.688 0.384 1 98.62 59 PRO B CA 1
ATOM 2539 C C . PRO B 1 59 ? -6.211 28.406 -1.003 1 98.62 59 PRO B C 1
ATOM 2541 O O . PRO B 1 59 ? -5.941 29.344 -1.762 1 98.62 59 PRO B O 1
ATOM 2544 N N . ILE B 1 60 ? -5.977 27.156 -1.345 1 98.62 60 ILE B N 1
ATOM 2545 C CA . ILE B 1 60 ? -5.344 26.812 -2.613 1 98.62 60 ILE B CA 1
ATOM 2546 C C . ILE B 1 60 ? -6.145 25.719 -3.314 1 98.62 60 ILE B C 1
ATOM 2548 O O . ILE B 1 60 ? -6.324 24.625 -2.77 1 98.62 60 ILE B O 1
ATOM 2552 N N . GLU B 1 61 ? -6.668 26 -4.457 1 98.31 61 GLU B N 1
ATOM 2553 C CA . GLU B 1 61 ? -7.211 24.969 -5.32 1 98.31 61 GLU B CA 1
ATOM 2554 C C . GLU B 1 61 ? -6.098 24.234 -6.078 1 98.31 61 GLU B C 1
ATOM 2556 O O . GLU B 1 61 ? -5.348 24.859 -6.832 1 98.31 61 GLU B O 1
ATOM 2561 N N . VAL B 1 62 ? -5.988 22.953 -5.844 1 98 62 VAL B N 1
ATOM 2562 C CA . VAL B 1 62 ? -4.875 22.234 -6.453 1 98 62 VAL B CA 1
ATOM 2563 C C . VAL B 1 62 ? -5.289 20.797 -6.77 1 98 62 VAL B C 1
ATOM 2565 O O . VAL B 1 62 ? -6.004 20.172 -5.988 1 98 62 VAL B O 1
ATOM 2568 N N . ASP B 1 63 ? -4.934 20.328 -7.961 1 98 63 ASP B N 1
ATOM 2569 C CA . ASP B 1 63 ? -4.953 18.906 -8.273 1 98 63 ASP B CA 1
ATOM 2570 C C . ASP B 1 63 ? -3.697 18.203 -7.754 1 98 63 ASP B C 1
ATOM 2572 O O . ASP B 1 63 ? -2.613 18.359 -8.32 1 98 63 ASP B O 1
ATOM 2576 N N . LEU B 1 64 ? -3.865 17.391 -6.773 1 98.31 64 LEU B N 1
ATOM 2577 C CA . LEU B 1 64 ? -2.73 16.797 -6.07 1 98.31 64 LEU B CA 1
ATOM 2578 C C . LEU B 1 64 ? -1.984 15.82 -6.969 1 98.31 64 LEU B C 1
ATOM 2580 O O . LEU B 1 64 ? -0.839 15.461 -6.688 1 98.31 64 LEU B O 1
ATOM 2584 N N . ALA B 1 65 ? -2.639 15.344 -8.023 1 97.94 65 ALA B N 1
ATOM 2585 C CA . ALA B 1 65 ? -1.985 14.414 -8.938 1 97.94 65 ALA B CA 1
ATOM 2586 C C . ALA B 1 65 ? -1.034 15.148 -9.883 1 97.94 65 ALA B C 1
ATOM 2588 O O . ALA B 1 65 ? -0.242 14.516 -10.586 1 97.94 65 ALA B O 1
ATOM 2589 N N . ASP B 1 66 ? -1.124 16.453 -9.93 1 98.31 66 ASP B N 1
ATOM 2590 C CA . ASP B 1 66 ? -0.252 17.266 -10.766 1 98.31 66 ASP B CA 1
ATOM 2591 C C . ASP B 1 66 ? 0.955 17.766 -9.977 1 98.31 66 ASP B C 1
ATOM 2593 O O . ASP B 1 66 ? 0.846 18.734 -9.211 1 98.31 66 ASP B O 1
ATOM 2597 N N . PRO B 1 67 ? 2.104 17.203 -10.219 1 98.25 67 PRO B N 1
ATOM 2598 C CA . PRO B 1 67 ? 3.27 17.547 -9.406 1 98.25 67 PRO B CA 1
ATOM 2599 C C . PRO B 1 67 ? 3.643 19.031 -9.523 1 98.25 67 PRO B C 1
ATOM 2601 O O . PRO B 1 67 ? 4.078 19.641 -8.539 1 98.25 67 PRO B O 1
ATOM 2604 N N . SER B 1 68 ? 3.465 19.609 -10.672 1 98.5 68 SER B N 1
ATOM 2605 C CA . SER B 1 68 ? 3.791 21.016 -10.852 1 98.5 68 SER B CA 1
ATOM 2606 C C . SER B 1 68 ? 2.857 21.922 -10.039 1 98.5 68 SER B C 1
ATOM 2608 O O . SER B 1 68 ? 3.301 22.891 -9.422 1 98.5 68 SER B O 1
ATOM 2610 N N . ALA B 1 69 ? 1.573 21.594 -10.031 1 98.62 69 ALA B N 1
ATOM 2611 C CA . ALA B 1 69 ? 0.593 22.359 -9.258 1 98.62 69 ALA B CA 1
ATOM 2612 C C . ALA B 1 69 ? 0.872 22.25 -7.766 1 98.62 69 ALA B C 1
ATOM 2614 O O . ALA B 1 69 ? 0.753 23.25 -7.039 1 98.62 69 ALA B O 1
ATOM 2615 N N . VAL B 1 70 ? 1.278 21.109 -7.352 1 98.81 70 VAL B N 1
ATOM 2616 C CA . VAL B 1 70 ? 1.57 20.891 -5.938 1 98.81 70 VAL B CA 1
ATOM 2617 C C . VAL B 1 70 ? 2.818 21.672 -5.539 1 98.81 70 VAL B C 1
ATOM 2619 O O . VAL B 1 70 ? 2.854 22.297 -4.477 1 98.81 70 VAL B O 1
ATOM 2622 N N . HIS B 1 71 ? 3.793 21.625 -6.387 1 98.69 71 HIS B N 1
ATOM 2623 C CA . HIS B 1 71 ? 5.004 22.391 -6.117 1 98.69 71 HIS B CA 1
ATOM 2624 C C . HIS B 1 71 ? 4.699 23.875 -5.98 1 98.69 71 HIS B C 1
ATOM 2626 O O . HIS B 1 71 ? 5.211 24.531 -5.078 1 98.69 71 HIS B O 1
ATOM 2632 N N . LYS B 1 72 ? 3.881 24.375 -6.848 1 98.81 72 LYS B N 1
ATOM 2633 C CA . LYS B 1 72 ? 3.48 25.781 -6.785 1 98.81 72 LYS B CA 1
ATOM 2634 C C . LYS B 1 72 ? 2.732 26.078 -5.492 1 98.81 72 LYS B C 1
ATOM 2636 O O . LYS B 1 72 ? 2.906 27.156 -4.902 1 98.81 72 LYS B O 1
ATOM 2641 N N . ALA B 1 73 ? 1.907 25.172 -5.066 1 98.88 73 ALA B N 1
ATOM 2642 C CA . ALA B 1 73 ? 1.132 25.344 -3.84 1 98.88 73 ALA B CA 1
ATOM 2643 C C . ALA B 1 73 ? 2.045 25.453 -2.621 1 98.88 73 ALA B C 1
ATOM 2645 O O . ALA B 1 73 ? 1.866 26.328 -1.773 1 98.88 73 ALA B O 1
ATOM 2646 N N . VAL B 1 74 ? 3.053 24.578 -2.543 1 98.94 74 VAL B N 1
ATOM 2647 C CA . VAL B 1 74 ? 3.98 24.578 -1.416 1 98.94 74 VAL B CA 1
ATOM 2648 C C . VAL B 1 74 ? 4.855 25.828 -1.467 1 98.94 74 VAL B C 1
ATOM 2650 O O . VAL B 1 74 ? 5.105 26.469 -0.438 1 98.94 74 VAL B O 1
ATOM 2653 N N . THR B 1 75 ? 5.25 26.203 -2.678 1 98.75 75 THR B N 1
ATOM 2654 C CA . THR B 1 75 ? 6.043 27.406 -2.852 1 98.75 75 THR B CA 1
ATOM 2655 C C . THR B 1 75 ? 5.254 28.641 -2.404 1 98.75 75 THR B C 1
ATOM 2657 O O . THR B 1 75 ? 5.781 29.5 -1.693 1 98.75 75 THR B O 1
ATOM 2660 N N . ALA B 1 76 ? 4.012 28.734 -2.783 1 98.88 76 ALA B N 1
ATOM 2661 C CA . ALA B 1 76 ? 3.152 29.844 -2.393 1 98.88 76 ALA B CA 1
ATOM 2662 C C . ALA B 1 76 ? 3.018 29.922 -0.875 1 98.88 76 ALA B C 1
ATOM 2664 O O . ALA B 1 76 ? 2.941 31.016 -0.31 1 98.88 76 ALA B O 1
ATOM 2665 N N . THR B 1 77 ? 2.967 28.781 -0.248 1 98.81 77 THR B N 1
ATOM 2666 C CA . THR B 1 77 ? 2.873 28.703 1.206 1 98.81 77 THR B CA 1
ATOM 2667 C C . THR B 1 77 ? 4.105 29.312 1.859 1 98.81 77 THR B C 1
ATOM 2669 O O . THR B 1 77 ? 3.988 30.156 2.756 1 98.81 77 THR B O 1
ATOM 2672 N N . VAL B 1 78 ? 5.262 28.953 1.394 1 98.5 78 VAL B N 1
ATOM 2673 C CA . VAL B 1 78 ? 6.516 29.438 1.963 1 98.5 78 VAL B CA 1
ATOM 2674 C C . VAL B 1 78 ? 6.695 30.922 1.645 1 98.5 78 VAL B C 1
ATOM 2676 O O . VAL B 1 78 ? 7.191 31.688 2.475 1 98.5 78 VAL B O 1
ATOM 2679 N N . GLU B 1 79 ? 6.297 31.297 0.447 1 98.56 79 GLU B N 1
ATOM 2680 C CA . GLU B 1 79 ? 6.391 32.688 0.069 1 98.56 79 GLU B CA 1
ATOM 2681 C C . GLU B 1 79 ? 5.496 33.562 0.946 1 98.56 79 GLU B C 1
ATOM 2683 O O . GLU B 1 79 ? 5.891 34.656 1.354 1 98.56 79 GLU B O 1
ATOM 2688 N N . ARG B 1 80 ? 4.375 33.062 1.269 1 98.38 80 ARG B N 1
ATOM 2689 C CA . ARG B 1 80 ? 3.406 33.844 2.037 1 98.38 80 ARG B CA 1
ATOM 2690 C C . ARG B 1 80 ? 3.807 33.906 3.506 1 98.38 80 ARG B C 1
ATOM 2692 O O . ARG B 1 80 ? 3.695 34.969 4.129 1 98.38 80 ARG B O 1
ATOM 2699 N N . PHE B 1 81 ? 4.23 32.781 4.035 1 97.88 81 PHE B N 1
ATOM 2700 C CA . PHE B 1 81 ? 4.332 32.719 5.488 1 97.88 81 PHE B CA 1
ATOM 2701 C C . PHE B 1 81 ? 5.789 32.656 5.926 1 97.88 81 PHE B C 1
ATOM 2703 O O . PHE B 1 81 ? 6.09 32.781 7.117 1 97.88 81 PHE B O 1
ATOM 2710 N N . GLY B 1 82 ? 6.723 32.438 4.969 1 96.81 82 GLY B N 1
ATOM 2711 C CA . GLY B 1 82 ? 8.148 32.531 5.234 1 96.81 82 GLY B CA 1
ATOM 2712 C C . GLY B 1 82 ? 8.766 31.188 5.613 1 96.81 82 GLY B C 1
ATOM 2713 O O . GLY B 1 82 ? 9.984 31.016 5.527 1 96.81 82 GLY B O 1
ATOM 2714 N N . HIS B 1 83 ? 7.961 30.266 6.07 1 95.88 83 HIS B N 1
ATOM 2715 C CA . HIS B 1 83 ? 8.453 28.969 6.512 1 95.88 83 HIS B CA 1
ATOM 2716 C C . HIS B 1 83 ? 7.359 27.906 6.422 1 95.88 83 HIS B C 1
ATOM 2718 O O . HIS B 1 83 ? 6.203 28.219 6.129 1 95.88 83 HIS B O 1
ATOM 2724 N N . LEU B 1 84 ? 7.742 26.641 6.586 1 97.81 84 LEU B N 1
ATOM 2725 C CA . LEU B 1 84 ? 6.863 25.484 6.656 1 97.81 84 LEU B CA 1
ATOM 2726 C C . LEU B 1 84 ? 7.246 24.578 7.824 1 97.81 84 LEU B C 1
ATOM 2728 O O . LEU B 1 84 ? 8.398 24.156 7.934 1 97.81 84 LEU B O 1
ATOM 2732 N N . ASP B 1 85 ? 6.242 24.281 8.695 1 97.69 85 ASP B N 1
ATOM 2733 C CA . ASP B 1 85 ? 6.566 23.562 9.914 1 97.69 85 ASP B CA 1
ATOM 2734 C C . ASP B 1 85 ? 5.887 22.188 9.938 1 97.69 85 ASP B C 1
ATOM 2736 O O . ASP B 1 85 ? 6.457 21.219 10.438 1 97.69 85 ASP B O 1
ATOM 2740 N N . VAL B 1 86 ? 4.645 22.109 9.445 1 98.38 86 VAL B N 1
ATOM 2741 C CA . VAL B 1 86 ? 3.871 20.875 9.539 1 98.38 86 VAL B CA 1
ATOM 2742 C C . VAL B 1 86 ? 3.15 20.625 8.219 1 98.38 86 VAL B C 1
ATOM 2744 O O . VAL B 1 86 ? 2.564 21.531 7.633 1 98.38 86 VAL B O 1
ATOM 2747 N N . VAL B 1 87 ? 3.268 19.484 7.707 1 98.81 87 VAL B N 1
ATOM 2748 C CA . VAL B 1 87 ? 2.512 19.016 6.551 1 98.81 87 VAL B CA 1
ATOM 2749 C C . VAL B 1 87 ? 1.522 17.938 6.984 1 98.81 87 VAL B C 1
ATOM 2751 O O . VAL B 1 87 ? 1.904 16.953 7.629 1 98.81 87 VAL B O 1
ATOM 2754 N N . VAL B 1 88 ? 0.268 18.109 6.703 1 98.94 88 VAL B N 1
ATOM 2755 C CA . VAL B 1 88 ? -0.752 17.094 6.961 1 98.94 88 VAL B CA 1
ATOM 2756 C C . VAL B 1 88 ? -1.36 16.625 5.641 1 98.94 88 VAL B C 1
ATOM 2758 O O . VAL B 1 88 ? -2.166 17.344 5.031 1 98.94 88 VAL B O 1
ATOM 2761 N N . ASN B 1 89 ? -0.935 15.523 5.219 1 98.88 89 ASN B N 1
ATOM 2762 C CA . ASN B 1 89 ? -1.58 14.875 4.082 1 98.88 89 ASN B CA 1
ATOM 2763 C C . ASN B 1 89 ? -2.867 14.172 4.496 1 98.88 89 ASN B C 1
ATOM 2765 O O . ASN B 1 89 ? -2.826 13.055 5.016 1 98.88 89 ASN B O 1
ATOM 2769 N N . ASN B 1 90 ? -3.947 14.773 4.188 1 98.56 90 ASN B N 1
ATOM 2770 C CA . ASN B 1 90 ? -5.242 14.32 4.684 1 98.56 90 ASN B CA 1
ATOM 2771 C C . ASN B 1 90 ? -6.211 14.039 3.535 1 98.56 90 ASN B C 1
ATOM 2773 O O . ASN B 1 90 ? -7.215 13.352 3.721 1 98.56 90 ASN B O 1
ATOM 2777 N N . ALA B 1 91 ? -5.875 14.555 2.326 1 97.94 91 ALA B N 1
ATOM 2778 C CA . ALA B 1 91 ? -6.758 14.383 1.177 1 97.94 91 ALA B CA 1
ATOM 2779 C C . ALA B 1 91 ? -6.98 12.906 0.868 1 97.94 91 ALA B C 1
ATOM 2781 O O . ALA B 1 91 ? -6.031 12.117 0.876 1 97.94 91 ALA B O 1
ATOM 2782 N N . GLY B 1 92 ? -8.172 12.547 0.643 1 95.94 92 GLY B N 1
ATOM 2783 C CA . GLY B 1 92 ? -8.516 11.18 0.275 1 95.94 92 GLY B CA 1
ATOM 2784 C C . GLY B 1 92 ? -10.008 10.93 0.26 1 95.94 92 GLY B C 1
ATOM 2785 O O . GLY B 1 92 ? -10.797 11.82 0.573 1 95.94 92 GLY B O 1
ATOM 2786 N N . TYR B 1 93 ? -10.414 9.812 -0.211 1 97.19 93 TYR B N 1
ATOM 2787 C CA . TYR B 1 93 ? -11.789 9.336 -0.247 1 97.19 93 TYR B CA 1
ATOM 2788 C C . TYR B 1 93 ? -11.844 7.812 -0.214 1 97.19 93 TYR B C 1
ATOM 2790 O O . TYR B 1 93 ? -10.828 7.145 -0.419 1 97.19 93 TYR B O 1
ATOM 2798 N N . GLY B 1 94 ? -13 7.312 0.174 1 97.69 94 GLY B N 1
ATOM 2799 C CA . GLY B 1 94 ? -13.195 5.871 0.196 1 97.69 94 GLY B CA 1
ATOM 2800 C C . GLY B 1 94 ? -13.68 5.316 -1.127 1 97.69 94 GLY B C 1
ATOM 2801 O O . GLY B 1 94 ? -14.047 6.074 -2.027 1 97.69 94 GLY B O 1
ATOM 2802 N N . PHE B 1 95 ? -13.625 4.047 -1.27 1 98.5 95 PHE B N 1
ATOM 2803 C CA . PHE B 1 95 ? -14.148 3.33 -2.426 1 98.5 95 PHE B CA 1
ATOM 2804 C C . PHE B 1 95 ? -14.602 1.927 -2.037 1 98.5 95 PHE B C 1
ATOM 2806 O O . PHE B 1 95 ? -13.828 1.164 -1.449 1 98.5 95 PHE B O 1
ATOM 2813 N N . LEU B 1 96 ? -15.859 1.602 -2.299 1 98.44 96 LEU B N 1
ATOM 2814 C CA . LEU B 1 96 ? -16.375 0.273 -1.991 1 98.44 96 LEU B CA 1
ATOM 2815 C C . LEU B 1 96 ? -16.688 -0.502 -3.27 1 98.44 96 LEU B C 1
ATOM 2817 O O . LEU B 1 96 ? -17.5 -0.068 -4.082 1 98.44 96 LEU B O 1
ATOM 2821 N N . ALA B 1 97 ? -16.094 -1.622 -3.432 1 98.38 97 ALA B N 1
ATOM 2822 C CA . ALA B 1 97 ? -16.312 -2.574 -4.516 1 98.38 97 ALA B CA 1
ATOM 2823 C C . ALA B 1 97 ? -15.516 -3.855 -4.297 1 98.38 97 ALA B C 1
ATOM 2825 O O . ALA B 1 97 ? -14.516 -3.854 -3.574 1 98.38 97 ALA B O 1
ATOM 2826 N N . SER B 1 98 ? -16.016 -4.949 -4.852 1 98.56 98 SER B N 1
ATOM 2827 C CA . SER B 1 98 ? -15.109 -6.082 -4.996 1 98.56 98 SER B CA 1
ATOM 2828 C C . SER B 1 98 ? -13.922 -5.734 -5.891 1 98.56 98 SER B C 1
ATOM 2830 O O . SER B 1 98 ? -14 -4.793 -6.684 1 98.56 98 SER B O 1
ATOM 2832 N N . VAL B 1 99 ? -12.852 -6.492 -5.773 1 98.62 99 VAL B N 1
ATOM 2833 C CA . VAL B 1 99 ? -11.703 -6.312 -6.648 1 98.62 99 VAL B CA 1
ATOM 2834 C C . VAL B 1 99 ? -12.133 -6.453 -8.109 1 98.62 99 VAL B C 1
ATOM 2836 O O . VAL B 1 99 ? -11.758 -5.641 -8.953 1 98.62 99 VAL B O 1
ATOM 2839 N N . GLU B 1 100 ? -12.977 -7.387 -8.383 1 98.19 100 GLU B N 1
ATOM 2840 C CA . GLU B 1 100 ? -13.43 -7.672 -9.742 1 98.19 100 GLU B CA 1
ATOM 2841 C C . GLU B 1 100 ? -14.266 -6.523 -10.297 1 98.19 100 GLU B C 1
ATOM 2843 O O . GLU B 1 100 ? -14.227 -6.25 -11.5 1 98.19 100 GLU B O 1
ATOM 2848 N N . ASP B 1 101 ? -14.984 -5.797 -9.406 1 98.25 101 ASP B N 1
ATOM 2849 C CA . ASP B 1 101 ? -15.945 -4.793 -9.859 1 98.25 101 ASP B CA 1
ATOM 2850 C C . ASP B 1 101 ? -15.281 -3.428 -10.023 1 98.25 101 ASP B C 1
ATOM 2852 O O . ASP B 1 101 ? -15.945 -2.449 -10.367 1 98.25 101 ASP B O 1
ATOM 2856 N N . THR B 1 102 ? -14.023 -3.312 -9.82 1 98.5 102 THR B N 1
ATOM 2857 C CA . THR B 1 102 ? -13.305 -2.064 -10.047 1 98.5 102 THR B CA 1
ATOM 2858 C C . THR B 1 102 ? -12.977 -1.896 -11.531 1 98.5 102 THR B C 1
ATOM 2860 O O . THR B 1 102 ? -12.844 -2.881 -12.258 1 98.5 102 THR B O 1
ATOM 2863 N N . THR B 1 103 ? -12.867 -0.658 -11.977 1 97.94 103 THR B N 1
ATOM 2864 C CA . THR B 1 103 ? -12.43 -0.364 -13.336 1 97.94 103 THR B CA 1
ATOM 2865 C C . THR B 1 103 ? -11.023 0.213 -13.336 1 97.94 103 THR B C 1
ATOM 2867 O O . THR B 1 103 ? -10.492 0.574 -12.289 1 97.94 103 THR B O 1
ATOM 2870 N N . ASP B 1 104 ? -10.422 0.284 -14.523 1 97.5 104 ASP B N 1
ATOM 2871 C CA . ASP B 1 104 ? -9.117 0.92 -14.664 1 97.5 104 ASP B CA 1
ATOM 2872 C C . ASP B 1 104 ? -9.141 2.348 -14.117 1 97.5 104 ASP B C 1
ATOM 2874 O O . ASP B 1 104 ? -8.219 2.764 -13.414 1 97.5 104 ASP B O 1
ATOM 2878 N N . ALA B 1 105 ? -10.164 3.021 -14.445 1 97.88 105 ALA B N 1
ATOM 2879 C CA . ALA B 1 105 ? -10.281 4.418 -14.031 1 97.88 105 ALA B CA 1
ATOM 2880 C C . ALA B 1 105 ? -10.375 4.531 -12.516 1 97.88 105 ALA B C 1
ATOM 2882 O O . ALA B 1 105 ? -9.781 5.43 -11.914 1 97.88 105 ALA B O 1
ATOM 2883 N N . ASP B 1 106 ? -11.164 3.621 -11.844 1 98.38 106 ASP B N 1
ATOM 2884 C CA . ASP B 1 106 ? -11.289 3.615 -10.391 1 98.38 106 ASP B CA 1
ATOM 2885 C C . ASP B 1 106 ? -9.93 3.459 -9.719 1 98.38 106 ASP B C 1
ATOM 2887 O O . ASP B 1 106 ? -9.594 4.203 -8.797 1 98.38 106 ASP B O 1
ATOM 2891 N N . ILE B 1 107 ? -9.18 2.508 -10.219 1 98.69 107 ILE B N 1
ATOM 2892 C CA . ILE B 1 107 ? -7.895 2.143 -9.625 1 98.69 107 ILE B CA 1
ATOM 2893 C C . ILE B 1 107 ? -6.902 3.293 -9.789 1 98.69 107 ILE B C 1
ATOM 2895 O O . ILE B 1 107 ? -6.266 3.713 -8.82 1 98.69 107 ILE B O 1
ATOM 2899 N N . ARG B 1 108 ? -6.832 3.828 -10.969 1 98.12 108 ARG B N 1
ATOM 2900 C CA . ARG B 1 108 ? -5.891 4.906 -11.242 1 98.12 108 ARG B CA 1
ATOM 2901 C C . ARG B 1 108 ? -6.234 6.156 -10.438 1 98.12 108 ARG B C 1
ATOM 2903 O O . ARG B 1 108 ? -5.348 6.82 -9.906 1 98.12 108 ARG B O 1
ATOM 2910 N N . GLN B 1 109 ? -7.488 6.477 -10.344 1 97.88 109 GLN B N 1
ATOM 2911 C CA . GLN B 1 109 ? -7.902 7.664 -9.602 1 97.88 109 GLN B CA 1
ATOM 2912 C C . GLN B 1 109 ? -7.559 7.535 -8.125 1 97.88 109 GLN B C 1
ATOM 2914 O O . GLN B 1 109 ? -7.098 8.492 -7.5 1 97.88 109 GLN B O 1
ATOM 2919 N N . MET B 1 110 ? -7.801 6.371 -7.543 1 98.31 110 MET B N 1
ATOM 2920 C CA . MET B 1 110 ? -7.465 6.121 -6.141 1 98.31 110 MET B CA 1
ATOM 2921 C C . MET B 1 110 ? -5.973 6.309 -5.898 1 98.31 110 MET B C 1
ATOM 2923 O O . MET B 1 110 ? -5.574 7.027 -4.98 1 98.31 110 MET B O 1
ATOM 2927 N N . LEU B 1 111 ? -5.121 5.723 -6.742 1 98.56 111 LEU B N 1
ATOM 2928 C CA . LEU B 1 111 ? -3.676 5.797 -6.574 1 98.56 111 LEU B CA 1
ATOM 2929 C C . LEU B 1 111 ? -3.168 7.211 -6.836 1 98.56 111 LEU B C 1
ATOM 2931 O O . LEU B 1 111 ? -2.234 7.672 -6.176 1 98.56 111 LEU B O 1
ATOM 2935 N N . ASP B 1 112 ? -3.83 7.918 -7.77 1 98 112 ASP B N 1
ATOM 2936 C CA . ASP B 1 112 ? -3.449 9.289 -8.094 1 98 112 ASP B CA 1
ATOM 2937 C C . ASP B 1 112 ? -3.637 10.211 -6.891 1 98 112 ASP B C 1
ATOM 2939 O O . ASP B 1 112 ? -2.752 11.008 -6.566 1 98 112 ASP B O 1
ATOM 2943 N N . VAL B 1 113 ? -4.711 10.047 -6.23 1 96.31 113 VAL B N 1
ATOM 2944 C CA . VAL B 1 113 ? -5.047 10.984 -5.164 1 96.31 113 VAL B CA 1
ATOM 2945 C C . VAL B 1 113 ? -4.336 10.578 -3.873 1 96.31 113 VAL B C 1
ATOM 2947 O O . VAL B 1 113 ? -3.66 11.398 -3.248 1 96.31 113 VAL B O 1
ATOM 2950 N N . GLN B 1 114 ? -4.371 9.352 -3.578 1 96.5 114 GLN B N 1
ATOM 2951 C CA . GLN B 1 114 ? -4.004 8.961 -2.221 1 96.5 114 GLN B CA 1
ATOM 2952 C C . GLN B 1 114 ? -2.523 8.602 -2.133 1 96.5 114 GLN B C 1
ATOM 2954 O O . GLN B 1 114 ? -1.907 8.742 -1.075 1 96.5 114 GLN B O 1
ATOM 2959 N N . VAL B 1 115 ? -1.973 8.156 -3.223 1 98.69 115 VAL B N 1
ATOM 2960 C CA . VAL B 1 115 ? -0.571 7.75 -3.182 1 98.69 115 VAL B CA 1
ATOM 2961 C C . VAL B 1 115 ? 0.289 8.797 -3.891 1 98.69 115 VAL B C 1
ATOM 2963 O O . VAL B 1 115 ? 1.103 9.469 -3.258 1 98.69 115 VAL B O 1
ATOM 2966 N N . ILE B 1 116 ? -0.009 9.062 -5.141 1 98.81 116 ILE B N 1
ATOM 2967 C CA . ILE B 1 116 ? 0.798 9.977 -5.945 1 98.81 116 ILE B CA 1
ATOM 2968 C C . ILE B 1 116 ? 0.641 11.398 -5.422 1 98.81 116 ILE B C 1
ATOM 2970 O O . ILE B 1 116 ? 1.62 12.141 -5.32 1 98.81 116 ILE B O 1
ATOM 2974 N N . GLY B 1 117 ? -0.59 11.766 -5.086 1 98.81 117 GLY B N 1
ATOM 2975 C CA . GLY B 1 117 ? -0.818 13.094 -4.531 1 98.81 117 GLY B CA 1
ATOM 2976 C C . GLY B 1 117 ? -0.012 13.359 -3.275 1 98.81 117 GLY B C 1
ATOM 2977 O O . GLY B 1 117 ? 0.605 14.422 -3.143 1 98.81 117 GLY B O 1
ATOM 2978 N N . THR B 1 118 ? -0.002 12.414 -2.357 1 98.88 118 THR B N 1
ATOM 2979 C CA . THR B 1 118 ? 0.795 12.531 -1.142 1 98.88 118 THR B CA 1
ATOM 2980 C C . THR B 1 118 ? 2.281 12.617 -1.476 1 98.88 118 THR B C 1
ATOM 2982 O O . THR B 1 118 ? 3.008 13.422 -0.895 1 98.88 118 THR B O 1
ATOM 2985 N N . TRP B 1 119 ? 2.703 11.797 -2.416 1 98.88 119 TRP B N 1
ATOM 2986 C CA . TRP B 1 119 ? 4.102 11.789 -2.836 1 98.88 119 TRP B CA 1
ATOM 2987 C C . TRP B 1 119 ? 4.512 13.156 -3.381 1 98.88 119 TRP B C 1
ATOM 2989 O O . TRP B 1 119 ? 5.609 13.641 -3.096 1 98.88 119 TRP B O 1
ATOM 2999 N N . ASN B 1 120 ? 3.648 13.734 -4.184 1 98.88 120 ASN B N 1
ATOM 3000 C CA . ASN B 1 120 ? 3.916 15.055 -4.742 1 98.88 120 ASN B CA 1
ATOM 3001 C C . ASN B 1 120 ? 4.078 16.109 -3.65 1 98.88 120 ASN B C 1
ATOM 3003 O O . ASN B 1 120 ? 4.992 16.938 -3.709 1 98.88 120 ASN B O 1
ATOM 3007 N N . VAL B 1 121 ? 3.225 16.047 -2.676 1 98.94 121 VAL B N 1
ATOM 3008 C CA . VAL B 1 121 ? 3.305 17 -1.569 1 98.94 121 VAL B CA 1
ATOM 3009 C C . VAL B 1 121 ? 4.617 16.812 -0.812 1 98.94 121 VAL B C 1
ATOM 3011 O O . VAL B 1 121 ? 5.305 17.781 -0.486 1 98.94 121 VAL B O 1
ATOM 3014 N N . LEU B 1 122 ? 4.969 15.555 -0.55 1 98.94 122 LEU B N 1
ATOM 3015 C CA . LEU B 1 122 ? 6.191 15.25 0.19 1 98.94 122 LEU B CA 1
ATOM 3016 C C . LEU B 1 122 ? 7.418 15.75 -0.562 1 98.94 122 LEU B C 1
ATOM 3018 O O . LEU B 1 122 ? 8.281 16.422 0.018 1 98.94 122 LEU B O 1
ATOM 3022 N N . ARG B 1 123 ? 7.492 15.5 -1.834 1 98.69 123 ARG B N 1
ATOM 3023 C CA . ARG B 1 123 ? 8.648 15.906 -2.623 1 98.69 123 ARG B CA 1
ATOM 3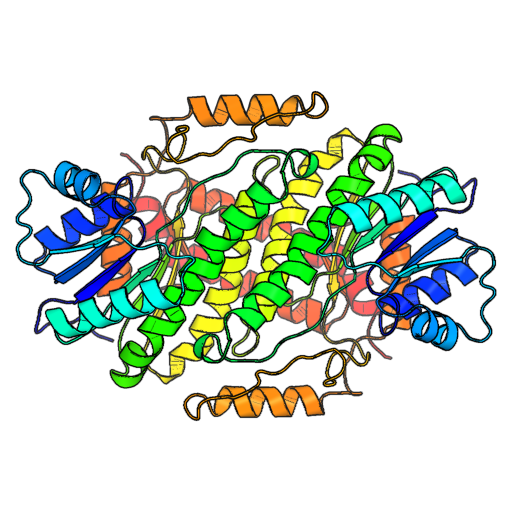024 C C . ARG B 1 123 ? 8.773 17.422 -2.668 1 98.69 123 ARG B C 1
ATOM 3026 O O . ARG B 1 123 ? 9.891 17.953 -2.703 1 98.69 123 ARG B O 1
ATOM 3033 N N . ALA B 1 124 ? 7.645 18.109 -2.631 1 98.88 124 ALA B N 1
ATOM 3034 C CA . ALA B 1 124 ? 7.656 19.578 -2.646 1 98.88 124 ALA B CA 1
ATOM 3035 C C . ALA B 1 124 ? 8.023 20.125 -1.273 1 98.88 124 ALA B C 1
ATOM 3037 O O . ALA B 1 124 ? 8.672 21.172 -1.174 1 98.88 124 ALA B O 1
ATOM 3038 N N . ALA B 1 125 ? 7.637 19.453 -0.195 1 98.88 125 ALA B N 1
ATOM 3039 C CA . ALA B 1 125 ? 7.727 20 1.157 1 98.88 125 ALA B CA 1
ATOM 3040 C C . ALA B 1 125 ? 9.047 19.609 1.82 1 98.88 125 ALA B C 1
ATOM 3042 O O . ALA B 1 125 ? 9.617 20.391 2.592 1 98.88 125 ALA B O 1
ATOM 3043 N N . ILE B 1 126 ? 9.562 18.422 1.549 1 98.69 126 ILE B N 1
ATOM 3044 C CA . ILE B 1 126 ? 10.672 17.812 2.266 1 98.69 126 ILE B CA 1
ATOM 3045 C C . ILE B 1 126 ? 11.898 18.719 2.182 1 98.69 126 ILE B C 1
ATOM 3047 O O . ILE B 1 126 ? 12.578 18.953 3.186 1 98.69 126 ILE B O 1
ATOM 3051 N N . PRO B 1 127 ? 12.203 19.312 0.972 1 98.25 127 PRO B N 1
ATOM 3052 C CA . PRO B 1 127 ? 13.391 20.172 0.923 1 98.25 127 PRO B CA 1
ATOM 3053 C C . PRO B 1 127 ? 13.336 21.312 1.933 1 98.25 127 PRO B C 1
ATOM 3055 O O . PRO B 1 127 ? 14.359 21.688 2.512 1 98.25 127 PRO B O 1
ATOM 3058 N N . HIS B 1 128 ? 12.148 21.891 2.213 1 98.19 128 HIS B N 1
ATOM 3059 C CA . HIS B 1 128 ? 11.992 22.984 3.162 1 98.19 128 HIS B CA 1
ATOM 3060 C C . HIS B 1 128 ? 12.18 22.5 4.598 1 98.19 128 HIS B C 1
ATOM 3062 O O . HIS B 1 128 ? 12.859 23.141 5.395 1 98.19 128 HIS B O 1
ATOM 3068 N N . LEU B 1 129 ? 11.625 21.344 4.883 1 97.81 129 LEU B N 1
ATOM 3069 C CA . LEU B 1 129 ? 11.711 20.781 6.23 1 97.81 129 LEU B CA 1
ATOM 3070 C C . LEU B 1 129 ? 13.133 20.328 6.531 1 97.81 129 LEU B C 1
ATOM 3072 O O . LEU B 1 129 ? 13.656 20.578 7.621 1 97.81 129 LEU B O 1
ATOM 3076 N N . ARG B 1 130 ? 13.734 19.672 5.547 1 97 130 ARG B N 1
ATOM 3077 C CA . ARG B 1 130 ? 15.109 19.188 5.691 1 97 130 ARG B CA 1
ATOM 3078 C C . ARG B 1 130 ? 16.062 20.359 5.934 1 97 130 ARG B C 1
ATOM 3080 O O . ARG B 1 130 ? 16.922 20.281 6.812 1 97 130 ARG B O 1
ATOM 3087 N N . ALA B 1 131 ? 15.891 21.391 5.18 1 96.38 131 ALA B N 1
ATOM 3088 C CA . ALA B 1 131 ? 16.75 22.562 5.32 1 96.38 131 ALA B CA 1
ATOM 3089 C C . ALA B 1 131 ? 16.594 23.219 6.695 1 96.38 131 ALA B C 1
ATOM 3091 O O . ALA B 1 131 ? 17.562 23.688 7.285 1 96.38 131 ALA B O 1
ATOM 3092 N N . ALA B 1 132 ? 15.406 23.25 7.223 1 95.5 132 ALA B N 1
ATOM 3093 C CA . ALA B 1 132 ? 15.109 23.844 8.523 1 95.5 132 ALA B CA 1
ATOM 3094 C C . ALA B 1 132 ? 15.539 22.922 9.656 1 95.5 132 ALA B C 1
ATOM 3096 O O . ALA B 1 132 ? 15.625 23.344 10.812 1 95.5 132 ALA B O 1
ATOM 3097 N N . ARG B 1 133 ? 15.75 21.641 9.32 1 96.31 133 ARG B N 1
ATOM 3098 C CA . ARG B 1 133 ? 16.078 20.594 10.273 1 96.31 133 ARG B CA 1
ATOM 3099 C C . ARG B 1 133 ? 15.07 20.531 11.406 1 96.31 133 ARG B C 1
ATOM 3101 O O . ARG B 1 133 ? 15.445 20.453 12.578 1 96.31 133 ARG B O 1
ATOM 3108 N N . SER B 1 134 ? 13.883 20.703 11 1 94.88 134 SER B N 1
ATOM 3109 C CA . SER B 1 134 ? 12.734 20.656 11.891 1 94.88 134 SER B CA 1
ATOM 3110 C C . SER B 1 134 ? 11.438 20.469 11.109 1 94.88 134 SER B C 1
ATOM 3112 O O . SER B 1 134 ? 11.375 20.766 9.914 1 94.88 134 SER B O 1
ATOM 3114 N N . GLY B 1 135 ? 10.453 19.969 11.781 1 96.44 135 GLY B N 1
ATOM 3115 C CA . GLY B 1 135 ? 9.141 19.844 11.172 1 96.44 135 GLY B CA 1
ATOM 3116 C C . GLY B 1 135 ? 8.469 18.516 11.445 1 96.44 135 GLY B C 1
ATOM 3117 O O . GLY B 1 135 ? 9.078 17.625 12.039 1 96.44 135 GLY B O 1
ATOM 3118 N N . HIS B 1 136 ? 7.211 18.453 11.086 1 98.06 136 HIS B N 1
ATOM 3119 C CA . HIS B 1 136 ? 6.422 17.25 11.297 1 98.06 136 HIS B CA 1
ATOM 3120 C C . HIS B 1 136 ? 5.543 16.938 10.086 1 98.06 136 HIS B C 1
ATOM 3122 O O . HIS B 1 136 ? 4.816 17.812 9.609 1 98.06 136 HIS B O 1
ATOM 3128 N N . ILE B 1 137 ? 5.742 15.789 9.539 1 98.56 137 ILE B N 1
ATOM 3129 C CA . ILE B 1 137 ? 4.871 15.273 8.492 1 98.56 137 ILE B CA 1
ATOM 3130 C C . ILE B 1 137 ? 3.842 14.32 9.094 1 98.56 137 ILE B C 1
ATOM 3132 O O . ILE B 1 137 ? 4.203 13.336 9.75 1 98.56 137 ILE B O 1
ATOM 3136 N N . VAL B 1 138 ? 2.59 14.648 8.945 1 98.81 138 VAL B N 1
ATOM 3137 C CA . VAL B 1 138 ? 1.492 13.789 9.375 1 98.81 138 VAL B CA 1
ATOM 3138 C C . VAL B 1 138 ? 0.759 13.234 8.156 1 98.81 138 VAL B C 1
ATOM 3140 O O . VAL B 1 138 ? 0.093 13.984 7.434 1 98.81 138 VAL B O 1
ATOM 3143 N N . ASN B 1 139 ? 0.91 11.984 7.883 1 98.88 139 ASN B N 1
ATOM 3144 C CA . ASN B 1 139 ? 0.132 11.312 6.848 1 98.88 139 ASN B CA 1
ATOM 3145 C C . ASN B 1 139 ? -1.11 10.641 7.426 1 98.88 139 ASN B C 1
ATOM 3147 O O . ASN B 1 139 ? -1.002 9.703 8.219 1 98.88 139 ASN B O 1
ATOM 3151 N N . VAL B 1 140 ? -2.271 11.148 7.062 1 98.81 140 VAL B N 1
ATOM 3152 C CA . VAL B 1 140 ? -3.531 10.594 7.551 1 98.81 140 VAL B CA 1
ATOM 3153 C C . VAL B 1 140 ? -3.912 9.375 6.719 1 98.81 140 VAL B C 1
ATOM 3155 O O . VAL B 1 140 ? -4.344 9.5 5.57 1 98.81 140 VAL B O 1
ATOM 3158 N N . SER B 1 141 ? -3.75 8.266 7.305 1 98.75 141 SER B N 1
ATOM 3159 C CA . SER B 1 141 ? -4.125 6.988 6.707 1 98.75 141 SER B CA 1
ATOM 3160 C C . SER B 1 141 ? -5.5 6.539 7.188 1 98.75 141 SER B C 1
ATOM 3162 O O . SER B 1 141 ? -6.469 7.297 7.105 1 98.75 141 SER B O 1
ATOM 3164 N N . SER B 1 142 ? -5.66 5.398 7.648 1 98.69 142 SER B N 1
ATOM 3165 C CA . SER B 1 142 ? -6.855 4.73 8.156 1 98.69 142 SER B CA 1
ATOM 3166 C C . SER B 1 142 ? -6.496 3.438 8.891 1 98.69 142 SER B C 1
ATOM 3168 O O . SER B 1 142 ? -5.422 2.877 8.672 1 98.69 142 SER B O 1
ATOM 3170 N N . ILE B 1 143 ? -7.387 3.029 9.781 1 98.81 143 ILE B N 1
ATOM 3171 C CA . ILE B 1 143 ? -7.227 1.667 10.281 1 98.81 143 ILE B CA 1
ATOM 3172 C C . ILE B 1 143 ? -7.211 0.69 9.109 1 98.81 143 ILE B C 1
ATOM 3174 O O . ILE B 1 143 ? -6.555 -0.351 9.164 1 98.81 143 ILE B O 1
ATOM 3178 N N . LEU B 1 144 ? -7.801 1.07 8 1 98.75 144 LEU B N 1
ATOM 3179 C CA . LEU B 1 144 ? -7.824 0.235 6.805 1 98.75 144 LEU B CA 1
ATOM 3180 C C . LEU B 1 144 ? -6.523 0.367 6.02 1 98.75 144 LEU B C 1
ATOM 3182 O O . LEU B 1 144 ? -6.398 -0.176 4.918 1 98.75 144 LEU B O 1
ATOM 3186 N N . GLY B 1 145 ? -5.559 1.028 6.527 1 98.81 145 GLY B N 1
ATOM 3187 C CA . GLY B 1 145 ? -4.176 0.999 6.074 1 98.81 145 GLY B CA 1
ATOM 3188 C C . GLY B 1 145 ? -3.344 -0.065 6.762 1 98.81 145 GLY B C 1
ATOM 3189 O O . GLY B 1 145 ? -2.215 -0.344 6.348 1 98.81 145 GLY B O 1
ATOM 3190 N N . LEU B 1 146 ? -3.947 -0.674 7.812 1 98.75 146 LEU B N 1
ATOM 3191 C CA . LEU B 1 146 ? -3.281 -1.73 8.57 1 98.75 146 LEU B CA 1
ATOM 3192 C C . LEU B 1 146 ? -3.994 -3.066 8.375 1 98.75 146 LEU B C 1
ATOM 3194 O O . LEU B 1 146 ? -3.357 -4.121 8.398 1 98.75 146 LEU B O 1
ATOM 3198 N N . THR B 1 147 ? -5.316 -2.988 8.273 1 98.5 147 THR B N 1
ATOM 3199 C CA . THR B 1 147 ? -6.121 -4.188 8.07 1 98.5 147 THR B CA 1
ATOM 3200 C C . THR B 1 147 ? -7.07 -4.016 6.891 1 98.5 147 THR B C 1
ATOM 3202 O O . THR B 1 147 ? -7.477 -2.895 6.574 1 98.5 147 THR B O 1
ATOM 3205 N N . ALA B 1 148 ? -7.371 -5.105 6.238 1 98.56 148 ALA B N 1
ATOM 3206 C CA . ALA B 1 148 ? -8.25 -5.027 5.074 1 98.56 148 ALA B CA 1
ATOM 3207 C C . ALA B 1 148 ? -9.516 -5.852 5.285 1 98.56 148 ALA B C 1
ATOM 3209 O O . ALA B 1 148 ? -9.531 -6.777 6.098 1 98.56 148 ALA B O 1
ATOM 3210 N N . MET B 1 149 ? -10.57 -5.441 4.582 1 97.75 149 MET B N 1
ATOM 3211 C CA . MET B 1 149 ? -11.867 -6.102 4.625 1 97.75 149 MET B CA 1
ATOM 3212 C C . MET B 1 149 ? -12.43 -6.293 3.221 1 97.75 149 MET B C 1
ATOM 3214 O O . MET B 1 149 ? -12.227 -5.449 2.348 1 97.75 149 MET B O 1
ATOM 3218 N N . PRO B 1 150 ? -13.227 -7.406 3.064 1 98.38 150 PRO B N 1
ATOM 3219 C CA . PRO B 1 150 ? -13.875 -7.57 1.761 1 98.38 150 PRO B CA 1
ATOM 3220 C C . PRO B 1 150 ? -14.703 -6.352 1.354 1 98.38 150 PRO B C 1
ATOM 3222 O O . PRO B 1 150 ? -15.453 -5.812 2.166 1 98.38 150 PRO B O 1
ATOM 3225 N N . GLY B 1 151 ? -14.508 -5.918 0.164 1 98.5 151 GLY B N 1
ATOM 3226 C CA . GLY B 1 151 ? -15.25 -4.777 -0.358 1 98.5 151 GLY B CA 1
ATOM 3227 C C . GLY B 1 151 ? -14.5 -3.469 -0.229 1 98.5 151 GLY B C 1
ATOM 3228 O O . GLY B 1 151 ? -14.898 -2.457 -0.808 1 98.5 151 GLY B O 1
ATOM 3229 N N . TRP B 1 152 ? -13.359 -3.479 0.492 1 98.75 152 TRP B N 1
ATOM 3230 C CA . TRP B 1 152 ? -12.562 -2.277 0.722 1 98.75 152 TRP B CA 1
ATOM 3231 C C . TRP B 1 152 ? -11.195 -2.393 0.053 1 98.75 152 TRP B C 1
ATOM 3233 O O . TRP B 1 152 ? -10.297 -1.589 0.316 1 98.75 152 TRP B O 1
ATOM 3243 N N . GLY B 1 153 ? -11.023 -3.34 -0.821 1 98.88 153 GLY B N 1
ATOM 3244 C CA . GLY B 1 153 ? -9.711 -3.686 -1.358 1 98.88 153 GLY B CA 1
ATOM 3245 C C . GLY B 1 153 ? -9 -2.51 -1.997 1 98.88 153 GLY B C 1
ATOM 3246 O O . GLY B 1 153 ? -7.801 -2.312 -1.785 1 98.88 153 GLY B O 1
ATOM 3247 N N . LEU B 1 154 ? -9.711 -1.757 -2.838 1 98.88 154 LEU B N 1
ATOM 3248 C CA . LEU B 1 154 ? -9.086 -0.643 -3.545 1 98.88 154 LEU B CA 1
ATOM 3249 C C . LEU B 1 154 ? -8.672 0.453 -2.57 1 98.88 154 LEU B C 1
ATOM 3251 O O . LEU B 1 154 ? -7.551 0.965 -2.646 1 98.88 154 LEU B O 1
ATOM 3255 N N . TYR B 1 155 ? -9.547 0.804 -1.641 1 98.81 155 TYR B N 1
ATOM 3256 C CA . TYR B 1 155 ? -9.219 1.786 -0.612 1 98.81 155 TYR B CA 1
ATOM 3257 C C . TYR B 1 155 ? -8.047 1.315 0.242 1 98.81 155 TYR B C 1
ATOM 3259 O O . TYR B 1 155 ? -7.121 2.082 0.51 1 98.81 155 TYR B O 1
ATOM 3267 N N . CYS B 1 156 ? -8.07 0.058 0.671 1 98.88 156 CYS B N 1
ATOM 3268 C CA . CYS B 1 156 ? -6.992 -0.516 1.476 1 98.88 156 CYS B CA 1
ATOM 3269 C C . CYS B 1 156 ? -5.664 -0.462 0.729 1 98.88 156 CYS B C 1
ATOM 3271 O O . CYS B 1 156 ? -4.633 -0.127 1.313 1 98.88 156 CYS B O 1
ATOM 3273 N N . ALA B 1 157 ? -5.668 -0.762 -0.538 1 98.88 157 ALA B N 1
ATOM 3274 C CA . ALA B 1 157 ? -4.434 -0.705 -1.318 1 98.88 157 ALA B CA 1
ATOM 3275 C C . ALA B 1 157 ? -3.791 0.676 -1.229 1 98.88 157 ALA B C 1
ATOM 3277 O O . ALA B 1 157 ? -2.584 0.793 -1.011 1 98.88 157 ALA B O 1
ATOM 3278 N N . GLY B 1 158 ? -4.578 1.702 -1.41 1 98.81 158 GLY B N 1
ATOM 3279 C CA . GLY B 1 158 ? -4.066 3.061 -1.312 1 98.81 158 GLY B CA 1
ATOM 3280 C C . GLY B 1 158 ? -3.492 3.385 0.053 1 98.81 158 GLY B C 1
ATOM 3281 O O . GLY B 1 158 ? -2.389 3.926 0.155 1 98.81 158 GLY B O 1
ATOM 3282 N N . LYS B 1 159 ? -4.215 3.045 1.095 1 98.88 159 LYS B N 1
ATOM 3283 C CA . LYS B 1 159 ? -3.795 3.408 2.445 1 98.88 159 LYS B CA 1
ATOM 3284 C C . LYS B 1 159 ? -2.621 2.547 2.904 1 98.88 159 LYS B C 1
ATOM 3286 O O . LYS B 1 159 ? -1.751 3.016 3.641 1 98.88 159 LYS B O 1
ATOM 3291 N N . PHE B 1 160 ? -2.551 1.266 2.441 1 98.94 160 PHE B N 1
ATOM 3292 C CA . PHE B 1 160 ? -1.373 0.444 2.699 1 98.94 160 PHE B CA 1
ATOM 3293 C C . PHE B 1 160 ? -0.139 1.044 2.035 1 98.94 160 PHE B C 1
ATOM 3295 O O . PHE B 1 160 ? 0.929 1.112 2.646 1 98.94 160 PHE B O 1
ATOM 3302 N N . ALA B 1 161 ? -0.31 1.429 0.805 1 98.94 161 ALA B N 1
ATOM 3303 C CA . ALA B 1 161 ? 0.804 2.051 0.094 1 98.94 161 ALA B CA 1
ATOM 3304 C C . ALA B 1 161 ? 1.313 3.279 0.841 1 98.94 161 ALA B C 1
ATOM 3306 O O . ALA B 1 161 ? 2.523 3.469 0.987 1 98.94 161 ALA B O 1
ATOM 3307 N N . LEU B 1 162 ? 0.4 4.082 1.297 1 98.88 162 LEU B N 1
ATOM 3308 C CA . LEU B 1 162 ? 0.739 5.27 2.074 1 98.88 162 LEU B CA 1
ATOM 3309 C C . LEU B 1 162 ? 1.532 4.895 3.322 1 98.88 162 LEU B C 1
ATOM 3311 O O . LEU B 1 162 ? 2.531 5.543 3.645 1 98.88 162 LEU B O 1
ATOM 3315 N N . ASN B 1 163 ? 1.088 3.865 4.02 1 98.94 163 ASN B N 1
ATOM 3316 C CA . ASN B 1 163 ? 1.772 3.436 5.234 1 98.94 163 ASN B CA 1
ATOM 3317 C C . ASN B 1 163 ? 3.191 2.961 4.938 1 98.94 163 ASN B C 1
ATOM 3319 O O . ASN B 1 163 ? 4.137 3.346 5.633 1 98.94 163 ASN B O 1
ATOM 3323 N N . GLY B 1 164 ? 3.346 2.127 3.891 1 98.88 164 GLY B N 1
ATOM 3324 C CA . GLY B 1 164 ? 4.668 1.642 3.535 1 98.88 164 GLY B CA 1
ATOM 3325 C C . GLY B 1 164 ? 5.648 2.756 3.215 1 98.88 164 GLY B C 1
ATOM 3326 O O . GLY B 1 164 ? 6.773 2.764 3.715 1 98.88 164 GLY B O 1
ATOM 3327 N N . MET B 1 165 ? 5.199 3.686 2.414 1 98.81 165 MET B N 1
ATOM 3328 C CA . MET B 1 165 ? 6.027 4.84 2.068 1 98.81 165 MET B CA 1
ATOM 3329 C C . MET B 1 165 ? 6.359 5.66 3.309 1 98.81 165 MET B C 1
ATOM 3331 O O . MET B 1 165 ? 7.5 6.09 3.486 1 98.81 165 MET B O 1
ATOM 3335 N N . SER B 1 166 ? 5.395 5.859 4.203 1 98.94 166 SER B N 1
ATOM 3336 C CA . SER B 1 166 ? 5.559 6.688 5.391 1 98.94 166 SER B CA 1
ATOM 3337 C C . SER B 1 166 ? 6.559 6.07 6.363 1 98.94 166 SER B C 1
ATOM 3339 O O . SER B 1 166 ? 7.34 6.781 6.996 1 98.94 166 SER B O 1
ATOM 3341 N N . GLU B 1 167 ? 6.48 4.758 6.508 1 98.88 167 GLU B N 1
ATOM 3342 C CA . GLU B 1 167 ? 7.422 4.062 7.379 1 98.88 167 GLU B CA 1
ATOM 3343 C C . GLU B 1 167 ? 8.859 4.254 6.898 1 98.88 167 GLU B C 1
ATOM 3345 O O . GLU B 1 167 ? 9.758 4.52 7.699 1 98.88 167 GLU B O 1
ATOM 3350 N N . ALA B 1 168 ? 9.094 4.086 5.605 1 98.88 168 ALA B N 1
ATOM 3351 C CA . ALA B 1 168 ? 10.422 4.324 5.047 1 98.88 168 ALA B CA 1
ATOM 3352 C C . ALA B 1 168 ? 10.836 5.777 5.23 1 98.88 168 ALA B C 1
ATOM 3354 O O . ALA B 1 168 ? 11.977 6.059 5.617 1 98.88 168 ALA B O 1
ATOM 3355 N N . LEU B 1 169 ? 9.914 6.668 4.996 1 98.88 169 LEU B N 1
ATOM 3356 C CA . LEU B 1 169 ? 10.164 8.102 5.078 1 98.88 169 LEU B CA 1
ATOM 3357 C C . LEU B 1 169 ? 10.594 8.5 6.488 1 98.88 169 LEU B C 1
ATOM 3359 O O . LEU B 1 169 ? 11.453 9.367 6.664 1 98.88 169 LEU B O 1
ATOM 3363 N N . ALA B 1 170 ? 9.938 7.918 7.492 1 98.75 170 ALA B N 1
ATOM 3364 C CA . ALA B 1 170 ? 10.266 8.234 8.883 1 98.75 170 ALA B CA 1
ATOM 3365 C C . ALA B 1 170 ? 11.758 8.016 9.148 1 98.75 170 ALA B C 1
ATOM 3367 O O . ALA B 1 170 ? 12.406 8.844 9.789 1 98.75 170 ALA B O 1
ATOM 3368 N N . GLY B 1 171 ? 12.273 6.867 8.656 1 98.12 171 GLY B N 1
ATOM 3369 C CA . GLY B 1 171 ? 13.695 6.613 8.812 1 98.12 171 GLY B CA 1
ATOM 3370 C C . GLY B 1 171 ? 14.562 7.574 8.023 1 98.12 171 GLY B C 1
ATOM 3371 O O . GLY B 1 171 ? 15.633 7.973 8.492 1 98.12 171 GLY B O 1
ATOM 3372 N N . GLU B 1 172 ? 14.102 7.992 6.859 1 98.56 172 GLU B N 1
ATOM 3373 C CA . GLU B 1 172 ? 14.859 8.898 6.004 1 98.56 172 GLU B CA 1
ATOM 3374 C C . GLU B 1 172 ? 14.953 10.289 6.617 1 98.56 172 GLU B C 1
ATOM 3376 O O . GLU B 1 172 ? 15.961 10.984 6.445 1 98.56 172 GLU B O 1
ATOM 3381 N N . MET B 1 173 ? 13.922 10.695 7.336 1 97.94 173 MET B N 1
ATOM 3382 C CA . MET B 1 173 ? 13.805 12.07 7.82 1 97.94 173 MET B CA 1
ATOM 3383 C C . MET B 1 173 ? 14.453 12.219 9.195 1 97.94 173 MET B C 1
ATOM 3385 O O . MET B 1 173 ? 14.711 13.336 9.641 1 97.94 173 MET B O 1
ATOM 3389 N N . ALA B 1 174 ? 14.711 11.062 9.828 1 96.5 174 ALA B N 1
ATOM 3390 C CA . ALA B 1 174 ? 15.141 11.062 11.227 1 96.5 174 ALA B CA 1
ATOM 3391 C C . ALA B 1 174 ? 16.406 11.898 11.406 1 96.5 174 ALA B C 1
ATOM 3393 O O . ALA B 1 174 ? 16.516 12.664 12.367 1 96.5 174 ALA B O 1
ATOM 3394 N N . GLU B 1 175 ? 17.344 11.852 10.461 1 95.62 175 GLU B N 1
ATOM 3395 C CA . GLU B 1 175 ? 18.625 12.539 10.625 1 95.62 175 GLU B CA 1
ATOM 3396 C C . GLU B 1 175 ? 18.469 14.047 10.445 1 95.62 175 GLU B C 1
ATOM 3398 O O . GLU B 1 175 ? 19.375 14.812 10.773 1 95.62 175 GLU B O 1
ATOM 3403 N N . PHE B 1 176 ? 17.312 14.461 9.961 1 96.5 176 PHE B N 1
ATOM 3404 C CA . PHE B 1 176 ? 17.109 15.883 9.68 1 96.5 176 PHE B CA 1
ATOM 3405 C C . PHE B 1 176 ? 16.25 16.531 10.758 1 96.5 176 PHE B C 1
ATOM 3407 O O . PHE B 1 176 ? 15.828 17.672 10.617 1 96.5 176 PHE B O 1
ATOM 3414 N N . GLY B 1 177 ? 15.883 15.734 11.781 1 95.31 177 GLY B N 1
ATOM 3415 C CA . GLY B 1 177 ? 15.055 16.297 12.836 1 95.31 177 GLY B CA 1
ATOM 3416 C C . GLY B 1 177 ? 13.609 16.5 12.406 1 95.31 177 GLY B C 1
ATOM 3417 O O . GLY B 1 177 ? 12.891 17.297 13.008 1 95.31 177 GLY B O 1
ATOM 3418 N N . VAL B 1 178 ? 13.211 15.875 11.297 1 96.88 178 VAL B N 1
ATOM 3419 C CA . VAL B 1 178 ? 11.828 15.938 10.812 1 96.88 178 VAL B CA 1
ATOM 3420 C C . VAL B 1 178 ? 11.07 14.695 11.273 1 96.88 178 VAL B C 1
ATOM 3422 O O . VAL B 1 178 ? 11.492 13.57 11.016 1 96.88 178 VAL B O 1
ATOM 3425 N N . ASN B 1 179 ? 9.992 14.875 12 1 97.56 179 ASN B N 1
ATOM 3426 C CA . ASN B 1 179 ? 9.18 13.766 12.484 1 97.56 179 ASN B CA 1
ATOM 3427 C C . ASN B 1 179 ? 8.133 13.344 11.453 1 97.56 179 ASN B C 1
ATOM 3429 O O . ASN B 1 179 ? 7.668 14.164 10.664 1 97.56 179 ASN B O 1
ATOM 3433 N N . VAL B 1 180 ? 7.812 12.07 11.453 1 98.5 180 VAL B N 1
ATOM 3434 C CA . VAL B 1 180 ? 6.75 11.516 10.617 1 98.5 180 VAL B CA 1
ATOM 3435 C C . VAL B 1 180 ? 5.773 10.727 11.484 1 98.5 180 VAL B C 1
ATOM 3437 O O . VAL B 1 180 ? 6.184 9.922 12.32 1 98.5 180 VAL B O 1
ATOM 3440 N N . SER B 1 181 ? 4.508 11.023 11.367 1 98.69 181 SER B N 1
ATOM 3441 C CA . SER B 1 181 ? 3.447 10.258 12.008 1 98.69 181 SER B CA 1
ATOM 3442 C C . SER B 1 181 ? 2.453 9.719 10.984 1 98.69 181 SER B C 1
ATOM 3444 O O . SER B 1 181 ? 2.107 10.414 10.023 1 98.69 181 SER B O 1
ATOM 3446 N N . ILE B 1 182 ? 2.09 8.5 11.172 1 98.94 182 ILE B N 1
ATOM 3447 C CA . ILE B 1 182 ? 0.985 7.902 10.43 1 98.94 182 ILE B CA 1
ATOM 3448 C C . ILE B 1 182 ? -0.26 7.855 11.312 1 98.94 182 ILE B C 1
ATOM 3450 O O . ILE B 1 182 ? -0.325 7.07 12.266 1 98.94 182 ILE B O 1
ATOM 3454 N N . VAL B 1 183 ? -1.2 8.68 11.016 1 98.88 183 VAL B N 1
ATOM 3455 C CA . VAL B 1 183 ? -2.432 8.734 11.797 1 98.88 183 VAL B CA 1
ATOM 3456 C C . VAL B 1 183 ? -3.475 7.801 11.188 1 98.88 183 VAL B C 1
ATOM 3458 O O . VAL B 1 183 ? -3.758 7.875 9.984 1 98.88 183 VAL B O 1
ATOM 3461 N N . GLU B 1 184 ? -4.031 6.965 11.992 1 98.88 184 GLU B N 1
ATOM 3462 C CA . GLU B 1 184 ? -4.922 5.922 11.492 1 98.88 184 GLU B CA 1
ATOM 3463 C C . GLU B 1 184 ? -6.258 5.938 12.234 1 98.88 184 GLU B C 1
ATOM 3465 O O . GLU B 1 184 ? -6.465 5.168 13.172 1 98.88 184 GLU B O 1
ATOM 3470 N N . PRO B 1 185 ? -7.184 6.703 11.742 1 98.81 185 PRO B N 1
ATOM 3471 C CA . PRO B 1 185 ? -8.523 6.773 12.336 1 98.81 185 PRO B CA 1
ATOM 3472 C C . PRO B 1 185 ? -9.359 5.531 12.031 1 98.81 185 PRO B C 1
ATOM 3474 O O . PRO B 1 185 ? -9.188 4.898 10.992 1 98.81 185 PRO B O 1
ATOM 3477 N N . GLY B 1 186 ? -10.258 5.199 12.992 1 98.38 186 GLY B N 1
ATOM 3478 C CA . GLY B 1 186 ? -11.391 4.34 12.688 1 98.38 186 GLY B CA 1
ATOM 3479 C C . GLY B 1 186 ? -12.531 5.074 11.992 1 98.38 186 GLY B C 1
ATOM 3480 O O . GLY B 1 186 ? -12.297 5.844 11.062 1 98.38 186 GLY B O 1
ATOM 3481 N N . TYR B 1 187 ? -13.727 4.777 12.359 1 97.38 187 TYR B N 1
ATOM 3482 C CA . TYR B 1 187 ? -14.875 5.43 11.75 1 97.38 187 TYR B CA 1
ATOM 3483 C C . TYR B 1 187 ? -15.25 6.699 12.508 1 97.38 187 TYR B C 1
ATOM 3485 O O . TYR B 1 187 ? -15.797 6.633 13.609 1 97.38 187 TYR B O 1
ATOM 3493 N N . PHE B 1 188 ? -14.953 7.871 11.867 1 97.38 188 PHE B N 1
ATOM 3494 C CA . PHE B 1 188 ? -15.266 9.164 12.469 1 97.38 188 PHE B CA 1
ATOM 3495 C C . PHE B 1 188 ? -16.547 9.734 11.891 1 97.38 188 PHE B C 1
ATOM 3497 O O . PHE B 1 188 ? -16.859 9.531 10.711 1 97.38 188 PHE B O 1
ATOM 3504 N N . ARG B 1 189 ? -17.266 10.422 12.68 1 95.12 189 ARG B N 1
ATOM 3505 C CA . ARG B 1 189 ? -18.547 10.984 12.281 1 95.12 189 ARG B CA 1
ATOM 3506 C C . ARG B 1 189 ? -18.359 12.188 11.359 1 95.12 189 ARG B C 1
ATOM 3508 O O . ARG B 1 189 ? -18.641 13.328 11.75 1 95.12 189 ARG B O 1
ATOM 3515 N N . THR B 1 190 ? -17.844 11.938 10.164 1 93.94 190 THR B N 1
ATOM 3516 C CA . THR B 1 190 ? -17.75 12.844 9.023 1 93.94 190 THR B CA 1
ATOM 3517 C C . THR B 1 190 ? -18.641 12.375 7.887 1 93.94 190 THR B C 1
ATOM 3519 O O . THR B 1 190 ? -19.406 11.414 8.039 1 93.94 190 THR B O 1
ATOM 3522 N N . SER B 1 191 ? -18.688 13.062 6.852 1 91.75 191 SER B N 1
ATOM 3523 C CA . SER B 1 191 ? -19.469 12.633 5.695 1 91.75 191 SER B CA 1
ATOM 3524 C C . SER B 1 191 ? -18.719 11.578 4.883 1 91.75 191 SER B C 1
ATOM 3526 O O . SER B 1 191 ? -19.031 11.352 3.713 1 91.75 191 SER B O 1
ATOM 3528 N N . PHE B 1 192 ? -17.75 10.906 5.484 1 92.12 192 PHE B N 1
ATOM 3529 C CA . PHE B 1 192 ? -16.891 9.961 4.777 1 92.12 192 PHE B CA 1
ATOM 3530 C C . PHE B 1 192 ? -17.703 8.797 4.238 1 92.12 192 PHE B C 1
ATOM 3532 O O . PHE B 1 192 ? -17.406 8.266 3.168 1 92.12 192 PHE B O 1
ATOM 3539 N N . LEU B 1 193 ? -18.781 8.398 4.941 1 93.75 193 LEU B N 1
ATOM 3540 C CA . LEU B 1 193 ? -19.547 7.219 4.547 1 93.75 193 LEU B CA 1
ATOM 3541 C C . LEU B 1 193 ? -20.734 7.609 3.686 1 93.75 193 LEU B C 1
ATOM 3543 O O . LEU B 1 193 ? -21.641 6.801 3.465 1 93.75 193 LEU B O 1
ATOM 3547 N N . THR B 1 194 ? -20.719 8.859 3.246 1 93 194 THR B N 1
ATOM 3548 C CA . THR B 1 194 ? -21.688 9.266 2.238 1 93 194 THR B CA 1
ATOM 3549 C C . THR B 1 194 ? -21.078 9.211 0.842 1 93 194 THR B C 1
ATOM 3551 O O . THR B 1 194 ? -19.859 9.203 0.695 1 93 194 THR B O 1
ATOM 3554 N N . THR B 1 195 ? -21.891 9.312 -0.159 1 92.88 195 THR B N 1
ATOM 3555 C CA . THR B 1 195 ? -21.406 9.203 -1.533 1 92.88 195 THR B CA 1
ATOM 3556 C C . THR B 1 195 ? -20.672 10.477 -1.951 1 92.88 195 THR B C 1
ATOM 3558 O O . THR B 1 195 ? -20.094 10.539 -3.041 1 92.88 195 THR B O 1
ATOM 3561 N N . ASP B 1 196 ? -20.516 11.414 -1.043 1 89.81 196 ASP B N 1
ATOM 3562 C CA . ASP B 1 196 ? -19.703 12.602 -1.286 1 89.81 196 ASP B CA 1
ATOM 3563 C C . ASP B 1 196 ? -18.219 12.305 -1.094 1 89.81 196 ASP B C 1
ATOM 3565 O O . ASP B 1 196 ? -17.375 13.008 -1.633 1 89.81 196 ASP B O 1
ATOM 3569 N N . SER B 1 197 ? -17.922 11.297 -0.269 1 93.62 197 SER B N 1
ATOM 3570 C CA . SER B 1 197 ? -16.531 10.977 0.056 1 93.62 197 SER B CA 1
ATOM 3571 C C . SER B 1 197 ? -16.25 9.492 -0.128 1 93.62 197 SER B C 1
ATOM 3573 O O . SER B 1 197 ? -15.102 9.055 -0.025 1 93.62 197 SER B O 1
ATOM 3575 N N . LEU B 1 198 ? -17.359 8.773 -0.335 1 96.06 198 LEU B N 1
ATOM 3576 C CA . LEU B 1 198 ? -17.297 7.34 -0.592 1 96.06 198 LEU B CA 1
ATOM 3577 C C . LEU B 1 198 ? -17.766 7.02 -2.008 1 96.06 198 LEU B C 1
ATOM 3579 O O . LEU B 1 198 ? -18.969 7.008 -2.279 1 96.06 198 LEU B O 1
ATOM 3583 N N . ALA B 1 199 ? -16.781 6.723 -2.832 1 97 199 ALA B N 1
ATOM 3584 C CA . ALA B 1 199 ? -17.109 6.422 -4.223 1 97 199 ALA B CA 1
ATOM 3585 C C . ALA B 1 199 ? -17.578 4.98 -4.379 1 97 199 ALA B C 1
ATOM 3587 O O . ALA B 1 199 ? -17.156 4.098 -3.625 1 97 199 ALA B O 1
ATOM 3588 N N . LEU B 1 200 ? -18.438 4.773 -5.27 1 97.06 200 LEU B N 1
ATOM 3589 C CA . LEU B 1 200 ? -18.969 3.465 -5.648 1 97.06 200 LEU B CA 1
ATOM 3590 C C . LEU B 1 200 ? -18.719 3.191 -7.129 1 97.06 200 LEU B C 1
ATOM 3592 O O . LEU B 1 200 ? -18.609 4.125 -7.926 1 97.06 200 LEU B O 1
ATOM 3596 N N . PRO B 1 201 ? -18.609 1.923 -7.449 1 96.5 201 PRO B N 1
ATOM 3597 C CA . PRO B 1 201 ? -18.438 1.623 -8.875 1 96.5 201 PRO B CA 1
ATOM 3598 C C . PRO B 1 201 ? -19.688 1.966 -9.688 1 96.5 201 PRO B C 1
ATOM 3600 O O . PRO B 1 201 ? -20.797 1.937 -9.164 1 96.5 201 PRO B O 1
ATOM 3603 N N . GLU B 1 202 ? -19.438 2.244 -10.945 1 93.81 202 GLU B N 1
ATOM 3604 C CA . GLU B 1 202 ? -20.547 2.566 -11.836 1 93.81 202 GLU B CA 1
ATOM 3605 C C . GLU B 1 202 ? -21.5 1.382 -11.984 1 93.81 202 GLU B C 1
ATOM 3607 O O . GLU B 1 202 ? -22.703 1.563 -12.164 1 93.81 202 GLU B O 1
ATOM 3612 N N . ALA B 1 203 ? -20.984 0.175 -12 1 93.81 203 ALA B N 1
ATOM 3613 C CA . ALA B 1 203 ? -21.734 -1.068 -12.117 1 93.81 203 ALA B CA 1
ATOM 3614 C C . ALA B 1 203 ? -21.109 -2.172 -11.266 1 93.81 203 ALA B C 1
ATOM 3616 O O . ALA B 1 203 ? -19.906 -2.191 -11.055 1 93.81 203 ALA B O 1
ATOM 3617 N N . THR B 1 204 ? -22 -2.98 -10.734 1 94.75 204 THR B N 1
ATOM 3618 C CA . THR B 1 204 ? -21.531 -4.137 -9.969 1 94.75 204 THR B CA 1
ATOM 3619 C C . THR B 1 204 ? -22.125 -5.426 -10.531 1 94.75 204 THR B C 1
ATOM 3621 O O . THR B 1 204 ? -23.234 -5.422 -11.078 1 94.75 204 THR B O 1
ATOM 3624 N N . SER B 1 205 ? -21.344 -6.477 -10.492 1 93.62 205 SER B N 1
ATOM 3625 C CA . SER B 1 205 ? -21.891 -7.781 -10.867 1 93.62 205 SER B CA 1
ATOM 3626 C C . SER B 1 205 ? -22.734 -8.375 -9.742 1 93.62 205 SER B C 1
ATOM 3628 O O . SER B 1 205 ? -22.672 -7.906 -8.602 1 93.62 205 SER B O 1
ATOM 3630 N N . ASP B 1 206 ? -23.484 -9.391 -10.102 1 95.56 206 ASP B N 1
ATOM 3631 C CA . ASP B 1 206 ? -24.312 -10.078 -9.117 1 95.56 206 ASP B CA 1
ATOM 3632 C C . ASP B 1 206 ? -23.516 -11.164 -8.391 1 95.56 206 ASP B C 1
ATOM 3634 O O . ASP B 1 206 ? -24.047 -11.867 -7.531 1 95.56 206 ASP B O 1
ATOM 3638 N N . ALA B 1 207 ? -22.312 -11.156 -8.609 1 96.56 207 ALA B N 1
ATOM 3639 C CA . ALA B 1 207 ? -21.5 -12.266 -8.117 1 96.56 207 ALA B CA 1
ATOM 3640 C C . ALA B 1 207 ? -21.188 -12.094 -6.637 1 96.56 207 ALA B C 1
ATOM 3642 O O . ALA B 1 207 ? -20.781 -13.055 -5.969 1 96.56 207 ALA B O 1
ATOM 3643 N N . TYR B 1 208 ? -21.422 -10.852 -6.121 1 97.56 208 TYR B N 1
ATOM 3644 C CA . TYR B 1 208 ? -20.969 -10.578 -4.762 1 97.56 208 TYR B CA 1
ATOM 3645 C C . TYR B 1 208 ? -22.094 -9.992 -3.916 1 97.56 208 TYR B C 1
ATOM 3647 O O . TYR B 1 208 ? -22 -8.859 -3.441 1 97.56 208 TYR B O 1
ATOM 3655 N N . PRO B 1 209 ? -23.078 -10.719 -3.598 1 97.06 209 PRO B N 1
ATOM 3656 C CA . PRO B 1 209 ? -24.172 -10.188 -2.787 1 97.06 209 PRO B CA 1
ATOM 3657 C C . PRO B 1 209 ? -23.719 -9.719 -1.406 1 97.06 209 PRO B C 1
ATOM 3659 O O . PRO B 1 209 ? -24.25 -8.758 -0.865 1 97.06 209 PRO B O 1
ATOM 3662 N N . GLY B 1 210 ? -22.75 -10.43 -0.828 1 97.25 210 GLY B N 1
ATOM 3663 C CA . GLY B 1 210 ? -22.234 -10.023 0.467 1 97.25 210 GLY B CA 1
ATOM 3664 C C . GLY B 1 210 ? -21.594 -8.648 0.451 1 97.25 210 GLY B C 1
ATOM 3665 O O . GLY B 1 210 ? -21.75 -7.879 1.405 1 97.25 210 GLY B O 1
ATOM 3666 N N . ILE B 1 211 ? -20.938 -8.32 -0.63 1 97.56 211 ILE B N 1
ATOM 3667 C CA . ILE B 1 211 ? -20.297 -7.012 -0.751 1 97.56 211 ILE B CA 1
ATOM 3668 C C . ILE B 1 211 ? -21.359 -5.934 -0.958 1 97.56 211 ILE B C 1
ATOM 3670 O O . ILE B 1 211 ? -21.219 -4.816 -0.453 1 97.56 211 ILE B O 1
ATOM 3674 N N . HIS B 1 212 ? -22.391 -6.266 -1.711 1 96.88 212 HIS B N 1
ATOM 3675 C CA . HIS B 1 212 ? -23.5 -5.332 -1.87 1 96.88 212 HIS B CA 1
ATOM 3676 C C . HIS B 1 212 ? -24.141 -5.004 -0.525 1 96.88 212 HIS B C 1
ATOM 3678 O O . HIS B 1 212 ? -24.406 -3.84 -0.23 1 96.88 212 HIS B O 1
ATOM 3684 N N . GLU B 1 213 ? -24.328 -6.066 0.221 1 97.19 213 GLU B N 1
ATOM 3685 C CA . GLU B 1 213 ? -24.891 -5.871 1.548 1 97.19 213 GLU B CA 1
ATOM 3686 C C . GLU B 1 213 ? -23.969 -5.043 2.436 1 97.19 213 GLU B C 1
ATOM 3688 O O . GLU B 1 213 ? -24.422 -4.137 3.137 1 97.19 213 GLU B O 1
ATOM 3693 N N . MET B 1 214 ? -22.734 -5.359 2.436 1 96.69 214 MET B N 1
ATOM 3694 C CA . MET B 1 214 ? -21.734 -4.625 3.205 1 96.69 214 MET B CA 1
ATOM 3695 C C . MET B 1 214 ? -21.75 -3.146 2.826 1 96.69 214 MET B C 1
ATOM 3697 O O . MET B 1 214 ? -21.656 -2.277 3.695 1 96.69 214 MET B O 1
ATOM 3701 N N . THR B 1 215 ? -21.844 -2.877 1.516 1 96.62 215 THR B N 1
ATOM 3702 C CA . THR B 1 215 ? -21.875 -1.508 1.014 1 96.62 215 THR B CA 1
ATOM 3703 C C . THR B 1 215 ? -23.062 -0.748 1.583 1 96.62 215 THR B C 1
ATOM 3705 O O . THR B 1 215 ? -22.906 0.36 2.104 1 96.62 215 THR B O 1
ATOM 3708 N N . GLN B 1 216 ? -24.203 -1.368 1.558 1 96.38 216 GLN B N 1
ATOM 3709 C CA . GLN B 1 216 ? -25.406 -0.747 2.086 1 96.38 216 GLN B CA 1
ATOM 3710 C C . GLN B 1 216 ? -25.297 -0.515 3.59 1 96.38 216 GLN B C 1
ATOM 3712 O O . GLN B 1 216 ? -25.734 0.521 4.098 1 96.38 216 GLN B O 1
ATOM 3717 N N . ASN B 1 217 ? -24.75 -1.477 4.234 1 96.44 217 ASN B N 1
ATOM 3718 C CA . ASN B 1 217 ? -24.578 -1.354 5.676 1 96.44 217 ASN B CA 1
ATOM 3719 C C . ASN B 1 217 ? -23.656 -0.19 6.031 1 96.44 217 ASN B C 1
ATOM 3721 O O . ASN B 1 217 ? -23.891 0.524 7.008 1 96.44 217 ASN B O 1
ATOM 3725 N N . HIS B 1 218 ? -22.594 -0.005 5.273 1 96.31 218 HIS B N 1
ATOM 3726 C CA . HIS B 1 218 ? -21.672 1.09 5.539 1 96.31 218 HIS B CA 1
ATOM 3727 C C . HIS B 1 218 ? -22.328 2.443 5.293 1 96.31 218 HIS B C 1
ATOM 3729 O O . HIS B 1 218 ? -22.141 3.379 6.074 1 96.31 218 HIS B O 1
ATOM 3735 N N . LEU B 1 219 ? -23.062 2.523 4.223 1 94.75 219 LEU B N 1
ATOM 3736 C CA . LEU B 1 219 ? -23.781 3.76 3.943 1 94.75 219 LEU B CA 1
ATOM 3737 C C . LEU B 1 219 ? -24.766 4.082 5.066 1 94.75 219 LEU B C 1
ATOM 3739 O O . LEU B 1 219 ? -24.922 5.246 5.441 1 94.75 219 LEU B O 1
ATOM 3743 N N . ALA B 1 220 ? -25.297 3.094 5.688 1 95.06 220 ALA B N 1
ATOM 3744 C CA . ALA B 1 220 ? -26.297 3.26 6.738 1 95.06 220 ALA B CA 1
ATOM 3745 C C . ALA B 1 220 ? -25.656 3.639 8.062 1 95.06 220 ALA B C 1
ATOM 3747 O O . ALA B 1 220 ? -26.328 4.121 8.977 1 95.06 220 ALA B O 1
ATOM 3748 N N . LEU B 1 221 ? -24.328 3.438 8.141 1 93.38 221 LEU B N 1
ATOM 3749 C CA . LEU B 1 221 ? -23.594 3.725 9.375 1 93.38 221 LEU B CA 1
ATOM 3750 C C . LEU B 1 221 ? -23.391 5.227 9.539 1 93.38 221 LEU B C 1
ATOM 3752 O O . LEU B 1 221 ? -23 5.684 10.617 1 93.38 221 LEU B O 1
ATOM 3756 N N . GLN B 1 222 ? -23.734 5.988 8.492 1 93.19 222 GLN B N 1
ATOM 3757 C CA . GLN B 1 222 ? -23.5 7.43 8.523 1 93.19 222 GLN B CA 1
ATOM 3758 C C . GLN B 1 222 ? -24.203 8.07 9.719 1 93.19 222 GLN B C 1
ATOM 3760 O O . GLN B 1 222 ? -25.406 7.879 9.914 1 93.19 222 GLN B O 1
ATOM 3765 N N . GLY B 1 223 ? -23.422 8.773 10.508 1 92.69 223 GLY B N 1
ATOM 3766 C CA . GLY B 1 223 ? -23.984 9.469 11.656 1 92.69 223 GLY B CA 1
ATOM 3767 C C . GLY B 1 223 ? -23.875 8.688 12.945 1 92.69 223 GLY B C 1
ATOM 3768 O O . GLY B 1 223 ? -24.031 9.242 14.031 1 92.69 223 GLY B O 1
ATOM 3769 N N . SER B 1 224 ? -23.469 7.379 12.82 1 94 224 SER B N 1
ATOM 3770 C CA . SER B 1 224 ? -23.375 6.523 14 1 94 224 SER B CA 1
ATOM 3771 C C . SER B 1 224 ? -21.922 6.137 14.281 1 94 224 SER B C 1
ATOM 3773 O O . SER B 1 224 ? -21.656 5.305 15.148 1 94 224 SER B O 1
ATOM 3775 N N . GLN B 1 225 ? -21.078 6.703 13.555 1 95.25 225 GLN B N 1
ATOM 3776 C CA . GLN B 1 225 ? -19.672 6.406 13.734 1 95.25 225 GLN B CA 1
ATOM 3777 C C . GLN B 1 225 ? -19.188 6.801 15.133 1 95.25 225 GLN B C 1
ATOM 3779 O O . GLN B 1 225 ? -19.641 7.812 15.68 1 95.25 225 GLN B O 1
ATOM 3784 N N . LEU B 1 226 ? -18.203 6.133 15.617 1 96.56 226 LEU B N 1
ATOM 3785 C CA . LEU B 1 226 ? -17.75 6.289 17 1 96.56 226 LEU B CA 1
ATOM 3786 C C . LEU B 1 226 ? -16.844 7.512 17.141 1 96.56 226 LEU B C 1
ATOM 3788 O O . LEU B 1 226 ? -16.797 8.148 18.188 1 96.56 226 LEU B O 1
ATOM 3792 N N . GLY B 1 227 ? -16.078 7.809 16.109 1 97.88 227 GLY B N 1
ATOM 3793 C CA . GLY B 1 227 ? -15.062 8.836 16.188 1 97.88 227 GLY B CA 1
ATOM 3794 C C . GLY B 1 227 ? -15.625 10.242 16.109 1 97.88 227 GLY B C 1
ATOM 3795 O O . GLY B 1 227 ? -16.562 10.5 15.352 1 97.88 227 GLY B O 1
ATOM 3796 N N . ASP B 1 228 ? -15.086 11.172 16.875 1 98.5 228 ASP B N 1
ATOM 3797 C CA . ASP B 1 228 ? -15.438 12.586 16.906 1 98.5 228 ASP B CA 1
ATOM 3798 C C . ASP B 1 228 ? -14.438 13.422 16.125 1 98.5 228 ASP B C 1
ATOM 3800 O O . ASP B 1 228 ? -13.281 13.57 16.531 1 98.5 228 ASP B O 1
ATOM 3804 N N . PRO B 1 229 ? -14.867 14 15.023 1 97.81 229 PRO B N 1
ATOM 3805 C CA . PRO B 1 229 ? -13.922 14.727 14.18 1 97.81 229 PRO B CA 1
ATOM 3806 C C . PRO B 1 229 ? -13.273 15.906 14.898 1 97.81 229 PRO B C 1
ATOM 3808 O O . PRO B 1 229 ? -12.125 16.25 14.609 1 97.81 229 PRO B O 1
ATOM 3811 N N . VAL B 1 230 ? -13.969 16.547 15.812 1 98.5 230 VAL B N 1
ATOM 3812 C CA . VAL B 1 230 ? -13.383 17.656 16.578 1 98.5 230 VAL B CA 1
ATOM 3813 C C . VAL B 1 230 ? -12.219 17.141 17.406 1 98.5 230 VAL B C 1
ATOM 3815 O O . VAL B 1 230 ? -11.125 17.703 17.375 1 98.5 230 VAL B O 1
ATOM 3818 N N . LYS B 1 231 ? -12.414 16 18.109 1 98.75 231 LYS B N 1
ATOM 3819 C CA . LYS B 1 231 ? -11.367 15.406 18.938 1 98.75 231 LYS B CA 1
ATOM 3820 C C . LYS B 1 231 ? -10.258 14.82 18.062 1 98.75 231 LYS B C 1
ATOM 3822 O O . LYS B 1 231 ? -9.086 14.828 18.469 1 98.75 231 LYS B O 1
ATOM 3827 N N . GLY B 1 232 ? -10.625 14.258 16.906 1 98.69 232 GLY B N 1
ATOM 3828 C CA . GLY B 1 232 ? -9.617 13.766 15.969 1 98.69 232 GLY B CA 1
ATOM 3829 C C . GLY B 1 232 ? -8.664 14.844 15.492 1 98.69 232 GLY B C 1
ATOM 3830 O O . GLY B 1 232 ? -7.445 14.648 15.492 1 98.69 232 GLY B O 1
ATOM 3831 N N . ALA B 1 233 ? -9.25 16 15.102 1 98.75 233 ALA B N 1
ATOM 3832 C CA . ALA B 1 233 ? -8.43 17.125 14.664 1 98.75 233 ALA B CA 1
ATOM 3833 C C . ALA B 1 233 ? -7.531 17.625 15.797 1 98.75 233 ALA B C 1
ATOM 3835 O O . ALA B 1 233 ? -6.355 17.922 15.578 1 98.75 233 ALA B O 1
ATOM 3836 N N . GLU B 1 234 ? -8.086 17.688 17 1 98.56 234 GLU B N 1
ATOM 3837 C CA . GLU B 1 234 ? -7.309 18.078 18.172 1 98.56 234 GLU B CA 1
ATOM 3838 C C . GLU B 1 234 ? -6.137 17.125 18.406 1 98.56 234 GLU B C 1
ATOM 3840 O O . GLU B 1 234 ? -5.031 17.562 18.719 1 98.56 234 GLU B O 1
ATOM 3845 N N . ALA B 1 235 ? -6.391 15.836 18.234 1 98.62 235 ALA B N 1
ATOM 3846 C CA . ALA B 1 235 ? -5.352 14.82 18.422 1 98.62 235 ALA B CA 1
ATOM 3847 C C . ALA B 1 235 ? -4.227 15 17.406 1 98.62 235 ALA B C 1
ATOM 3849 O O . ALA B 1 235 ? -3.047 14.875 17.75 1 98.62 235 ALA B O 1
ATOM 3850 N N . ILE B 1 236 ? -4.562 15.289 16.188 1 98.56 236 ILE B N 1
ATOM 3851 C CA . ILE B 1 236 ? -3.566 15.484 15.133 1 98.56 236 ILE B CA 1
ATOM 3852 C C . ILE B 1 236 ? -2.703 16.703 15.461 1 98.56 236 ILE B C 1
ATOM 3854 O O . ILE B 1 236 ? -1.479 16.656 15.32 1 98.56 236 ILE B O 1
ATOM 3858 N N . ILE B 1 237 ? -3.334 17.797 15.945 1 98.06 237 ILE B N 1
ATOM 3859 C CA . ILE B 1 237 ? -2.6 18.984 16.344 1 98.06 237 ILE B CA 1
ATOM 3860 C C . ILE B 1 237 ? -1.675 18.656 17.516 1 98.06 237 ILE B C 1
ATOM 3862 O O . ILE B 1 237 ? -0.504 19.047 17.516 1 98.06 237 ILE B O 1
ATOM 3866 N N . ASP B 1 238 ? -2.172 17.844 18.469 1 97.12 238 ASP B N 1
ATOM 3867 C CA . ASP B 1 238 ? -1.387 17.484 19.641 1 97.12 238 ASP B CA 1
ATOM 3868 C C . ASP B 1 238 ? -0.158 16.672 19.25 1 97.12 238 ASP B C 1
ATOM 3870 O O . ASP B 1 238 ? 0.916 16.828 19.828 1 97.12 238 ASP B O 1
ATOM 3874 N N . ILE B 1 239 ? -0.319 15.773 18.297 1 96.88 239 ILE B N 1
ATOM 3875 C CA . ILE B 1 239 ? 0.781 14.945 17.812 1 96.88 239 ILE B CA 1
ATOM 3876 C C . ILE B 1 239 ? 1.889 15.836 17.25 1 96.88 239 ILE B C 1
ATOM 3878 O O . ILE B 1 239 ? 3.064 15.656 17.578 1 96.88 239 ILE B O 1
ATOM 3882 N N . ALA B 1 240 ? 1.481 16.812 16.469 1 95.62 240 ALA B N 1
ATOM 3883 C CA . ALA B 1 240 ? 2.457 17.703 15.859 1 95.62 240 ALA B CA 1
ATOM 3884 C C . ALA B 1 240 ? 3.109 18.609 16.906 1 95.62 240 ALA B C 1
ATOM 3886 O O . ALA B 1 240 ? 4.32 18.844 16.859 1 95.62 240 ALA B O 1
ATOM 3887 N N . VAL B 1 241 ? 2.33 19.125 17.859 1 93.19 241 VAL B N 1
ATOM 3888 C CA . VAL B 1 241 ? 2.811 20.047 18.875 1 93.19 241 VAL B CA 1
ATOM 3889 C C . VAL B 1 241 ? 3.748 19.312 19.844 1 93.19 241 VAL B C 1
ATOM 3891 O O . VAL B 1 241 ? 4.789 19.859 20.234 1 93.19 241 VAL B O 1
ATOM 3894 N N . ALA B 1 242 ? 3.387 18.094 20.188 1 91.31 242 ALA B N 1
ATOM 3895 C CA . ALA B 1 242 ? 4.227 17.312 21.078 1 91.31 242 ALA B CA 1
ATOM 3896 C C . ALA B 1 242 ? 5.566 16.984 20.438 1 91.31 242 ALA B C 1
ATOM 3898 O O . ALA B 1 242 ? 6.598 16.938 21.109 1 91.31 242 ALA B O 1
ATOM 3899 N N . GLY B 1 243 ? 5.598 16.734 19.156 1 89.69 243 GLY B N 1
ATOM 3900 C CA . GLY B 1 243 ? 6.812 16.484 18.406 1 89.69 243 GLY B CA 1
ATOM 3901 C C . GLY B 1 243 ? 7.402 15.109 18.656 1 89.69 243 GLY B C 1
ATOM 3902 O O . GLY B 1 243 ? 8.586 14.883 18.406 1 89.69 243 GLY B O 1
ATOM 3903 N N . GLN B 1 244 ? 6.645 14.25 19.344 1 86.81 244 GLN B N 1
ATOM 3904 C CA . GLN B 1 244 ? 7.047 12.875 19.594 1 86.81 244 GLN B CA 1
ATOM 3905 C C . GLN B 1 244 ? 5.832 11.945 19.641 1 86.81 244 GLN B C 1
ATOM 3907 O O . GLN B 1 244 ? 4.691 12.414 19.625 1 86.81 244 GLN B O 1
ATOM 3912 N N . GLY B 1 245 ? 6.133 10.664 19.656 1 93.44 245 GLY B N 1
ATOM 3913 C CA . GLY B 1 245 ? 5.059 9.68 19.656 1 93.44 245 GLY B CA 1
ATOM 3914 C C . GLY B 1 245 ? 5.316 8.508 18.75 1 93.44 245 GLY B C 1
ATOM 3915 O O . GLY B 1 245 ? 6.352 8.453 18.078 1 93.44 245 GLY B O 1
ATOM 3916 N N . PRO B 1 246 ? 4.352 7.629 18.828 1 98.25 246 PRO B N 1
ATOM 3917 C CA . PRO B 1 246 ? 4.52 6.449 17.969 1 98.25 246 PRO B CA 1
ATOM 3918 C C . PRO B 1 246 ? 4.391 6.777 16.484 1 98.25 246 PRO B C 1
ATOM 3920 O O . PRO B 1 246 ? 3.738 7.758 16.125 1 98.25 246 PRO B O 1
ATOM 3923 N N . LEU B 1 247 ? 5.062 6.008 15.633 1 98.69 247 LEU B N 1
ATOM 3924 C CA . LEU B 1 247 ? 4.941 6.188 14.188 1 98.69 247 LEU B CA 1
ATOM 3925 C C . LEU B 1 247 ? 3.506 5.973 13.727 1 98.69 247 LEU B C 1
ATOM 3927 O O . LEU B 1 247 ? 2.955 6.793 12.992 1 98.69 247 LEU B O 1
ATOM 3931 N N . HIS B 1 248 ? 2.947 4.836 14.156 1 98.88 248 HIS B N 1
ATOM 3932 C CA . HIS B 1 248 ? 1.533 4.566 13.93 1 98.88 248 HIS B CA 1
ATOM 3933 C C . HIS B 1 248 ? 0.682 5.062 15.094 1 98.88 248 HIS B C 1
ATOM 3935 O O . HIS B 1 248 ? 0.802 4.559 16.219 1 98.88 248 HIS B O 1
ATOM 3941 N N . GLN B 1 249 ? -0.139 6.008 14.875 1 98.94 249 GLN B N 1
ATOM 3942 C CA . GLN B 1 249 ? -1.052 6.527 15.883 1 98.94 249 GLN B CA 1
ATOM 3943 C C . GLN B 1 249 ? -2.506 6.273 15.5 1 98.94 249 GLN B C 1
ATOM 3945 O O . GLN B 1 249 ? -3.027 6.902 14.57 1 98.94 249 GLN B O 1
ATOM 3950 N N . LEU B 1 250 ? -3.094 5.383 16.203 1 98.88 250 LEU B N 1
ATOM 3951 C CA . LEU B 1 250 ? -4.512 5.102 16 1 98.88 250 LEU B CA 1
ATOM 3952 C C . LEU B 1 250 ? -5.375 6.203 16.594 1 98.88 250 LEU B C 1
ATOM 3954 O O . LEU B 1 250 ? -4.996 6.832 17.594 1 98.88 250 LEU B O 1
ATOM 3958 N N . LEU B 1 251 ? -6.48 6.484 16.016 1 98.88 251 LEU B N 1
ATOM 3959 C CA . LEU B 1 251 ? -7.523 7.324 16.594 1 98.88 251 LEU B CA 1
ATOM 3960 C C . LEU B 1 251 ? -8.859 6.586 16.625 1 98.88 251 LEU B C 1
ATOM 3962 O O . LEU B 1 251 ? -9.367 6.172 15.578 1 98.88 251 LEU B O 1
ATOM 3966 N N . GLY B 1 252 ? -9.438 6.449 17.766 1 98.75 252 GLY B N 1
ATOM 3967 C CA . GLY B 1 252 ? -10.68 5.723 17.984 1 98.75 252 GLY B CA 1
ATOM 3968 C C . GLY B 1 252 ? -10.469 4.367 18.625 1 98.75 252 GLY B C 1
ATOM 3969 O O . GLY B 1 252 ? -9.516 3.658 18.297 1 98.75 252 GLY B O 1
ATOM 3970 N N . SER B 1 253 ? -11.383 3.982 19.562 1 98.56 253 SER B N 1
ATOM 3971 C CA . SER B 1 253 ? -11.305 2.676 20.203 1 98.56 253 SER B CA 1
ATOM 3972 C C . SER B 1 253 ? -11.539 1.55 19.203 1 98.56 253 SER B C 1
ATOM 3974 O O . SER B 1 253 ? -10.984 0.46 19.344 1 98.56 253 SER B O 1
ATOM 3976 N N . ASP B 1 254 ? -12.352 1.85 18.203 1 98.44 254 ASP B N 1
ATOM 3977 C CA . ASP B 1 254 ? -12.562 0.85 17.172 1 98.44 254 ASP B CA 1
ATOM 3978 C C . ASP B 1 254 ? -11.281 0.594 16.375 1 98.44 254 ASP B C 1
ATOM 3980 O O . ASP B 1 254 ? -10.938 -0.556 16.094 1 98.44 254 ASP B O 1
ATOM 3984 N N . SER B 1 255 ? -10.57 1.681 16.062 1 98.75 255 SER B N 1
ATOM 3985 C CA . SER B 1 255 ? -9.289 1.542 15.391 1 98.75 255 SER B CA 1
ATOM 3986 C C . SER B 1 255 ? -8.32 0.703 16.219 1 98.75 255 SER B C 1
ATOM 3988 O O . SER B 1 255 ? -7.617 -0.158 15.68 1 98.75 255 SER B O 1
ATOM 3990 N N . TYR B 1 256 ? -8.273 0.948 17.5 1 98.81 256 TYR B N 1
ATOM 3991 C CA . TYR B 1 256 ? -7.418 0.189 18.406 1 98.81 256 TYR B CA 1
ATOM 3992 C C . TYR B 1 256 ? -7.762 -1.296 18.375 1 98.81 256 TYR B C 1
ATOM 3994 O O . TYR B 1 256 ? -6.871 -2.143 18.266 1 98.81 256 TYR B O 1
ATOM 4002 N N . GLU B 1 257 ? -9.047 -1.615 18.406 1 98.69 257 GLU B N 1
ATOM 4003 C CA . GLU B 1 257 ? -9.492 -3.006 18.422 1 98.69 257 GLU B CA 1
ATOM 4004 C C . GLU B 1 257 ? -9.148 -3.707 17.109 1 98.69 257 GLU B C 1
ATOM 4006 O O . GLU B 1 257 ? -8.68 -4.848 17.125 1 98.69 257 GLU B O 1
ATOM 4011 N N . TYR B 1 258 ? -9.383 -3.008 16.016 1 98.75 258 TYR B N 1
ATOM 4012 C CA . TYR B 1 258 ? -9.047 -3.576 14.711 1 98.75 258 TYR B CA 1
ATOM 4013 C C . TYR B 1 258 ? -7.551 -3.818 14.586 1 98.75 258 TYR B C 1
ATOM 4015 O O . TYR B 1 258 ? -7.125 -4.832 14.031 1 98.75 258 TYR B O 1
ATOM 4023 N N . ALA B 1 259 ? -6.75 -2.871 15.07 1 98.88 259 ALA B N 1
ATOM 4024 C CA . ALA B 1 259 ? -5.297 -2.998 14.992 1 98.88 259 ALA B CA 1
ATOM 4025 C C . ALA B 1 259 ? -4.805 -4.176 15.828 1 98.88 259 ALA B C 1
ATOM 4027 O O . ALA B 1 259 ? -3.912 -4.914 15.406 1 98.88 259 ALA B O 1
ATOM 4028 N N . GLN B 1 260 ? -5.406 -4.328 17 1 98.75 260 GLN B N 1
ATOM 4029 C CA . GLN B 1 260 ? -5.043 -5.457 17.859 1 98.75 260 GLN B CA 1
ATOM 4030 C C . GLN B 1 260 ? -5.363 -6.785 17.172 1 98.75 260 GLN B C 1
ATOM 4032 O O . GLN B 1 260 ? -4.562 -7.723 17.219 1 98.75 260 GLN B O 1
ATOM 4037 N N . ALA B 1 261 ? -6.504 -6.824 16.578 1 98.75 261 ALA B N 1
ATOM 4038 C CA . ALA B 1 261 ? -6.898 -8.031 15.852 1 98.75 261 ALA B CA 1
ATOM 4039 C C . ALA B 1 261 ? -5.949 -8.312 14.695 1 98.75 261 ALA B C 1
ATOM 4041 O O . ALA B 1 261 ? -5.613 -9.469 14.422 1 98.75 261 ALA B O 1
ATOM 4042 N N . LYS B 1 262 ? -5.523 -7.285 14.047 1 98.75 262 LYS B N 1
ATOM 4043 C CA . LYS B 1 262 ? -4.59 -7.43 12.938 1 98.75 262 LYS B CA 1
ATOM 4044 C C . LYS B 1 262 ? -3.252 -7.992 13.406 1 98.75 262 LYS B C 1
ATOM 4046 O O . LYS B 1 262 ? -2.684 -8.875 12.766 1 98.75 262 LYS B O 1
ATOM 4051 N N . VAL B 1 263 ? -2.73 -7.422 14.477 1 98.75 263 VAL B N 1
ATOM 4052 C CA . VAL B 1 263 ? -1.456 -7.875 15.023 1 98.75 263 VAL B CA 1
ATOM 4053 C C . VAL B 1 263 ? -1.553 -9.352 15.406 1 98.75 263 VAL B C 1
ATOM 4055 O O . VAL B 1 263 ? -0.643 -10.133 15.117 1 98.75 263 VAL B O 1
ATOM 4058 N N . ALA B 1 264 ? -2.646 -9.719 16.016 1 98.75 264 ALA B N 1
ATOM 4059 C CA . ALA B 1 264 ? -2.852 -11.109 16.406 1 98.75 264 ALA B CA 1
ATOM 4060 C C . ALA B 1 264 ? -2.912 -12.023 15.188 1 98.75 264 ALA B C 1
ATOM 4062 O O . ALA B 1 264 ? -2.297 -13.094 15.172 1 98.75 264 ALA B O 1
ATOM 4063 N N . ALA B 1 265 ? -3.643 -11.617 14.188 1 98.62 265 ALA B N 1
ATOM 4064 C CA . ALA B 1 265 ? -3.789 -12.422 12.977 1 98.62 265 ALA B CA 1
ATOM 4065 C C . ALA B 1 265 ? -2.449 -12.594 12.266 1 98.62 265 ALA B C 1
ATOM 4067 O O . ALA B 1 265 ? -2.107 -13.695 11.836 1 98.62 265 ALA B O 1
ATOM 4068 N N . LEU B 1 266 ? -1.724 -11.492 12.117 1 98.81 266 LEU B N 1
ATOM 4069 C CA . LEU B 1 266 ? -0.428 -11.547 11.445 1 98.81 266 LEU B CA 1
ATOM 4070 C C . LEU B 1 266 ? 0.549 -12.422 12.219 1 98.81 266 LEU B C 1
ATOM 4072 O O . LEU B 1 266 ? 1.296 -13.203 11.625 1 98.81 266 LEU B O 1
ATOM 4076 N N . SER B 1 267 ? 0.556 -12.258 13.555 1 98.81 267 SER B N 1
ATOM 4077 C CA . SER B 1 267 ? 1.392 -13.125 14.383 1 98.81 267 SER B CA 1
ATOM 4078 C C . SER B 1 267 ? 1.046 -14.594 14.18 1 98.81 267 SER B C 1
ATOM 4080 O O . SER B 1 267 ? 1.937 -15.445 14.125 1 98.81 267 SER B O 1
ATOM 4082 N N . GLY B 1 268 ? -0.242 -14.867 14.117 1 98.81 268 GLY B N 1
ATOM 4083 C CA . GLY B 1 268 ? -0.686 -16.234 13.852 1 98.81 268 GLY B CA 1
ATOM 4084 C C . GLY B 1 268 ? -0.19 -16.766 12.516 1 98.81 268 GLY B C 1
ATOM 4085 O O . GLY B 1 268 ? 0.278 -17.906 12.438 1 98.81 268 GLY B O 1
ATOM 4086 N N . ASP B 1 269 ? -0.26 -15.984 11.484 1 98.81 269 ASP B N 1
ATOM 4087 C CA . ASP B 1 269 ? 0.213 -16.391 10.164 1 98.81 269 ASP B CA 1
ATOM 4088 C C . ASP B 1 269 ? 1.714 -16.672 10.18 1 98.81 269 ASP B C 1
ATOM 4090 O O . ASP B 1 269 ? 2.174 -17.656 9.602 1 98.81 269 ASP B O 1
ATOM 4094 N N . ILE B 1 270 ? 2.463 -15.727 10.805 1 98.81 270 ILE B N 1
ATOM 4095 C CA . ILE B 1 270 ? 3.916 -15.828 10.875 1 98.81 270 ILE B CA 1
ATOM 4096 C C . ILE B 1 270 ? 4.309 -17.156 11.531 1 98.81 270 ILE B C 1
ATOM 4098 O O . ILE B 1 270 ? 5.148 -17.891 11.008 1 98.81 270 ILE B O 1
ATOM 4102 N N . GLU B 1 271 ? 3.633 -17.469 12.594 1 98.75 271 GLU B N 1
ATOM 4103 C CA . GLU B 1 271 ? 3.98 -18.688 13.32 1 98.75 271 GLU B CA 1
ATOM 4104 C C . GLU B 1 271 ? 3.506 -19.922 12.57 1 98.75 271 GLU B C 1
ATOM 4106 O O . GLU B 1 271 ? 4.203 -20.938 12.531 1 98.75 271 GLU B O 1
ATOM 4111 N N . ALA B 1 272 ? 2.34 -19.859 11.953 1 98.56 272 ALA B N 1
ATOM 4112 C CA . ALA B 1 272 ? 1.8 -21 11.219 1 98.56 272 ALA B CA 1
ATOM 4113 C C . ALA B 1 272 ? 2.684 -21.344 10.023 1 98.56 272 ALA B C 1
ATOM 4115 O O . ALA B 1 272 ? 2.783 -22.516 9.633 1 98.56 272 ALA B O 1
ATOM 4116 N N . GLY B 1 273 ? 3.324 -20.328 9.438 1 98.38 273 GLY B N 1
ATOM 4117 C CA . GLY B 1 273 ? 4.125 -20.531 8.242 1 98.38 273 GLY B CA 1
ATOM 4118 C C . GLY B 1 273 ? 5.605 -20.703 8.539 1 98.38 273 GLY B C 1
ATOM 4119 O O . GLY B 1 273 ? 6.414 -20.844 7.617 1 98.38 273 GLY B O 1
ATOM 4120 N N . ARG B 1 274 ? 6.004 -20.766 9.82 1 98.5 274 ARG B N 1
ATOM 4121 C CA . ARG B 1 274 ? 7.398 -20.688 10.242 1 98.5 274 ARG B CA 1
ATOM 4122 C C . ARG B 1 274 ? 8.211 -21.828 9.656 1 98.5 274 ARG B C 1
ATOM 4124 O O . ARG B 1 274 ? 9.297 -21.609 9.109 1 98.5 274 ARG B O 1
ATOM 4131 N N . GLU B 1 275 ? 7.742 -23.016 9.742 1 98.19 275 GLU B N 1
ATOM 4132 C CA . GLU B 1 275 ? 8.508 -24.172 9.281 1 98.19 275 GLU B CA 1
ATOM 4133 C C . GLU B 1 275 ? 8.844 -24.062 7.797 1 98.19 275 GLU B C 1
ATOM 4135 O O . GLU B 1 275 ? 10 -24.219 7.402 1 98.19 275 GLU B O 1
ATOM 4140 N N . LEU B 1 276 ? 7.859 -23.766 6.984 1 98.31 276 LEU B N 1
ATOM 4141 C CA . LEU B 1 276 ? 8.102 -23.625 5.551 1 98.31 276 LEU B CA 1
ATOM 4142 C C . LEU B 1 276 ? 9.07 -22.484 5.27 1 98.31 276 LEU B C 1
ATOM 4144 O O . LEU B 1 276 ? 9.953 -22.609 4.422 1 98.31 276 LEU B O 1
ATOM 4148 N N . ALA B 1 277 ? 8.922 -21.359 5.977 1 98.38 277 ALA B N 1
ATOM 4149 C CA . ALA B 1 277 ? 9.805 -20.203 5.793 1 98.38 277 ALA B CA 1
ATOM 4150 C C . ALA B 1 277 ? 11.266 -20.594 5.965 1 98.38 277 ALA B C 1
ATOM 4152 O O . ALA B 1 277 ? 12.117 -20.219 5.156 1 98.38 277 ALA B O 1
ATOM 4153 N N . PHE B 1 278 ? 11.523 -21.406 6.93 1 98.31 278 PHE B N 1
ATOM 4154 C CA . PHE B 1 278 ? 12.906 -21.734 7.281 1 98.31 278 PHE B CA 1
ATOM 4155 C C . PHE B 1 278 ? 13.477 -22.766 6.32 1 98.31 278 PHE B C 1
ATOM 4157 O O . PHE B 1 278 ? 14.695 -22.953 6.254 1 98.31 278 PHE B O 1
ATOM 4164 N N . THR B 1 279 ? 12.672 -23.469 5.531 1 98.44 279 THR B N 1
ATOM 4165 C CA . THR B 1 279 ? 13.156 -24.469 4.602 1 98.44 279 THR B CA 1
ATOM 4166 C C . THR B 1 279 ? 13.711 -23.828 3.336 1 98.44 279 THR B C 1
ATOM 4168 O O . THR B 1 279 ? 14.352 -24.484 2.521 1 98.44 279 THR B O 1
ATOM 4171 N N . THR B 1 280 ? 13.523 -22.453 3.154 1 98.56 280 THR B N 1
ATOM 4172 C CA . THR B 1 280 ? 13.805 -21.875 1.849 1 98.56 280 THR B CA 1
ATOM 4173 C C . THR B 1 280 ? 15.148 -21.156 1.856 1 98.56 280 THR B C 1
ATOM 4175 O O . THR B 1 280 ? 15.516 -20.5 0.872 1 98.56 280 THR B O 1
ATOM 4178 N N . ASP B 1 281 ? 15.961 -21.297 2.938 1 97.88 281 ASP B N 1
ATOM 4179 C CA . ASP B 1 281 ? 17.312 -20.766 3.006 1 97.88 281 ASP B CA 1
ATOM 4180 C C . ASP B 1 281 ? 18.312 -21.688 2.293 1 97.88 281 ASP B C 1
ATOM 4182 O O . ASP B 1 281 ? 18.078 -22.891 2.201 1 97.88 281 ASP B O 1
ATOM 4186 N N . HIS B 1 282 ? 19.312 -21.031 1.729 1 95.19 282 HIS B N 1
ATOM 4187 C CA . HIS B 1 282 ? 20.453 -21.859 1.327 1 95.19 282 HIS B CA 1
ATOM 4188 C C . HIS B 1 282 ? 21.047 -22.594 2.523 1 95.19 282 HIS B C 1
ATOM 4190 O O . HIS B 1 282 ? 21.094 -22.047 3.631 1 95.19 282 HIS B O 1
ATOM 4196 N N . ARG B 1 283 ? 21.391 -23.906 2.332 1 83.5 283 ARG B N 1
ATOM 4197 C CA . ARG B 1 283 ? 22.047 -24.688 3.365 1 83.5 283 ARG B CA 1
ATOM 4198 C C . ARG B 1 283 ? 23.562 -24.5 3.299 1 83.5 283 ARG B C 1
ATOM 4200 O O . ARG B 1 283 ? 24.125 -24.281 2.223 1 83.5 283 ARG B O 1
#

Nearest PDB structures (foldseek):
  5itv-assembly1_A  TM=8.536E-01  e=4.869E-19  Bacillus subtilis subsp. subtilis str. 168
  5itv-assembly3_D  TM=9.200E-01  e=1.259E-17  Bacillus subtilis subsp. subtilis str. 168
  4m8s-assembly1_D  TM=8.317E-01  e=4.198E-17  Neisseria meningitidis FAM18
  2ewm-assembly1_A-2  TM=8.094E-01  e=9.755E-17  Azoarcus
  2ew8-assembly1_C  TM=8.081E-01  e=2.678E-15  Aromatoleum aromaticum EbN1

Radius of gyration: 23.4 Å; Cα contacts (8 Å, |Δi|>4): 1275; chains: 2; bounding box: 53×72×52 Å

Organism: Mycolicibacterium smegmatis (strain ATCC 700084 / mc(2)155) (NCBI:txid246196)

Sequence (566 aa):
MSYPTTRPATWFVTGTSKGLGLELVRQLLARGDNVAATTRSTERLHAGLEGVDTGSLLPIEVDLADPSAVHKAVTATVERFGHLDVVVNNAGYGFLASVEDTTDADIRQMLDVQVIGTWNVLRAAIPHLRAARSGHIVNVSSILGLTAMPGWGLYCAGKFALNGMSEALAGEMAEFGVNVSIVEPGYFRTSFLTTDSLALPEATSDAYPGIHEMTQNHLALQGSQLGDPVKGAEAIIDIAVAGQGPLHQLLGSDSYEYAQAKVAALSGDIEAGRELAFTTDHRMSYPTTRPATWFVTGTSKGLGLELVRQLLARGDNVAATTRSTERLHAGLEGVDTGSLLPIEVDLADPSAVHKAVTATVERFGHLDVVVNNAGYGFLASVEDTTDADIRQMLDVQVIGTWNVLRAAIPHLRAARSGHIVNVSSILGLTAMPGWGLYCAGKFALNGMSEALAGEMAEFGVNVSIVEPGYFRTSFLTTDSLALPEATSDAYPGIHEMTQNHLALQGSQLGDPVKGAEAIIDIAVAGQGPLHQLLGSDSYEYAQAKVAALSGDIEAGRELAFTTDHR

Secondary structure (DSSP, 8-state):
-----SS--EEEES--SSHHHHHHHHHHHHHT-EEEEEES-HHHHHHHTTTS--TTEEEEE--TT-HHHHHHHHHHHHHHHS---EEEE----EE---STT--HHHHHHHHIIIIIHHHHHHHHHHHHHHHHT-EEEEEE--GGGT---TT-HHHHHHHHHHHHHHHHHHHHHGGGTEEEEEEEE--BSSGGGSTTTEE--S---TT-HHHHHHHHHHHHTTT--SB-HHHHHHHHHHHHHHT---SEEEESHHHHHHHHHHHHHHHHHHHHTHHHHHTTB--/-----SSPPEEEES--SSHHHHHHHHHHHHHT-EEEEEES-HHHHHHHTTTS--TTEEEEE--TT-HHHHHHHHHHHHHHHS---EEEE----EE---STT--HHHHHHHHIIIIIHHHHHHHHHHHHHHHHT-EEEEEE--GGGT---TT-HHHHHHHHHHHHHHHHHHHHHGGGTEEEEEEEE--BSSGGGSTTTEE--S---TT-HHHHHHHHHHHHTTT--SB-HHHHHHHHHHHHHHT---SEEEESHHHHHHHHHHHHHHHHHHHHTHHHHHTTB--

InterPro domains:
  IPR002347 Short-chain dehydrogenase/reductase SDR [PF00106] (12-193)
  IPR002347 Short-chain dehydrogenase/reductase SDR [PR00080] (82-93)
  IPR002347 Short-chain dehydrogenase/reductase SDR [PR00080] (135-143)
  IPR002347 Short-chain dehydrogenase/reductase SDR [PR00080] (155-174)
  IPR002347 Short-chain dehydrogenase/reductase SDR [PR00081] (10-27)
  IPR002347 Short-chain dehydrogenase/reductase SDR [PR00081] (82-93)
  IPR002347 Short-chain dehydrogenase/reductase SDR [PR00081] (129-145)
  IPR002347 Short-chain dehydrogenase/reductase SDR [PR00081] (155-174)
  IPR002347 Short-chain dehydrogenase/reductase SDR [PR00081] (176-193)
  IPR020904 Short-chain dehydrogenase/reductase, conserved site [PS00061] (142-170)
  IPR036291 NAD(P)-binding domain superfamily [SSF51735] (9-244)
  IPR051911 Short-chain Dehydrogenases/Reductases (SDR) [PTHR43976] (7-282)
  IPR057326 Ketoreductase domain [SM00822] (9-191)

pLDDT: mean 96.76, std 5.34, range [46.62, 98.94]